Protein AF-A0A3R6RFE5-F1 (afdb_monomer)

Secondary structure (DSSP, 8-state):
-HHHHHHHT-SEEEEEE-TT-TTHHHHHHHHHHHHHHTTSSBTTGGGSS--BEEEEEE--S-GGGGSHHHHHHHHTTS--PPPPSSSPHHHH-GGGS------HHHHHHHHHHHHH-HHHHHTSEETTEESEEEEEEEESBSS-EEEEEETT-BHHHIIIIIS-SBGGGPPEEEEEESSTTS-EEEGGG-S-B-SHHHHHHTT----S-EEEEEETTS-HHHHHHHHHHHHHHT--S-SHHHHHHHHHHHHHHHHHHTT---HHHHHHHHHHHHHHHHH-SSHHHHHTHHHHHHHHHH-HHHHHHHHTT---HHHHHHHHHTTSEE-------SS-PPPPPPEESS-TT-----TTHHHHHHHTS----------------

Foldseek 3Di:
DVVVCVVLVNQEAEDEAEQVVPVCVVVVVVVLVVCVVVQCAAQCRVVVRGHHYYYYDYADDFPLCVFQQLVLCVVVVHHSDHDFDPVDLCQQHRVGHRDDDDDPVVVVVVVVCVVPHVVVQCVFADNQFGHKAWAFEDAFFQAGDTDIHTQFPQQVCCQCVVRVHGPPPFAWQWKAAQPLLWFTAGPVLRRFTRHQVGQVVVVTGNHNNYIHTYTPLDALLVSLLVSLVVLQVNDSCPDCLSNVLSVVLSVLSLCLLLLLHAPVSVVVLVVSLVCQLVDPRGPSSNSNSRHVVNCCVRPVVSSVCSNVQHQDPVSVVVNVVVQQWPQDPPDDPDPDDGRDGTDGRDPSPDDDDDPPPVVVVVVVPDDPPDDDPDDDDDDDD

Radius of gyration: 24.45 Å; Cα contacts (8 Å, |Δi|>4): 589; chains: 1; bounding box: 70×49×78 Å

Solvent-accessible surface area (backbone atoms only — not comparable to full-atom values): 21330 Å² total; per-residue (Å²): 94,67,68,61,23,63,76,71,72,41,50,66,47,75,49,79,40,60,44,85,50,60,82,49,48,62,60,54,49,55,52,52,54,52,33,37,76,71,32,74,32,33,75,43,26,75,76,66,79,42,51,35,42,79,43,83,42,72,54,85,74,56,68,42,36,72,40,77,50,3,30,35,27,38,75,72,72,45,71,41,47,68,62,73,77,80,65,51,37,70,65,43,29,54,97,64,33,61,38,86,86,78,57,69,70,64,50,58,50,49,59,62,31,70,74,63,32,65,66,54,39,49,70,30,40,35,95,91,29,54,23,68,43,59,33,36,40,41,66,45,38,62,47,66,48,78,44,82,42,48,25,39,48,44,48,42,48,47,43,42,72,69,17,61,24,52,34,96,81,49,52,72,45,25,38,29,34,21,36,81,50,16,24,32,42,37,52,90,62,36,87,36,43,54,26,56,65,58,28,41,74,73,74,31,46,73,52,76,35,26,34,38,37,39,34,64,87,62,49,71,61,54,53,44,34,50,44,32,52,49,50,51,72,40,49,75,59,81,43,63,43,32,45,51,43,34,48,51,50,32,50,53,43,46,29,29,51,60,38,70,34,52,76,70,54,55,54,51,47,54,55,49,32,50,49,15,48,74,64,26,83,47,71,66,32,31,27,65,27,37,28,52,55,31,34,48,70,62,41,42,67,60,57,48,38,24,39,75,48,49,83,45,84,66,43,46,57,56,31,40,76,70,55,49,28,47,84,65,85,68,86,62,96,66,97,74,70,77,72,57,82,68,51,68,60,57,70,101,80,78,89,75,87,72,80,63,67,65,57,55,61,57,63,74,60,80,74,76,96,66,85,87,82,85,83,87,78,91,82,88,132

Sequence (381 aa):
MAIAGKAVGAHTGYIYLRAEYTYLFPVLKDALEDAEKRGFLGKNMMESGFDFEIKFRSGAGAYVCGEETALFESIEGKRGEPRFRPPFPSIHGLFGKPTMLNNVETLANIAPILLNGAEWYRSIGTANSPGTKLFTVCGNVVRRGVFEFPMGVNLKDIIYEVCGGIADGKGLLGVQTGGTSGAIINADQIDMTLDIDTVSASGGRLGCGTILVIDDSNCIVDIVRNNLDFFRGESCGKCTPCREGGQQLYNLVTRISRGLATLPDLEKIDELTETMRLTALCGLGHSTAVPVQTSIQNFRKEYLAHIDRDYCPVCAQAAVAEGIYEAEEDYRNDGNSRMGRRRAAVGERDVMYDSYDAYARHRSRGTSYAGRFERRGGREA

pLDDT: mean 84.88, std 21.23, range [23.78, 98.19]

Nearest PDB structures (foldseek):
  8a5e-assembly1_B  TM=9.715E-01  e=9.014E-38  Acetobacterium woodii DSM 1030
  7p91-assembly1_b  TM=9.815E-01  e=7.639E-36  Thermotoga maritima MSB8
  7p5h-assembly1_b  TM=9.801E-01  e=7.194E-36  Thermotoga maritima MSB8
  7p64-assembly1_F  TM=9.522E-01  e=5.286E-33  Escherichia coli BL21(DE3)
  8oh5-assembly1_B  TM=8.676E-01  e=1.111E-33  Sporomusa ovata DSM 2662

Mean predicted aligned error: 9.36 Å

Structure (mmCIF, N/CA/C/O backbone):
data_AF-A0A3R6RFE5-F1
#
_entry.id   AF-A0A3R6RFE5-F1
#
loop_
_atom_site.group_PDB
_atom_site.id
_atom_site.type_symbol
_atom_site.label_atom_id
_atom_site.label_alt_id
_atom_site.label_comp_id
_atom_site.label_asym_id
_atom_site.label_entity_id
_atom_site.label_seq_id
_atom_site.pdbx_PDB_ins_code
_atom_site.Cartn_x
_atom_site.Cartn_y
_atom_site.Cartn_z
_atom_site.occupancy
_atom_site.B_iso_or_equiv
_atom_site.auth_seq_id
_atom_site.auth_comp_id
_atom_site.auth_asym_id
_atom_site.auth_atom_id
_atom_site.pdbx_PDB_model_num
ATOM 1 N N . MET A 1 1 ? -14.296 0.268 17.047 1.00 95.50 1 MET A N 1
ATOM 2 C CA . MET A 1 1 ? -13.340 0.966 17.945 1.00 95.50 1 MET A CA 1
ATOM 3 C C . MET A 1 1 ? -13.623 0.716 19.421 1.00 95.50 1 MET A C 1
ATOM 5 O O . MET A 1 1 ? -12.732 0.195 20.072 1.00 95.50 1 MET A O 1
ATOM 9 N N . ALA A 1 2 ? -14.820 1.015 19.944 1.00 95.44 2 ALA A N 1
ATOM 10 C CA . ALA A 1 2 ? -15.119 0.856 21.377 1.00 95.44 2 ALA A CA 1
ATOM 11 C C . ALA A 1 2 ? -14.845 -0.554 21.933 1.00 95.44 2 ALA A C 1
ATOM 13 O O . ALA A 1 2 ? -14.269 -0.688 23.006 1.00 95.44 2 ALA A O 1
ATOM 14 N N . ILE A 1 3 ? -15.164 -1.602 21.163 1.00 95.75 3 ILE A N 1
ATOM 15 C CA . ILE A 1 3 ? -14.853 -2.999 21.514 1.00 95.75 3 ILE A CA 1
ATOM 16 C C . ILE A 1 3 ? -13.345 -3.197 21.744 1.00 95.75 3 ILE A C 1
ATOM 18 O O . ILE A 1 3 ? -12.938 -3.717 22.779 1.00 95.75 3 ILE A O 1
ATOM 22 N N . ALA A 1 4 ? -12.513 -2.742 20.801 1.00 96.50 4 ALA A N 1
ATOM 23 C CA . ALA A 1 4 ? -11.059 -2.824 20.919 1.00 96.50 4 ALA A CA 1
ATOM 24 C C . ALA A 1 4 ? -10.540 -1.974 22.088 1.00 96.50 4 ALA A C 1
ATOM 26 O O . ALA A 1 4 ? -9.671 -2.426 22.823 1.00 96.50 4 ALA A O 1
ATOM 27 N N . GLY A 1 5 ? -11.109 -0.779 22.291 1.00 96.00 5 GLY A N 1
ATOM 28 C CA . GLY A 1 5 ? -10.786 0.088 23.424 1.00 96.00 5 GLY A CA 1
ATOM 29 C C . GLY A 1 5 ? -11.029 -0.602 24.764 1.00 96.00 5 GLY A C 1
ATOM 30 O O . GLY A 1 5 ? -10.119 -0.676 25.585 1.00 96.00 5 GLY A O 1
ATOM 31 N N . LYS A 1 6 ? -12.206 -1.213 24.942 1.00 95.56 6 LYS A N 1
ATOM 32 C CA . LYS A 1 6 ? -12.546 -1.996 26.137 1.00 95.56 6 LYS A CA 1
ATOM 33 C C . LYS A 1 6 ? -11.599 -3.176 26.355 1.00 95.56 6 LYS A C 1
ATOM 35 O O . LYS A 1 6 ? -11.171 -3.395 27.482 1.00 95.56 6 LYS A O 1
ATOM 40 N N . ALA A 1 7 ? -11.237 -3.897 25.293 1.00 95.88 7 ALA A N 1
ATOM 41 C CA . ALA A 1 7 ? -10.337 -5.048 25.381 1.00 95.88 7 ALA A CA 1
ATOM 42 C C . ALA A 1 7 ? -8.935 -4.689 25.908 1.00 95.88 7 ALA A C 1
ATOM 44 O O . ALA A 1 7 ? -8.305 -5.517 26.559 1.00 95.88 7 ALA A O 1
ATOM 45 N N . VAL A 1 8 ? -8.458 -3.464 25.658 1.00 95.19 8 VAL A N 1
ATOM 46 C CA . VAL A 1 8 ? -7.127 -3.005 26.102 1.00 95.19 8 VAL A CA 1
ATOM 47 C C . VAL A 1 8 ? -7.163 -1.941 27.199 1.00 95.19 8 VAL A C 1
ATOM 49 O O . VAL A 1 8 ? -6.127 -1.374 27.534 1.00 95.19 8 VAL A O 1
ATOM 52 N N . GLY A 1 9 ? -8.343 -1.639 27.748 1.00 95.31 9 GLY A N 1
ATOM 53 C CA . GLY A 1 9 ? -8.516 -0.609 28.776 1.00 95.31 9 GLY A CA 1
ATOM 54 C C . GLY A 1 9 ? -8.286 0.828 28.287 1.00 95.31 9 GLY A C 1
ATOM 55 O O . GLY A 1 9 ? -7.981 1.710 29.085 1.00 95.31 9 GLY A O 1
ATOM 56 N N . ALA A 1 10 ? -8.404 1.090 26.984 1.00 96.62 10 ALA A N 1
ATOM 57 C CA . ALA A 1 10 ? -8.282 2.437 26.436 1.00 96.62 10 ALA A CA 1
ATOM 58 C C . ALA A 1 10 ? -9.621 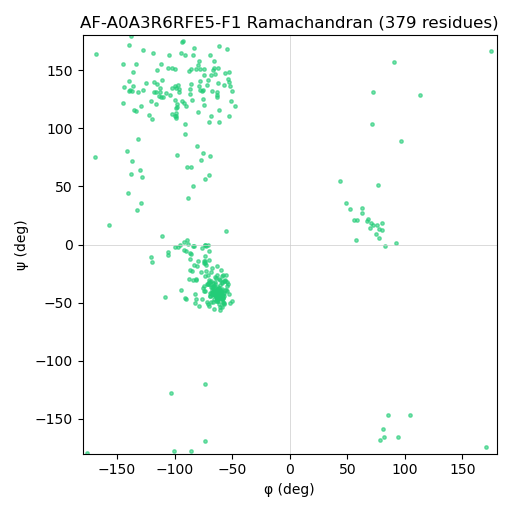3.177 26.519 1.00 96.62 10 ALA A C 1
ATOM 60 O O . ALA A 1 10 ? -10.603 2.728 25.939 1.00 96.62 10 ALA A O 1
ATOM 61 N N . HIS A 1 11 ? -9.629 4.347 27.162 1.00 96.69 11 HIS A N 1
ATOM 62 C CA . HIS A 1 11 ? -10.806 5.222 27.297 1.00 96.69 11 HIS A CA 1
ATOM 63 C C . HIS A 1 11 ? -10.933 6.280 26.189 1.00 96.69 11 HIS A C 1
ATOM 65 O O . HIS A 1 11 ? -11.896 7.045 26.141 1.00 96.69 11 HIS A O 1
ATOM 71 N N . THR A 1 12 ? -9.951 6.365 25.292 1.00 96.81 12 THR A N 1
ATOM 72 C CA . THR A 1 12 ? -9.951 7.328 24.187 1.00 96.81 12 THR A CA 1
ATOM 73 C C . THR A 1 12 ? -9.452 6.665 22.913 1.00 96.81 12 THR A C 1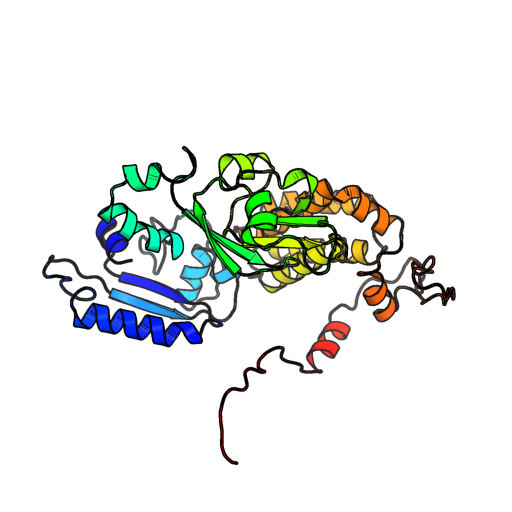
ATOM 75 O O . THR A 1 12 ? -8.421 5.994 22.917 1.00 96.81 12 THR A O 1
ATOM 78 N N . GLY A 1 13 ? -10.169 6.881 21.815 1.00 97.31 13 GLY A N 1
ATOM 79 C CA . GLY A 1 13 ? -9.759 6.525 20.464 1.00 97.31 13 GLY A CA 1
ATOM 80 C C . GLY A 1 13 ? -9.563 7.767 19.601 1.00 97.31 13 GLY A C 1
ATOM 81 O O . GLY A 1 13 ? -10.240 8.776 19.781 1.00 97.31 13 GLY A O 1
ATOM 82 N N . TYR A 1 14 ? -8.663 7.685 18.626 1.00 97.12 14 TYR A N 1
ATOM 83 C CA . TYR A 1 14 ? -8.487 8.724 17.615 1.00 97.12 14 TYR A CA 1
ATOM 84 C C . TYR A 1 14 ? -8.793 8.149 16.235 1.00 97.12 14 TYR A C 1
ATOM 86 O O . TYR A 1 14 ? -8.271 7.095 15.877 1.00 97.12 14 TYR A O 1
ATOM 94 N N . ILE A 1 15 ? -9.622 8.848 15.459 1.00 96.44 15 ILE A N 1
ATOM 95 C CA . ILE A 1 15 ? -9.770 8.604 14.022 1.00 96.44 15 ILE A CA 1
ATOM 96 C C . ILE A 1 15 ? -8.915 9.641 13.304 1.00 96.44 15 ILE A C 1
ATOM 98 O O . ILE A 1 15 ? -9.232 10.832 13.320 1.00 96.44 15 ILE A O 1
ATOM 102 N N . TYR A 1 16 ? -7.830 9.175 12.687 1.00 95.75 16 TYR A N 1
ATOM 103 C CA . TYR A 1 16 ? -6.995 9.988 11.814 1.00 95.75 16 TYR A CA 1
ATOM 104 C C . TYR A 1 16 ? -7.502 9.869 10.377 1.00 95.75 16 TYR A C 1
ATOM 106 O O . TYR A 1 16 ? -7.303 8.851 9.714 1.00 95.75 16 TYR A O 1
ATOM 114 N N . LEU A 1 17 ? -8.200 10.900 9.913 1.00 93.56 17 LEU A N 1
ATOM 115 C CA . LEU A 1 17 ? -8.737 10.972 8.564 1.00 93.56 17 LEU A CA 1
ATOM 116 C C . LEU A 1 17 ? -7.766 11.748 7.677 1.00 93.56 17 LEU A C 1
ATOM 118 O O . LEU A 1 17 ? -7.284 12.819 8.041 1.00 93.56 17 LEU A O 1
ATOM 122 N N . ARG A 1 18 ? -7.482 11.230 6.487 1.00 91.81 18 ARG A N 1
ATOM 123 C CA . ARG A 1 18 ? -6.706 11.982 5.499 1.00 91.81 18 ARG A CA 1
ATOM 124 C C . ARG A 1 18 ? -7.459 13.230 5.035 1.00 91.81 18 ARG A C 1
ATOM 126 O O . ARG A 1 18 ? -8.683 13.205 4.909 1.00 91.81 18 ARG A O 1
ATOM 133 N N . ALA A 1 19 ? -6.713 14.292 4.738 1.00 90.19 19 ALA A N 1
ATOM 134 C CA . ALA A 1 19 ? -7.269 15.602 4.399 1.00 90.19 19 ALA A CA 1
ATOM 135 C C . ALA A 1 19 ? -8.197 15.562 3.178 1.00 90.19 19 ALA A C 1
ATOM 137 O O . ALA A 1 19 ? -9.179 16.292 3.123 1.00 90.19 19 ALA A O 1
ATOM 138 N N . GLU A 1 20 ? -7.908 14.691 2.209 1.00 91.94 20 GLU A N 1
ATOM 139 C CA . GLU A 1 20 ? -8.664 14.614 0.955 1.00 91.94 20 GLU A CA 1
ATOM 140 C C . GLU A 1 20 ? -10.046 13.969 1.131 1.00 91.94 20 GLU A C 1
ATOM 142 O O . GLU A 1 20 ? -10.904 14.101 0.261 1.00 91.94 20 GLU A O 1
ATOM 147 N N . TYR A 1 21 ? -10.300 13.278 2.246 1.00 91.25 21 TYR A N 1
ATOM 148 C CA . TYR A 1 21 ? -11.575 12.601 2.513 1.00 91.25 21 TYR A CA 1
ATOM 149 C C . TYR A 1 21 ? -12.583 13.523 3.209 1.00 91.25 21 TYR A C 1
ATOM 151 O O . TYR A 1 21 ? -13.336 13.103 4.088 1.00 91.25 21 TYR A O 1
ATOM 159 N N . THR A 1 22 ? -12.639 14.788 2.786 1.00 88.38 22 THR A N 1
ATOM 160 C CA . THR A 1 22 ? -13.570 15.792 3.330 1.00 88.38 22 THR A CA 1
ATOM 161 C C . THR A 1 22 ? -15.030 15.351 3.230 1.00 88.38 22 THR A C 1
ATOM 163 O O . THR A 1 22 ? -15.825 15.658 4.114 1.00 88.38 22 THR A O 1
ATOM 166 N N . TYR A 1 23 ? -15.376 14.566 2.207 1.00 92.38 23 TYR A N 1
ATOM 167 C CA . TYR A 1 23 ? -16.720 14.025 2.003 1.00 92.38 23 TYR A CA 1
ATOM 168 C C . TYR A 1 23 ? -17.140 12.975 3.048 1.00 92.38 23 TYR A C 1
ATOM 170 O O . TYR A 1 23 ? -18.335 12.787 3.263 1.00 92.38 23 TYR A O 1
ATOM 178 N N . LEU A 1 24 ? -16.191 12.302 3.715 1.00 93.50 24 LEU A N 1
ATOM 179 C CA . LEU A 1 24 ? -16.491 11.318 4.766 1.00 93.50 24 LEU A CA 1
ATOM 180 C C . LEU A 1 24 ? -16.689 11.963 6.136 1.00 93.50 24 LEU A C 1
ATOM 182 O O . LEU A 1 24 ? -17.331 11.367 6.998 1.00 93.50 24 LEU A O 1
ATOM 186 N N . PHE A 1 25 ? -16.148 13.162 6.353 1.00 91.31 25 PHE A N 1
ATOM 187 C CA . PHE A 1 25 ? -16.186 13.803 7.663 1.00 91.31 25 PHE A CA 1
ATOM 188 C C . PHE A 1 25 ? -17.616 14.028 8.190 1.00 91.31 25 PHE A C 1
ATOM 190 O O . PHE A 1 25 ? -17.858 13.641 9.333 1.00 91.31 25 PHE A O 1
ATOM 197 N N . PRO A 1 26 ? -18.583 14.556 7.405 1.00 94.06 26 PRO A N 1
ATOM 198 C CA . PRO A 1 26 ? -19.962 14.703 7.873 1.00 94.06 26 PRO A CA 1
ATOM 199 C C . PRO A 1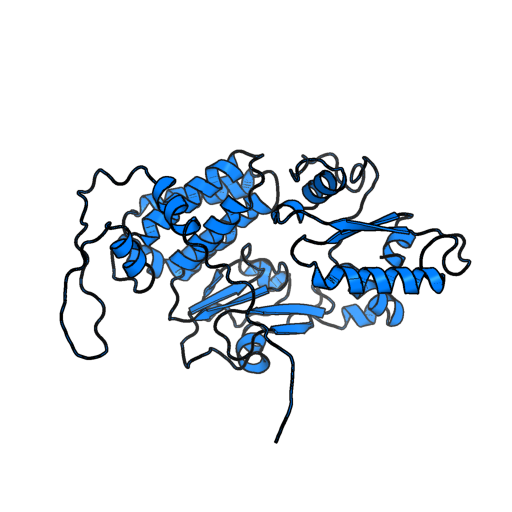 26 ? -20.595 13.362 8.258 1.00 94.06 26 PRO A C 1
ATOM 201 O O . PRO A 1 26 ? -21.167 13.245 9.331 1.00 94.06 26 PRO A O 1
ATOM 204 N N . VAL A 1 27 ? -20.401 12.327 7.433 1.00 95.75 27 VAL A N 1
ATOM 205 C CA . VAL A 1 27 ? -20.965 10.987 7.670 1.00 95.75 27 VAL A CA 1
ATOM 206 C C . VAL A 1 27 ? -20.420 10.377 8.961 1.00 95.75 27 VAL A C 1
ATOM 208 O O . VAL A 1 27 ? -21.171 9.840 9.771 1.00 95.75 27 VAL A O 1
ATOM 211 N N . LEU A 1 28 ? -19.105 10.471 9.170 1.00 94.75 28 LEU A N 1
ATOM 212 C CA . LEU A 1 28 ? -18.457 9.960 10.374 1.00 94.75 28 LEU A CA 1
ATOM 213 C C . LEU A 1 28 ? -18.873 10.750 11.617 1.00 94.75 28 LEU A C 1
ATOM 215 O O . LEU A 1 28 ? -19.097 10.154 12.668 1.00 94.75 28 LEU A O 1
ATOM 219 N N . LYS A 1 29 ? -18.994 12.075 11.502 1.00 94.75 29 LYS A N 1
ATOM 220 C CA . LYS A 1 29 ? -19.462 12.939 12.586 1.00 94.75 29 LYS A CA 1
ATOM 221 C C . LYS A 1 29 ? -20.890 12.579 13.000 1.00 94.75 29 LYS A C 1
ATOM 223 O O . LYS A 1 29 ? -21.113 12.325 14.180 1.00 94.75 29 LYS A O 1
ATOM 228 N N . ASP A 1 30 ? -21.811 12.486 12.044 1.00 96.25 30 ASP A N 1
ATOM 229 C CA . ASP A 1 30 ? -23.211 12.140 12.305 1.00 96.25 30 ASP A CA 1
ATOM 230 C C . ASP A 1 30 ? -23.329 10.758 12.971 1.00 96.25 30 ASP A C 1
ATOM 232 O O . ASP A 1 30 ? -24.093 10.585 13.920 1.00 96.25 30 ASP A O 1
ATOM 236 N N . ALA A 1 31 ? -22.522 9.784 12.531 1.00 96.12 31 ALA A N 1
ATOM 237 C CA . ALA A 1 31 ? -22.487 8.448 13.121 1.00 96.12 31 ALA A CA 1
ATOM 238 C C . ALA A 1 31 ? -21.972 8.439 14.572 1.00 96.12 31 ALA A C 1
ATOM 240 O O . ALA A 1 31 ? -22.513 7.709 15.404 1.00 96.12 31 ALA A O 1
ATOM 241 N N . LEU A 1 32 ? -20.945 9.238 14.896 1.00 95.25 32 LEU A N 1
ATOM 242 C CA . LEU A 1 32 ? -20.478 9.365 16.281 1.00 95.25 32 LEU A CA 1
ATOM 243 C C . LEU A 1 32 ? -21.523 10.057 17.161 1.00 95.25 32 LEU A C 1
ATOM 245 O O . LEU A 1 32 ? -21.794 9.575 18.256 1.00 95.25 32 LEU A O 1
ATOM 249 N N . GLU A 1 33 ? -22.150 11.130 16.674 1.00 96.06 33 GLU A N 1
ATOM 250 C CA . GLU A 1 33 ? -23.195 11.834 17.423 1.00 96.06 33 GLU A CA 1
ATOM 251 C C . GLU A 1 33 ? -24.423 10.946 17.683 1.00 96.06 33 GLU A C 1
ATOM 253 O O . GLU A 1 33 ? -24.998 10.998 18.770 1.00 96.06 33 GLU A O 1
ATOM 258 N N . ASP A 1 34 ? -24.846 10.127 16.713 1.00 97.00 34 ASP A N 1
ATOM 259 C CA . ASP A 1 34 ? -25.937 9.159 16.909 1.00 97.00 34 ASP A CA 1
ATOM 260 C C . ASP A 1 34 ? -25.548 8.075 17.927 1.00 97.00 34 ASP A C 1
ATOM 262 O O . ASP A 1 34 ? -26.337 7.753 18.818 1.00 97.00 34 ASP A O 1
ATOM 266 N N . ALA A 1 35 ? -24.314 7.561 17.863 1.00 96.12 35 ALA A N 1
ATOM 267 C CA . ALA A 1 35 ? -23.812 6.590 18.833 1.00 96.12 35 ALA A CA 1
ATOM 268 C C . ALA A 1 35 ? -23.763 7.164 20.261 1.00 96.12 35 ALA A C 1
ATOM 270 O O . ALA A 1 35 ? -24.153 6.478 21.206 1.00 96.12 35 ALA A O 1
ATOM 271 N N . GLU A 1 36 ? -23.341 8.421 20.426 1.00 95.50 36 GLU A N 1
ATOM 272 C CA . GLU A 1 36 ? -23.347 9.120 21.717 1.00 95.50 36 GLU A CA 1
ATOM 273 C C . GLU A 1 36 ? -24.771 9.344 22.238 1.00 95.50 36 GLU A C 1
ATOM 275 O O . GLU A 1 36 ? -25.066 9.007 23.385 1.00 95.50 36 GLU A O 1
ATOM 280 N N . LYS A 1 37 ? -25.693 9.832 21.393 1.00 96.44 37 LYS A N 1
ATOM 281 C CA . LYS A 1 37 ? -27.106 10.058 21.766 1.00 96.44 37 LYS A CA 1
ATOM 282 C C . LYS A 1 37 ? -27.803 8.781 22.234 1.00 96.44 37 LYS A C 1
ATOM 284 O O . LYS A 1 37 ? -28.686 8.845 23.084 1.00 96.44 37 LYS A O 1
ATOM 289 N N . ARG A 1 38 ? -27.412 7.628 21.688 1.00 96.31 38 ARG A N 1
ATOM 290 C CA . ARG A 1 38 ? -27.944 6.308 22.061 1.00 96.31 38 ARG A CA 1
ATOM 291 C C . ARG A 1 38 ? -27.197 5.646 23.222 1.00 96.31 38 ARG A C 1
ATOM 293 O O . ARG A 1 38 ? -27.547 4.530 23.595 1.00 96.31 38 ARG A O 1
ATOM 300 N N . GLY A 1 39 ? -26.170 6.289 23.779 1.00 95.19 39 GLY A N 1
ATOM 301 C CA . GLY A 1 39 ? -25.368 5.736 24.874 1.00 95.19 39 GLY A CA 1
ATOM 302 C C . GLY A 1 39 ? -24.435 4.588 24.463 1.00 95.19 39 GLY A C 1
ATOM 303 O O . GLY A 1 39 ? -23.946 3.859 25.327 1.00 95.19 39 GLY A O 1
ATOM 304 N N . PHE A 1 40 ? -24.172 4.413 23.163 1.00 94.94 40 PHE A N 1
ATOM 305 C CA . PHE A 1 40 ? -23.197 3.451 22.627 1.00 94.94 40 PHE A CA 1
ATOM 306 C C . PHE A 1 40 ? -21.769 4.003 22.581 1.00 94.94 40 PHE A C 1
ATOM 308 O O . PHE A 1 40 ? -20.838 3.265 22.266 1.00 94.94 40 PHE A O 1
ATOM 315 N N . LEU A 1 41 ? -21.593 5.292 22.856 1.00 96.19 41 LEU A N 1
ATOM 316 C CA . LEU A 1 41 ? -20.308 5.970 22.964 1.00 96.19 41 LEU A CA 1
ATOM 317 C C . LEU A 1 41 ? -20.402 7.045 24.056 1.00 96.19 41 LEU A C 1
ATOM 319 O O . LEU A 1 41 ? -21.494 7.525 24.353 1.00 96.19 41 LEU A O 1
ATOM 323 N N . GLY A 1 42 ? -19.277 7.421 24.658 1.00 94.94 42 GLY A N 1
ATOM 324 C CA . GLY A 1 42 ? -19.207 8.458 25.685 1.00 94.94 42 GLY A CA 1
ATOM 325 C C . GLY A 1 42 ? -19.033 7.894 27.094 1.00 94.94 42 GLY A C 1
ATOM 326 O O . GLY A 1 42 ? -18.345 6.891 27.296 1.00 94.94 42 GLY A O 1
ATOM 327 N N . LYS A 1 43 ? -19.611 8.579 28.088 1.00 95.69 43 LYS A N 1
ATOM 328 C CA . LYS A 1 43 ? -19.520 8.186 29.502 1.00 95.69 43 LYS A CA 1
ATOM 329 C C . LYS A 1 43 ? -20.472 7.042 29.823 1.00 95.69 43 LYS A C 1
ATOM 331 O O . LYS A 1 43 ? -21.615 7.061 29.378 1.00 95.69 43 LYS A O 1
ATOM 336 N N . ASN A 1 44 ? -20.012 6.113 30.654 1.00 94.44 44 ASN A N 1
ATOM 337 C CA . ASN A 1 44 ? -20.742 4.952 31.141 1.00 94.44 44 ASN A CA 1
ATOM 338 C C . ASN A 1 44 ? -21.529 4.253 30.019 1.00 94.44 44 ASN A C 1
ATOM 340 O O . ASN A 1 44 ? -22.746 4.086 30.106 1.00 94.44 44 ASN A O 1
ATOM 344 N N . MET A 1 45 ? -20.824 3.895 28.940 1.00 94.50 45 MET A N 1
ATOM 345 C CA . MET A 1 45 ? -21.411 3.302 27.739 1.00 94.50 45 MET A CA 1
ATOM 346 C C . MET A 1 45 ? -22.301 2.118 28.098 1.00 94.50 45 MET A C 1
ATOM 348 O O . MET A 1 45 ? -21.826 1.156 28.708 1.00 94.50 45 MET A O 1
ATOM 352 N N . MET A 1 46 ? -23.567 2.172 27.681 1.00 93.62 46 MET A N 1
ATOM 353 C CA . MET A 1 46 ? -24.576 1.141 27.948 1.00 93.62 46 MET A CA 1
ATOM 354 C C . MET A 1 46 ? -24.647 0.723 29.429 1.00 93.62 46 MET A C 1
ATOM 356 O O . MET A 1 46 ? -24.805 -0.458 29.725 1.00 93.62 46 MET A O 1
ATOM 360 N N . GLU A 1 47 ? -24.441 1.668 30.354 1.00 94.75 47 GLU A N 1
ATOM 361 C CA . GLU A 1 47 ? -24.419 1.433 31.808 1.00 94.75 47 GLU A CA 1
ATOM 362 C C . GLU A 1 47 ? -23.365 0.407 32.270 1.00 94.75 47 GLU A C 1
ATOM 364 O O . GLU A 1 47 ? -23.455 -0.170 33.352 1.00 94.75 47 GLU A O 1
ATOM 369 N N . SER A 1 48 ? -22.331 0.172 31.457 1.00 94.56 48 SER A N 1
ATOM 370 C CA . SER A 1 48 ? -21.343 -0.888 31.695 1.00 94.56 48 SER A CA 1
ATOM 371 C C . SER A 1 48 ? -20.214 -0.523 32.666 1.00 94.56 48 SER A C 1
ATOM 373 O O . SER A 1 48 ? -19.331 -1.347 32.906 1.00 94.56 48 SER A O 1
ATOM 375 N N . GLY A 1 49 ? -20.194 0.705 33.189 1.00 94.88 49 GLY A N 1
ATOM 376 C CA . GLY A 1 49 ? -19.108 1.256 34.005 1.00 94.88 49 GLY A CA 1
ATOM 377 C C . GLY A 1 49 ? -17.855 1.640 33.208 1.00 94.88 49 GLY A C 1
ATOM 378 O O . GLY A 1 49 ? -16.822 1.931 33.806 1.00 94.88 49 GLY A O 1
ATOM 379 N N . PHE A 1 50 ? -17.919 1.619 31.872 1.00 96.94 50 PHE A N 1
ATOM 380 C CA . PHE A 1 50 ? -16.792 1.907 30.987 1.00 96.94 50 PHE A CA 1
ATOM 381 C C . PHE A 1 50 ? -17.039 3.159 30.143 1.00 96.94 50 PHE A C 1
ATOM 383 O O . PHE A 1 50 ? -18.075 3.283 29.489 1.00 96.94 50 PHE A O 1
ATOM 390 N N . ASP A 1 51 ? -16.054 4.053 30.118 1.00 97.50 51 ASP A N 1
ATOM 391 C CA . ASP A 1 51 ? -16.070 5.270 29.305 1.00 97.50 51 ASP A CA 1
ATOM 392 C C . ASP A 1 51 ? -15.253 5.066 28.026 1.00 97.50 51 ASP A C 1
ATOM 394 O O . ASP A 1 51 ? -14.130 4.558 28.090 1.00 97.50 51 ASP A O 1
ATOM 398 N N . PHE A 1 52 ? -15.762 5.518 26.880 1.00 97.75 52 PHE A N 1
ATOM 399 C CA . PHE A 1 52 ? -14.979 5.576 25.647 1.00 97.75 52 PHE A CA 1
ATOM 400 C C . PHE A 1 52 ? -15.358 6.787 24.800 1.00 97.75 52 PHE A C 1
ATOM 402 O O . PHE A 1 52 ? -16.499 6.923 24.367 1.00 97.75 52 PHE A O 1
ATOM 409 N N . GLU A 1 53 ? -14.383 7.643 24.518 1.00 96.31 53 GLU A N 1
ATOM 410 C CA . GLU A 1 53 ? -14.539 8.816 23.655 1.00 96.31 53 GLU A CA 1
ATOM 411 C C . GLU A 1 53 ? -13.755 8.617 22.351 1.00 96.31 53 GLU A C 1
ATOM 413 O O . GLU A 1 53 ? -12.640 8.090 22.368 1.00 96.31 53 GLU A O 1
ATOM 418 N N . ILE A 1 54 ? -14.297 9.068 21.217 1.00 96.88 54 ILE A N 1
ATOM 419 C CA . ILE A 1 54 ? -13.574 9.088 19.940 1.00 96.88 54 ILE A CA 1
ATOM 420 C C . ILE A 1 54 ? -13.326 10.532 19.512 1.00 96.88 54 ILE A C 1
ATOM 422 O O . ILE A 1 54 ? -14.241 11.345 19.462 1.00 96.88 54 ILE A O 1
ATOM 426 N N . LYS A 1 55 ? -12.080 10.840 19.145 1.00 95.00 55 LYS A N 1
ATOM 427 C CA . LYS A 1 55 ? -11.659 12.163 18.672 1.00 95.00 55 LYS A CA 1
ATOM 428 C C . LYS A 1 55 ? -11.257 12.112 17.208 1.00 95.00 55 LYS A C 1
ATOM 430 O O . LYS A 1 55 ? -10.482 11.248 16.798 1.00 95.00 55 LYS A O 1
ATOM 435 N N . PHE A 1 56 ? -11.718 13.087 16.430 1.00 91.94 56 PHE A N 1
ATOM 436 C CA . PHE A 1 56 ? -11.272 13.258 15.051 1.00 91.94 56 PHE A CA 1
ATOM 437 C C . PHE A 1 56 ? -9.992 14.080 14.962 1.00 91.94 56 PHE A C 1
ATOM 439 O O . PHE A 1 56 ? -9.825 15.120 15.610 1.00 91.94 56 PHE A O 1
ATOM 446 N N . ARG A 1 57 ? -9.100 13.626 14.087 1.00 92.38 57 ARG A N 1
ATOM 447 C CA . ARG A 1 57 ? -7.943 14.375 13.613 1.00 92.38 57 ARG A CA 1
ATOM 448 C C . ARG A 1 57 ? -7.897 14.278 12.100 1.00 92.38 57 ARG A C 1
ATOM 450 O O . ARG A 1 57 ? -8.031 13.191 11.552 1.00 92.38 57 ARG A O 1
ATOM 457 N N . SER A 1 58 ? -7.726 15.418 11.445 1.00 88.19 58 SER A N 1
ATOM 458 C CA . SER A 1 58 ? -7.470 15.460 10.010 1.00 88.19 58 SER A CA 1
ATOM 459 C C . SER A 1 58 ? -5.973 15.594 9.777 1.00 88.19 58 SER A C 1
ATOM 461 O O . SER A 1 58 ? -5.321 16.397 10.445 1.00 88.19 58 SER A O 1
ATOM 463 N N . GLY A 1 59 ? -5.447 14.841 8.817 1.00 86.94 59 GLY A N 1
ATOM 464 C CA . GLY A 1 59 ? -4.122 15.087 8.261 1.00 86.94 59 GLY A CA 1
ATOM 465 C C . GLY A 1 59 ? -4.095 16.310 7.343 1.00 86.94 59 GLY A C 1
ATOM 466 O O . GLY A 1 59 ? -5.067 17.064 7.262 1.00 86.94 59 GLY A O 1
ATOM 467 N N . ALA A 1 60 ? -2.982 16.467 6.621 1.00 87.31 60 ALA A N 1
ATOM 468 C CA . ALA A 1 60 ? -2.729 17.569 5.684 1.00 87.31 60 ALA A CA 1
ATOM 469 C C . ALA A 1 60 ? -2.176 17.088 4.323 1.00 87.31 60 ALA A C 1
ATOM 471 O O . ALA A 1 60 ? -1.406 17.797 3.685 1.00 87.31 60 ALA A O 1
ATOM 472 N N . GLY A 1 61 ? -2.546 15.871 3.907 1.00 86.62 61 GLY A N 1
ATOM 473 C CA . GLY A 1 61 ? -2.160 15.306 2.608 1.00 86.62 61 GLY A CA 1
ATOM 474 C C . GLY A 1 61 ? -0.721 14.803 2.541 1.00 86.62 61 GLY A C 1
ATOM 475 O O . GLY A 1 61 ? 0.017 15.172 1.638 1.00 86.62 61 GLY A O 1
ATOM 476 N N . ALA A 1 62 ? -0.322 13.974 3.509 1.00 91.19 62 ALA A N 1
ATOM 477 C CA . ALA A 1 62 ? 0.984 13.320 3.528 1.00 91.19 62 ALA A CA 1
ATOM 478 C C . ALA A 1 62 ? 0.812 11.812 3.754 1.00 91.19 62 ALA A C 1
ATOM 480 O O . ALA A 1 62 ? 0.292 11.386 4.789 1.00 91.19 62 ALA A O 1
ATOM 481 N N . TYR A 1 63 ? 1.263 10.999 2.803 1.00 92.38 63 TYR A N 1
ATOM 482 C CA . TYR A 1 63 ? 1.175 9.539 2.841 1.00 92.38 63 TYR A CA 1
ATOM 483 C C . TYR A 1 63 ? 1.984 8.945 3.999 1.00 92.38 63 TYR A C 1
ATOM 485 O O . TYR A 1 63 ? 1.513 8.031 4.675 1.00 92.38 63 TYR A O 1
ATOM 493 N N . VAL A 1 64 ? 3.158 9.511 4.304 1.00 93.06 64 VAL A N 1
ATOM 494 C CA . VAL A 1 64 ? 3.989 9.081 5.443 1.00 93.06 64 VAL A CA 1
ATOM 495 C C . VAL A 1 64 ? 3.262 9.185 6.787 1.00 93.06 64 VAL A C 1
ATOM 497 O O . VAL A 1 64 ? 3.539 8.392 7.681 1.00 93.06 64 VAL A O 1
ATOM 500 N N . CYS A 1 65 ? 2.278 10.082 6.931 1.00 93.94 65 CYS A N 1
ATOM 501 C CA . CYS A 1 65 ? 1.455 10.181 8.140 1.00 93.94 65 CYS A CA 1
ATOM 502 C C . CYS A 1 65 ? 0.490 9.001 8.332 1.00 93.94 65 CYS A C 1
ATOM 504 O O . CYS A 1 65 ? -0.169 8.935 9.364 1.00 93.94 65 CYS A O 1
ATOM 506 N N . GLY A 1 66 ? 0.392 8.078 7.371 1.00 91.62 66 GLY A N 1
ATOM 507 C CA . GLY A 1 66 ? -0.253 6.780 7.564 1.00 91.62 66 GLY A CA 1
ATOM 508 C C . GLY A 1 66 ? 0.634 5.754 8.283 1.00 91.62 66 GLY A C 1
ATOM 509 O O . GLY A 1 66 ? 0.125 4.733 8.740 1.00 91.62 66 GLY A O 1
ATOM 510 N N . GLU A 1 67 ? 1.945 6.001 8.397 1.00 92.56 67 GLU A N 1
ATOM 511 C CA . GLU A 1 67 ? 2.855 5.161 9.183 1.00 92.56 67 GLU A CA 1
ATOM 512 C C . GLU A 1 67 ? 2.591 5.340 10.678 1.00 92.56 67 GLU A C 1
ATOM 514 O O . GLU A 1 67 ? 2.340 6.448 11.144 1.00 92.56 67 GLU A O 1
ATOM 519 N N . GLU A 1 68 ? 2.673 4.250 11.440 1.00 92.25 68 GLU A N 1
ATOM 520 C CA . GLU A 1 68 ? 2.206 4.195 12.825 1.00 92.25 68 GLU A CA 1
ATOM 521 C C . GLU A 1 68 ? 2.741 5.305 13.732 1.00 92.25 68 GLU A C 1
ATOM 523 O O . GLU A 1 68 ? 1.983 5.987 14.419 1.00 92.25 68 GLU A O 1
ATOM 528 N N . THR A 1 69 ? 4.051 5.513 13.727 1.00 93.56 69 THR A N 1
ATOM 529 C CA . THR A 1 69 ? 4.689 6.478 14.619 1.00 93.56 69 THR A CA 1
ATOM 530 C C . THR A 1 69 ? 4.655 7.901 14.070 1.00 93.56 69 THR A C 1
ATOM 532 O O . THR A 1 69 ? 4.556 8.849 14.850 1.00 93.56 69 THR A O 1
ATOM 535 N N . ALA A 1 70 ? 4.679 8.062 12.744 1.00 95.31 70 ALA A N 1
ATOM 536 C CA . ALA A 1 70 ? 4.478 9.354 12.090 1.00 95.31 70 ALA A CA 1
ATOM 537 C C . ALA A 1 70 ? 3.051 9.889 12.297 1.00 95.31 70 ALA A C 1
ATOM 539 O O . ALA A 1 70 ? 2.857 11.096 12.463 1.00 95.31 70 ALA A O 1
ATOM 540 N N . LEU A 1 71 ? 2.061 8.993 12.329 1.00 95.94 71 LEU A N 1
ATOM 541 C CA . LEU A 1 71 ? 0.669 9.305 12.635 1.00 95.94 71 LEU A CA 1
ATOM 542 C C . LEU A 1 71 ? 0.545 9.904 14.039 1.00 95.94 71 LEU A C 1
ATOM 544 O O . LEU A 1 71 ? -0.137 10.914 14.213 1.00 95.94 71 LEU A O 1
ATOM 548 N N . PHE A 1 72 ? 1.246 9.347 15.034 1.00 95.56 72 PHE A N 1
ATOM 549 C CA . PHE A 1 72 ? 1.247 9.909 16.389 1.00 95.56 72 PHE A CA 1
ATOM 550 C C . PHE A 1 72 ? 1.846 11.310 16.431 1.00 95.56 72 PHE A C 1
ATOM 552 O O . PHE A 1 72 ? 1.230 12.208 16.997 1.00 95.56 72 PHE A O 1
ATOM 559 N N . GLU A 1 73 ? 3.002 11.522 15.796 1.00 95.56 73 GLU A N 1
ATOM 560 C CA . GLU A 1 73 ? 3.615 12.852 15.717 1.00 95.56 73 GLU A CA 1
ATOM 561 C C . GLU A 1 73 ? 2.680 13.872 15.058 1.00 95.56 73 GLU A C 1
ATOM 563 O O . GLU A 1 73 ? 2.521 14.984 15.562 1.00 95.56 73 GLU A O 1
ATOM 568 N N . SER A 1 74 ? 1.988 13.474 13.987 1.00 95.75 74 SER A N 1
ATOM 569 C CA . SER A 1 74 ? 1.012 14.337 13.326 1.00 95.75 74 SER A CA 1
ATOM 570 C C . SER A 1 74 ? -0.185 14.670 14.227 1.00 95.75 74 SER A C 1
ATOM 572 O O . SER A 1 74 ? -0.585 15.832 14.292 1.00 95.75 74 SER A O 1
ATOM 574 N N . ILE A 1 75 ? -0.737 13.697 14.964 1.00 95.81 75 ILE A N 1
ATOM 575 C CA . ILE A 1 75 ? -1.823 13.943 15.934 1.00 95.81 75 ILE A CA 1
ATOM 576 C C . ILE A 1 75 ? -1.371 14.876 17.063 1.00 95.81 75 ILE A C 1
ATOM 578 O O . ILE A 1 75 ? -2.161 15.696 17.538 1.00 95.81 75 ILE A O 1
ATOM 582 N N . GLU A 1 76 ? -0.117 14.750 17.488 1.00 96.06 76 GLU A N 1
ATOM 583 C CA . GLU A 1 76 ? 0.508 15.584 18.515 1.00 96.06 76 GLU A CA 1
ATOM 584 C C . GLU A 1 76 ? 0.824 17.010 18.032 1.00 96.06 76 GLU A C 1
ATOM 586 O O . GLU A 1 76 ? 1.306 17.826 18.816 1.00 96.06 76 GLU A O 1
ATOM 591 N N . GLY A 1 77 ? 0.538 17.331 16.765 1.00 94.25 77 GLY A N 1
ATOM 592 C CA . GLY A 1 77 ? 0.787 18.645 16.173 1.00 94.25 77 GLY A CA 1
ATOM 593 C C . GLY A 1 77 ? 2.239 18.866 15.746 1.00 94.25 77 GLY A C 1
ATOM 594 O O . GLY A 1 77 ? 2.622 19.999 15.455 1.00 94.25 77 GLY A O 1
ATOM 595 N N . LYS A 1 78 ? 3.054 17.808 15.704 1.00 94.62 78 LYS A N 1
ATOM 596 C CA . LYS A 1 78 ? 4.428 17.855 15.196 1.00 94.62 78 LYS A CA 1
ATOM 597 C C . LYS A 1 78 ? 4.456 17.489 13.709 1.00 94.62 78 LYS A C 1
ATOM 599 O O . LYS A 1 78 ? 3.450 17.112 13.106 1.00 94.62 78 LYS A O 1
ATOM 604 N N . ARG A 1 79 ? 5.637 17.598 13.094 1.00 93.62 79 ARG A N 1
ATOM 605 C CA . ARG A 1 79 ? 5.855 17.085 11.733 1.00 93.62 79 ARG A CA 1
ATOM 606 C C . ARG A 1 79 ? 5.643 15.571 11.732 1.00 93.62 79 ARG A C 1
ATOM 608 O O . ARG A 1 79 ? 6.107 14.901 12.647 1.00 93.62 79 ARG A O 1
ATOM 615 N N . GLY A 1 80 ? 4.983 15.046 10.698 1.00 93.94 80 GLY A N 1
ATOM 616 C CA . GLY A 1 80 ? 4.701 13.617 10.514 1.00 93.94 80 GLY A CA 1
ATOM 617 C C . GLY A 1 80 ? 5.943 12.786 10.192 1.00 93.94 80 GLY A C 1
ATOM 618 O O . GLY A 1 80 ? 6.047 12.179 9.131 1.00 93.94 80 GLY A O 1
ATOM 619 N N . GLU A 1 81 ? 6.916 12.799 11.090 1.00 95.12 81 GLU A N 1
ATOM 620 C CA . GLU A 1 81 ? 8.169 12.078 10.970 1.00 95.12 81 GLU A CA 1
ATOM 621 C C . GLU A 1 81 ? 8.140 10.838 11.876 1.00 95.12 81 GLU A C 1
ATOM 623 O O . GLU A 1 81 ? 7.887 10.976 13.072 1.00 95.12 81 GLU A O 1
ATOM 628 N N . PRO A 1 82 ? 8.446 9.632 11.366 1.00 94.50 82 PRO A N 1
ATOM 629 C CA . PRO A 1 82 ? 8.461 8.422 12.183 1.00 94.50 82 PRO A CA 1
ATOM 630 C C . PRO A 1 82 ? 9.399 8.523 13.394 1.00 94.50 82 PRO A C 1
ATOM 632 O O . PRO A 1 82 ? 10.462 9.160 13.338 1.00 94.50 82 PRO A O 1
ATOM 635 N N . ARG A 1 83 ? 9.036 7.852 14.488 1.00 93.75 83 ARG A N 1
ATOM 636 C CA . ARG A 1 83 ? 9.869 7.715 15.692 1.00 93.75 83 ARG A CA 1
ATOM 637 C C . ARG A 1 83 ? 10.831 6.541 15.546 1.00 93.75 83 ARG A C 1
ATOM 639 O O . ARG A 1 83 ? 10.529 5.552 14.883 1.00 93.75 83 ARG A O 1
ATOM 646 N N . PHE A 1 84 ? 11.982 6.637 16.207 1.00 91.25 84 PHE A N 1
ATOM 647 C CA . PHE A 1 84 ? 12.870 5.487 16.364 1.00 91.25 84 PHE A CA 1
ATOM 648 C C . PHE A 1 84 ? 12.229 4.450 17.288 1.00 91.25 84 PHE A C 1
ATOM 650 O O . PHE A 1 84 ? 11.526 4.802 18.235 1.00 91.25 84 PHE A O 1
ATOM 657 N N . ARG A 1 85 ? 12.493 3.174 17.005 1.00 87.62 85 ARG A N 1
ATOM 658 C CA . ARG A 1 85 ? 12.144 2.046 17.871 1.00 87.62 85 ARG A CA 1
ATOM 659 C C . ARG A 1 85 ? 13.450 1.403 18.349 1.00 87.62 85 ARG A C 1
ATOM 661 O O . ARG A 1 85 ? 14.330 1.217 17.505 1.00 87.62 85 ARG A O 1
ATOM 668 N N . PRO A 1 86 ? 13.578 1.011 19.630 1.00 86.44 86 PRO A N 1
ATOM 669 C CA . PRO A 1 86 ? 12.664 1.251 20.763 1.00 86.44 86 PRO A CA 1
ATOM 670 C C . PRO A 1 86 ? 12.601 2.730 21.235 1.00 86.44 86 PRO A C 1
ATOM 672 O O . PRO A 1 86 ? 13.521 3.487 20.923 1.00 86.44 86 PRO A O 1
ATOM 675 N N . PRO A 1 87 ? 11.569 3.140 22.017 1.00 89.75 87 PRO A N 1
ATOM 676 C CA . PRO A 1 87 ? 10.472 2.322 22.556 1.00 89.75 87 PRO A CA 1
ATOM 677 C C . PRO A 1 87 ? 9.359 2.034 21.533 1.00 89.75 87 PRO A C 1
ATOM 679 O O . PRO A 1 87 ? 9.149 2.787 20.587 1.00 89.75 87 PRO A O 1
ATOM 682 N N . PHE A 1 88 ? 8.634 0.928 21.730 1.00 92.62 88 PHE A N 1
ATOM 683 C CA . PHE A 1 88 ? 7.489 0.565 20.889 1.00 92.62 88 PHE A CA 1
ATOM 684 C C . PHE A 1 88 ? 6.208 1.319 21.299 1.00 92.62 88 PHE A C 1
ATOM 686 O O . PHE A 1 88 ? 6.030 1.609 22.487 1.00 92.62 88 PHE A O 1
ATOM 693 N N . PRO A 1 89 ? 5.275 1.571 20.358 1.00 92.31 89 PRO A N 1
ATOM 694 C CA . PRO A 1 89 ? 4.001 2.254 20.619 1.00 92.31 89 PRO A CA 1
ATOM 695 C C . PRO A 1 89 ? 3.140 1.663 21.736 1.00 92.31 89 PRO A C 1
ATOM 697 O O . PRO A 1 89 ? 2.495 2.402 22.480 1.00 92.31 89 PRO A O 1
ATOM 700 N N . SER A 1 90 ? 3.173 0.339 21.893 1.00 92.81 90 SER A N 1
ATOM 701 C CA . SER A 1 90 ? 2.448 -0.377 22.946 1.00 92.81 90 SER A CA 1
ATOM 702 C C . SER A 1 90 ? 2.908 -0.006 24.358 1.00 92.81 90 SER A C 1
ATOM 704 O O . SER A 1 90 ? 2.176 -0.235 25.311 1.00 92.81 90 SER A O 1
ATOM 706 N N . ILE A 1 91 ? 4.093 0.591 24.499 1.00 92.88 91 ILE A N 1
ATOM 707 C CA . ILE A 1 91 ? 4.634 1.085 25.769 1.00 92.88 91 ILE A CA 1
ATOM 708 C C . ILE A 1 91 ? 4.621 2.618 25.780 1.00 92.88 91 ILE A C 1
ATOM 710 O O . ILE A 1 91 ? 4.200 3.230 26.758 1.00 92.88 91 ILE A O 1
ATOM 714 N N . HIS A 1 92 ? 5.062 3.241 24.683 1.00 93.88 92 HIS A N 1
ATOM 715 C CA . HIS A 1 92 ? 5.206 4.689 24.557 1.00 93.88 92 HIS A CA 1
ATOM 716 C C . HIS A 1 92 ? 4.797 5.165 23.152 1.00 93.88 92 HIS A C 1
ATOM 718 O O . HIS A 1 92 ? 5.626 5.401 22.266 1.00 93.88 92 HIS A O 1
ATOM 724 N N . GLY A 1 93 ? 3.488 5.294 22.950 1.00 95.38 93 GLY A N 1
ATOM 725 C CA . GLY A 1 93 ? 2.862 5.757 21.718 1.00 95.38 93 GLY A CA 1
ATOM 726 C C . GLY A 1 93 ? 2.387 7.205 21.816 1.00 95.38 93 GLY A C 1
ATOM 727 O O . GLY A 1 93 ? 3.151 8.113 22.154 1.00 95.38 93 GLY A O 1
ATOM 728 N N . LEU A 1 94 ? 1.120 7.426 21.483 1.00 96.25 94 LEU A N 1
ATOM 729 C CA . LEU A 1 94 ? 0.506 8.743 21.396 1.00 96.25 94 LEU A CA 1
ATOM 730 C C . LEU A 1 94 ? 0.483 9.448 22.764 1.00 96.25 94 LEU A C 1
ATOM 732 O O . LEU A 1 94 ? 0.051 8.876 23.764 1.00 96.25 94 LEU A O 1
ATOM 736 N N . PHE A 1 95 ? 0.973 10.689 22.816 1.00 96.25 95 PHE A N 1
ATOM 737 C CA . PHE A 1 95 ? 1.156 11.482 24.042 1.00 96.25 95 PHE A CA 1
ATOM 738 C C . PHE A 1 95 ? 1.947 10.743 25.141 1.00 96.25 95 PHE A C 1
ATOM 740 O O . PHE A 1 95 ? 1.706 10.928 26.336 1.00 96.25 95 PHE A O 1
ATOM 747 N N . GLY A 1 96 ? 2.869 9.864 24.733 1.00 94.88 96 GLY A N 1
ATOM 748 C CA . GLY A 1 96 ? 3.677 9.041 25.633 1.00 94.88 96 GLY A CA 1
ATOM 749 C C . GLY A 1 96 ? 2.900 7.941 26.362 1.00 94.88 96 GLY A C 1
ATOM 750 O O . GLY A 1 96 ? 3.403 7.385 27.337 1.00 94.88 96 GLY A O 1
ATOM 751 N N . LYS A 1 97 ? 1.675 7.621 25.925 1.00 96.25 97 LYS A N 1
ATOM 752 C CA . LYS A 1 97 ? 0.844 6.555 26.501 1.00 96.25 97 LYS A CA 1
ATOM 753 C C . LYS A 1 97 ? 0.910 5.273 25.662 1.00 96.25 97 LYS A C 1
ATOM 755 O O . LYS A 1 97 ? 1.060 5.365 24.439 1.00 96.25 97 LYS A O 1
ATOM 760 N N . PRO A 1 98 ? 0.743 4.086 26.274 1.00 96.31 98 PRO A N 1
ATOM 761 C CA . PRO A 1 98 ? 0.484 2.840 25.555 1.00 96.31 98 PRO A CA 1
ATOM 762 C C . PRO A 1 98 ? -0.617 3.031 24.513 1.00 96.31 98 PRO A C 1
ATOM 764 O O . PRO A 1 98 ? -1.730 3.431 24.848 1.00 96.31 98 PRO A O 1
ATOM 767 N N . THR A 1 99 ? -0.296 2.803 23.243 1.00 96.50 99 THR A N 1
ATOM 768 C CA . THR A 1 99 ? -1.220 3.049 22.133 1.00 96.50 99 THR A CA 1
ATOM 769 C C . THR A 1 99 ? -1.170 1.890 21.155 1.00 96.50 99 THR A C 1
ATOM 771 O O . THR A 1 99 ? -0.093 1.426 20.790 1.00 96.50 99 THR A O 1
ATOM 774 N N . MET A 1 100 ? -2.343 1.456 20.697 1.00 95.06 100 MET A N 1
ATOM 775 C CA . MET A 1 100 ? -2.469 0.533 19.574 1.00 95.06 100 MET A CA 1
ATOM 776 C C . MET A 1 100 ? -3.006 1.272 18.357 1.00 95.06 100 MET A C 1
ATOM 778 O O . MET A 1 100 ? -4.048 1.925 18.443 1.00 95.06 100 MET A O 1
ATOM 782 N N . LEU A 1 101 ? -2.345 1.106 17.215 1.00 95.25 101 LEU A N 1
ATOM 783 C CA . LEU A 1 101 ? -2.871 1.524 15.925 1.00 95.25 101 LEU A CA 1
ATOM 784 C C . LEU A 1 101 ? -3.408 0.310 15.169 1.00 95.25 101 LEU A C 1
ATOM 786 O O . LEU A 1 101 ? -2.755 -0.724 15.095 1.00 95.25 101 LEU A O 1
ATOM 790 N N . ASN A 1 102 ? -4.597 0.442 14.589 1.00 96.56 102 ASN A N 1
ATOM 791 C CA . ASN A 1 102 ? -5.178 -0.576 13.723 1.00 96.56 102 ASN A CA 1
ATOM 792 C C . ASN A 1 102 ? -5.795 0.082 12.492 1.00 96.56 102 ASN A C 1
ATOM 794 O O . ASN A 1 102 ? -6.312 1.199 12.570 1.00 96.56 102 ASN A O 1
ATOM 798 N N . ASN A 1 103 ? -5.771 -0.633 11.367 1.00 95.62 103 ASN A N 1
ATOM 799 C CA . ASN A 1 103 ? -6.493 -0.219 10.173 1.00 95.62 103 ASN A CA 1
ATOM 800 C C . ASN A 1 103 ? -8.014 -0.262 10.425 1.00 95.62 103 ASN A C 1
ATOM 802 O O . ASN A 1 103 ? -8.509 -1.056 11.230 1.00 95.62 103 ASN A O 1
ATOM 806 N N . VAL A 1 104 ? -8.761 0.586 9.717 1.00 96.25 104 VAL A N 1
ATOM 807 C CA . VAL A 1 104 ? -10.227 0.638 9.786 1.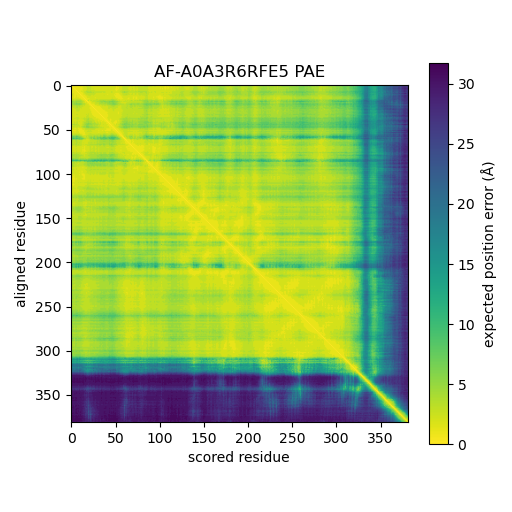00 96.25 104 VAL A CA 1
ATOM 808 C C . VAL A 1 104 ? -10.855 -0.713 9.428 1.00 96.25 104 VAL A C 1
ATOM 810 O O . VAL A 1 104 ? -11.744 -1.162 10.144 1.00 96.25 104 VAL A O 1
ATOM 813 N N . GLU A 1 105 ? -10.365 -1.391 8.388 1.00 97.00 105 GLU A N 1
ATOM 814 C CA . GLU A 1 105 ? -10.841 -2.714 7.956 1.00 97.00 105 GLU A CA 1
ATOM 815 C C . GLU A 1 105 ? -10.652 -3.770 9.053 1.00 97.00 105 GLU A C 1
ATOM 817 O O . GLU A 1 105 ? -11.562 -4.543 9.349 1.00 97.00 105 GLU A O 1
ATOM 822 N N . THR A 1 106 ? -9.503 -3.758 9.735 1.00 96.31 106 THR A N 1
ATOM 823 C CA . THR A 1 106 ? -9.241 -4.647 10.876 1.00 96.31 106 THR A CA 1
ATOM 824 C C . THR A 1 106 ? -10.261 -4.425 11.990 1.00 96.31 106 THR A C 1
ATOM 826 O O . THR A 1 106 ? -10.829 -5.377 12.516 1.00 96.31 106 THR A O 1
ATOM 829 N N . LEU A 1 107 ? -10.535 -3.165 12.339 1.00 97.44 107 LEU A N 1
ATOM 830 C CA . LEU A 1 107 ? -11.497 -2.832 13.391 1.00 97.44 107 LEU A CA 1
ATOM 831 C C . LEU A 1 107 ? -12.949 -3.117 12.988 1.00 97.44 107 LEU A C 1
ATOM 833 O O . LEU A 1 107 ? -13.759 -3.421 13.866 1.00 97.44 107 LEU A O 1
ATOM 837 N N . ALA A 1 108 ? -13.280 -3.009 11.700 1.00 96.94 108 ALA A N 1
ATOM 838 C CA . ALA A 1 108 ? -14.603 -3.317 11.164 1.00 96.94 108 ALA A CA 1
ATOM 839 C C . ALA A 1 108 ? -14.924 -4.816 11.273 1.00 96.94 108 ALA A C 1
ATOM 841 O O . ALA A 1 108 ? -16.048 -5.171 11.621 1.00 96.94 108 ALA A O 1
ATOM 842 N N . ASN A 1 109 ? -13.923 -5.682 11.090 1.00 97.06 109 ASN A N 1
ATOM 843 C CA . ASN A 1 109 ? -14.074 -7.134 11.208 1.00 97.06 109 ASN A CA 1
ATOM 844 C C . ASN A 1 109 ? -14.358 -7.624 12.641 1.00 97.06 109 ASN A C 1
ATOM 846 O O . ASN A 1 109 ? -14.918 -8.703 12.823 1.00 97.06 109 ASN A O 1
ATOM 850 N N . ILE A 1 110 ? -14.046 -6.835 13.676 1.00 97.31 110 ILE A N 1
ATOM 851 C CA . ILE A 1 110 ? -14.227 -7.257 15.077 1.00 97.31 110 ILE A CA 1
ATOM 852 C C . ILE A 1 110 ? -15.700 -7.537 15.412 1.00 97.31 110 ILE A C 1
ATOM 854 O O . ILE A 1 110 ? -15.996 -8.511 16.103 1.00 97.31 110 ILE A O 1
ATOM 858 N N . ALA A 1 111 ? -16.630 -6.691 14.958 1.00 95.62 111 ALA A N 1
ATOM 859 C CA . ALA A 1 111 ? -18.042 -6.847 15.314 1.00 95.62 111 ALA A CA 1
ATOM 860 C C . ALA A 1 111 ? -18.661 -8.130 14.715 1.00 95.62 111 ALA A C 1
ATOM 862 O O . ALA A 1 111 ? -19.224 -8.908 15.486 1.00 95.62 111 ALA A O 1
ATOM 863 N N . PRO A 1 112 ? -18.502 -8.430 13.409 1.00 96.69 112 PRO A N 1
ATOM 864 C CA . PRO A 1 112 ? -18.918 -9.714 12.845 1.00 96.69 112 PRO A CA 1
ATOM 865 C C . PRO A 1 112 ? -18.288 -10.931 13.534 1.00 96.69 112 PRO A C 1
ATOM 867 O O . PRO A 1 112 ? -18.984 -11.921 13.755 1.00 96.69 112 PRO A O 1
ATOM 870 N N . ILE A 1 113 ? -17.005 -10.858 13.920 1.00 98.00 113 ILE A N 1
ATOM 871 C CA . ILE A 1 113 ? -16.322 -11.948 14.641 1.00 98.00 113 ILE A CA 1
ATOM 872 C C . ILE A 1 113 ? -16.991 -12.223 15.991 1.00 98.00 113 ILE A C 1
ATOM 874 O O . ILE A 1 113 ? -17.212 -13.379 16.340 1.00 98.00 113 ILE A O 1
ATOM 878 N N . LEU A 1 114 ? -17.331 -11.184 16.756 1.00 97.38 114 LEU A N 1
ATOM 879 C CA . LEU A 1 114 ? -17.981 -11.367 18.057 1.00 97.38 114 LEU A CA 1
ATOM 880 C C . LEU A 1 114 ? -19.418 -11.880 17.943 1.00 97.38 114 LEU A C 1
ATOM 882 O O . LEU A 1 114 ? -19.862 -12.610 18.822 1.00 97.38 114 LEU A O 1
ATOM 886 N N . LEU A 1 115 ? -20.132 -11.510 16.878 1.00 97.88 115 LEU A N 1
ATOM 887 C CA . LEU A 1 115 ? -21.512 -11.945 16.659 1.00 97.88 115 LEU A CA 1
ATOM 888 C C . LEU A 1 115 ? -21.606 -13.413 16.225 1.00 97.88 115 LEU A C 1
ATOM 890 O O . LEU A 1 115 ? -22.503 -14.117 16.676 1.00 97.88 115 LEU A O 1
ATOM 894 N N . ASN A 1 116 ? -20.692 -13.870 15.366 1.00 98.00 116 ASN A N 1
ATOM 895 C CA . ASN A 1 116 ? -20.764 -15.203 14.756 1.00 98.00 116 ASN A CA 1
ATOM 896 C C . ASN A 1 116 ? -19.750 -16.207 15.336 1.00 98.00 116 ASN A C 1
ATOM 898 O O . ASN A 1 116 ? -19.816 -17.397 15.039 1.00 98.00 116 ASN A O 1
ATOM 902 N N . GLY A 1 117 ? -18.809 -15.742 16.160 1.00 97.94 117 GLY A N 1
ATOM 903 C CA . GLY A 1 117 ? -17.746 -16.552 16.745 1.00 97.94 117 GLY A CA 1
ATOM 904 C C . GLY A 1 117 ? -16.470 -16.608 15.897 1.00 97.94 117 GLY A C 1
ATOM 905 O O . GLY A 1 117 ? -16.465 -16.419 14.680 1.00 97.94 117 GLY A O 1
ATOM 906 N N . ALA A 1 118 ? -15.348 -16.901 16.561 1.00 97.06 118 ALA A N 1
ATOM 907 C CA . ALA A 1 118 ? -14.039 -16.982 15.910 1.00 97.06 118 ALA A CA 1
ATOM 908 C C . ALA A 1 118 ? -13.937 -18.152 14.915 1.00 97.06 118 ALA A C 1
ATOM 910 O O . ALA A 1 118 ? -13.260 -18.030 13.896 1.00 97.06 118 ALA A O 1
ATOM 911 N N . GLU A 1 119 ? -14.619 -19.270 15.184 1.00 97.88 119 GLU A N 1
ATOM 912 C CA . GLU A 1 119 ? -14.663 -20.429 14.282 1.00 97.88 119 GLU A CA 1
ATOM 913 C C . GLU A 1 119 ? -15.327 -20.084 12.948 1.00 97.88 119 GLU A C 1
ATOM 915 O O . GLU A 1 119 ? -14.801 -20.457 11.903 1.00 97.88 119 GLU A O 1
ATOM 920 N N . TRP A 1 120 ? -16.410 -19.298 12.971 1.00 98.06 120 TRP A N 1
ATOM 921 C CA . TRP A 1 120 ? -17.045 -18.786 11.757 1.00 98.06 120 TRP A CA 1
ATOM 922 C C . TRP A 1 120 ? -16.060 -17.965 10.925 1.00 98.06 120 TRP A C 1
ATOM 924 O O . TRP A 1 120 ? -15.867 -18.251 9.747 1.00 98.06 120 TRP A O 1
ATOM 934 N N . TYR A 1 121 ? -15.369 -17.000 11.535 1.00 97.69 121 TYR A N 1
ATOM 935 C CA . TYR A 1 121 ? -14.416 -16.164 10.801 1.00 97.69 121 TYR A CA 1
ATOM 936 C C . TYR A 1 121 ? -13.256 -16.987 10.227 1.00 97.69 121 TYR A C 1
ATOM 938 O O . TYR A 1 121 ? -12.841 -16.774 9.092 1.00 97.69 121 TYR A O 1
ATOM 946 N N . ARG A 1 122 ? -12.766 -17.979 10.985 1.00 97.25 122 ARG A N 1
ATOM 947 C CA . ARG A 1 122 ? -11.716 -18.905 10.534 1.00 97.25 122 ARG A CA 1
ATOM 948 C C . ARG A 1 122 ? -12.175 -19.932 9.502 1.00 97.25 122 ARG A C 1
ATOM 950 O O . ARG A 1 122 ? -11.321 -20.520 8.849 1.00 97.25 122 ARG A O 1
ATOM 957 N N . SER A 1 123 ? -13.480 -20.156 9.358 1.00 97.56 123 SER A N 1
ATOM 958 C CA . SER A 1 123 ? -14.034 -21.008 8.297 1.00 97.56 123 SER A CA 1
ATOM 959 C C . SER A 1 123 ? -14.006 -20.336 6.920 1.00 97.56 123 SER A C 1
ATOM 961 O O . SER A 1 123 ? -14.185 -21.005 5.906 1.00 97.56 123 SER A O 1
ATOM 963 N N . ILE A 1 124 ? -13.771 -19.022 6.884 1.00 97.62 124 ILE A N 1
ATOM 964 C CA . ILE A 1 124 ? -13.662 -18.226 5.666 1.00 97.62 124 ILE A CA 1
ATOM 965 C C . ILE A 1 124 ? -12.178 -18.038 5.347 1.00 97.62 124 ILE A C 1
ATOM 967 O O . ILE A 1 124 ? -11.389 -17.696 6.224 1.00 97.62 124 ILE A O 1
ATOM 971 N N . GLY A 1 125 ? -11.812 -18.217 4.082 1.00 96.44 125 GLY A N 1
ATOM 972 C CA . GLY A 1 125 ? -10.448 -18.041 3.595 1.00 96.44 125 GLY A CA 1
ATOM 973 C C . GLY A 1 125 ? -9.532 -19.238 3.856 1.00 96.44 125 GLY A C 1
ATOM 974 O O . GLY A 1 125 ? -10.002 -20.365 4.017 1.00 96.44 125 GLY A O 1
ATOM 975 N N . THR A 1 126 ? -8.215 -19.022 3.850 1.00 95.50 126 THR A N 1
ATOM 976 C CA . THR A 1 126 ? -7.237 -20.109 4.038 1.00 95.50 126 THR A CA 1
ATOM 977 C C . THR A 1 126 ? -6.872 -20.296 5.511 1.00 95.50 126 THR A C 1
ATOM 979 O O . THR A 1 126 ? -7.081 -19.416 6.347 1.00 95.50 126 THR A O 1
ATOM 982 N N . ALA A 1 127 ? -6.273 -21.443 5.850 1.00 93.31 127 ALA A N 1
ATOM 983 C CA . ALA A 1 127 ? -5.953 -21.802 7.236 1.00 93.31 127 ALA A CA 1
ATOM 984 C C . ALA A 1 127 ? -5.099 -20.751 7.976 1.00 93.31 127 ALA A C 1
ATOM 986 O O . ALA A 1 127 ? -5.344 -20.485 9.158 1.00 93.31 127 ALA A O 1
ATOM 987 N N . ASN A 1 128 ? -4.135 -20.150 7.270 1.00 93.50 128 ASN A N 1
ATOM 988 C CA . ASN A 1 128 ? -3.213 -19.135 7.790 1.00 93.50 128 ASN A CA 1
ATOM 989 C C . ASN A 1 128 ? -3.621 -17.701 7.414 1.00 93.50 128 ASN A C 1
ATOM 991 O O . ASN A 1 128 ? -2.966 -16.742 7.812 1.00 93.50 128 ASN A O 1
ATOM 995 N N . SER A 1 129 ? -4.700 -17.529 6.650 1.00 95.38 129 SER A N 1
ATOM 996 C CA . SER A 1 129 ? -5.264 -16.226 6.290 1.00 95.38 129 SER A CA 1
ATOM 997 C C . SER A 1 129 ? -6.788 -16.268 6.416 1.00 95.38 129 SER A C 1
ATOM 999 O O . SER A 1 129 ? -7.481 -16.297 5.402 1.00 95.38 129 SER A O 1
ATOM 1001 N N . PRO A 1 130 ? -7.322 -16.314 7.649 1.00 96.44 130 PRO A N 1
ATOM 1002 C CA . PRO A 1 130 ? -8.757 -16.402 7.866 1.00 96.44 130 PRO A CA 1
ATOM 1003 C C . PRO A 1 130 ? -9.471 -15.074 7.596 1.00 96.44 130 PRO A C 1
ATOM 1005 O O . PRO A 1 130 ? -8.930 -13.991 7.841 1.00 96.44 130 PRO A O 1
ATOM 1008 N N . GLY A 1 131 ? -10.733 -15.178 7.193 1.00 96.62 131 GLY A N 1
ATOM 1009 C CA . GLY A 1 131 ? -11.644 -14.064 6.981 1.00 96.62 131 GLY A CA 1
ATOM 1010 C C . GLY A 1 131 ? -11.702 -13.546 5.551 1.00 96.62 131 GLY A C 1
ATOM 1011 O O . GLY A 1 131 ? -11.268 -14.188 4.591 1.00 96.62 131 GLY A O 1
ATOM 1012 N N . THR A 1 132 ? -12.282 -12.357 5.421 1.00 96.44 132 THR A N 1
ATOM 1013 C CA . THR A 1 132 ? -12.429 -11.639 4.155 1.00 96.44 132 THR A CA 1
ATOM 1014 C C . THR A 1 132 ? -11.445 -10.480 4.057 1.00 96.44 132 THR A C 1
ATOM 1016 O O . THR A 1 132 ? -10.849 -10.037 5.042 1.00 96.44 132 THR A O 1
ATOM 1019 N N . LYS A 1 133 ? -11.263 -9.992 2.832 1.00 96.06 133 LYS A N 1
ATOM 1020 C CA . LYS A 1 133 ? -10.453 -8.823 2.517 1.00 96.06 133 LYS A CA 1
ATOM 1021 C C . LYS A 1 133 ? -11.154 -7.992 1.454 1.00 96.06 133 LYS A C 1
ATOM 1023 O O . LYS A 1 133 ? -11.713 -8.520 0.492 1.00 96.06 133 LYS A O 1
ATOM 1028 N N . LEU A 1 134 ? -11.078 -6.676 1.612 1.00 97.00 134 LEU A N 1
ATOM 1029 C CA . LEU A 1 134 ? -11.456 -5.726 0.577 1.00 97.00 134 LEU A CA 1
ATOM 1030 C C . LEU A 1 134 ? -10.319 -5.613 -0.442 1.00 97.00 134 LEU A C 1
ATOM 1032 O O . LEU A 1 134 ? -9.225 -5.132 -0.120 1.00 97.00 134 LEU A O 1
ATOM 1036 N N . PHE A 1 135 ? -10.593 -6.051 -1.668 1.00 97.00 135 PHE A N 1
ATOM 1037 C CA . PHE A 1 135 ? -9.716 -5.924 -2.823 1.00 97.00 135 PHE A CA 1
ATOM 1038 C C . PHE A 1 135 ? -10.136 -4.728 -3.669 1.00 97.00 135 PHE A C 1
ATOM 1040 O O . PHE A 1 135 ? -11.265 -4.657 -4.149 1.00 97.00 135 PHE A O 1
ATOM 1047 N N . THR A 1 136 ? -9.226 -3.776 -3.857 1.00 97.44 136 THR A N 1
ATOM 1048 C CA . THR A 1 136 ? -9.460 -2.615 -4.727 1.00 97.44 136 THR A CA 1
ATOM 1049 C C . THR A 1 136 ? -8.802 -2.871 -6.071 1.00 97.44 136 THR A C 1
ATOM 1051 O O . THR A 1 136 ? -7.577 -2.850 -6.156 1.00 97.44 136 THR A O 1
ATOM 1054 N N . VAL A 1 137 ? -9.596 -3.103 -7.115 1.00 97.81 137 VAL A N 1
ATOM 1055 C CA . VAL A 1 137 ? -9.088 -3.356 -8.467 1.00 97.81 137 VAL A CA 1
ATOM 1056 C C . VAL A 1 137 ? -9.177 -2.087 -9.306 1.00 97.81 137 VAL A C 1
ATOM 1058 O O . VAL A 1 137 ? -10.243 -1.481 -9.455 1.00 97.81 137 VAL A O 1
ATOM 1061 N N . CYS A 1 138 ? -8.040 -1.686 -9.861 1.00 96.81 138 CYS A N 1
ATOM 1062 C CA . CYS A 1 138 ? -7.875 -0.505 -10.699 1.00 96.81 138 CYS A CA 1
ATOM 1063 C C . CYS A 1 138 ? -6.977 -0.811 -11.912 1.00 96.81 138 CYS A C 1
ATOM 1065 O O . CYS A 1 138 ? -6.514 -1.938 -12.082 1.00 96.81 138 CYS A O 1
ATOM 1067 N N . GLY A 1 139 ? -6.749 0.185 -12.772 1.00 96.19 139 GLY A N 1
ATOM 1068 C CA . GLY A 1 139 ? -5.967 0.013 -14.001 1.00 96.19 139 GLY A CA 1
ATOM 1069 C C . GLY A 1 139 ? -6.793 -0.505 -15.179 1.00 96.19 139 GLY A C 1
ATOM 1070 O O . GLY A 1 139 ? -7.968 -0.157 -15.328 1.00 96.19 139 GLY A O 1
ATOM 1071 N N . ASN A 1 140 ? -6.184 -1.297 -16.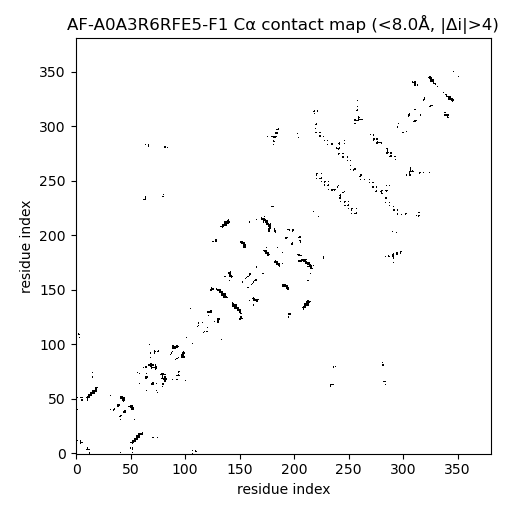048 1.00 97.50 140 ASN A N 1
ATOM 1072 C CA . ASN A 1 140 ? -6.685 -1.632 -17.383 1.00 97.50 140 ASN A CA 1
ATOM 1073 C C . ASN A 1 140 ? -7.693 -2.801 -17.385 1.00 97.50 140 ASN A C 1
ATOM 1075 O O . ASN A 1 140 ? -7.564 -3.740 -18.159 1.00 97.50 140 ASN A O 1
ATOM 1079 N N . VAL A 1 141 ? -8.715 -2.749 -16.523 1.00 98.00 141 VAL A N 1
ATOM 1080 C CA . VAL A 1 141 ? -9.833 -3.717 -16.492 1.00 98.00 141 VAL A CA 1
ATOM 1081 C C . VAL A 1 141 ? -11.156 -3.091 -16.911 1.00 98.00 141 VAL A C 1
ATOM 1083 O O . VAL A 1 141 ? -11.361 -1.889 -16.724 1.00 98.00 141 VAL A O 1
ATOM 1086 N N . VAL A 1 142 ? -12.082 -3.920 -17.405 1.00 98.06 142 VAL A N 1
ATOM 1087 C CA . VAL A 1 142 ? -13.430 -3.487 -17.815 1.00 98.06 142 VAL A CA 1
ATOM 1088 C C . VAL A 1 142 ? -14.220 -2.908 -16.635 1.00 98.06 142 VAL A C 1
ATOM 1090 O O . VAL A 1 142 ? -14.838 -1.849 -16.756 1.00 98.06 142 VAL A O 1
ATOM 1093 N N . ARG A 1 143 ? -14.192 -3.571 -15.472 1.00 97.69 143 ARG A N 1
ATOM 1094 C CA . ARG A 1 143 ? -14.891 -3.133 -14.253 1.00 97.69 143 ARG A CA 1
ATOM 1095 C C . ARG A 1 143 ? -13.906 -2.901 -13.113 1.00 97.69 143 ARG A C 1
ATOM 1097 O O . ARG A 1 143 ? -13.386 -3.841 -12.527 1.00 97.69 143 ARG A O 1
ATOM 1104 N N . ARG A 1 144 ? -13.685 -1.631 -12.774 1.00 98.00 144 ARG A N 1
ATOM 1105 C CA . ARG A 1 144 ? -12.910 -1.204 -11.595 1.00 98.00 144 ARG A CA 1
ATOM 1106 C C . ARG A 1 144 ? -13.821 -1.111 -10.375 1.00 98.00 144 ARG A C 1
ATOM 1108 O O . ARG A 1 144 ? -14.991 -0.755 -10.514 1.00 98.00 144 ARG A O 1
ATOM 1115 N N . GLY A 1 145 ? -13.290 -1.354 -9.182 1.00 97.38 145 GLY A N 1
ATOM 1116 C CA . GLY A 1 145 ? -14.093 -1.261 -7.966 1.00 97.38 145 GLY A CA 1
ATOM 1117 C C . GLY A 1 145 ? -13.411 -1.792 -6.716 1.00 97.38 145 GLY A C 1
ATOM 1118 O O . GLY A 1 145 ? -12.235 -2.150 -6.728 1.00 97.38 145 GLY A O 1
ATOM 1119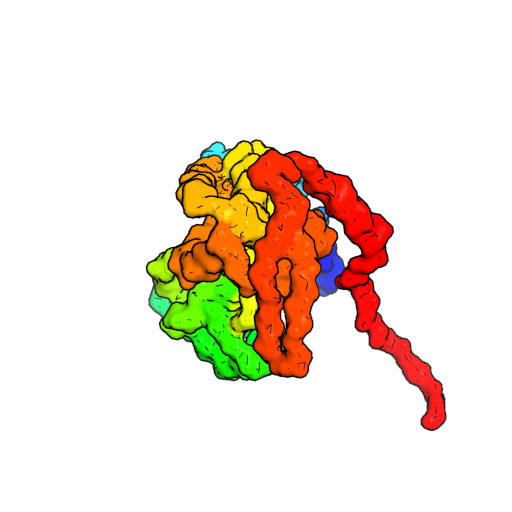 N N . VAL A 1 146 ? -14.184 -1.825 -5.633 1.00 97.75 146 VAL A N 1
ATOM 1120 C CA . VAL A 1 146 ? -13.820 -2.489 -4.381 1.00 97.75 146 VAL A CA 1
ATOM 1121 C C . VAL A 1 146 ? -14.713 -3.710 -4.237 1.00 97.75 146 VAL A C 1
ATOM 1123 O O . VAL A 1 146 ? -15.935 -3.587 -4.313 1.00 97.75 146 VAL A O 1
ATOM 1126 N N . PHE A 1 147 ? -14.103 -4.869 -4.031 1.00 97.50 147 PHE A N 1
ATOM 1127 C CA . PHE A 1 147 ? -14.790 -6.147 -3.918 1.00 97.50 147 PHE A CA 1
ATOM 1128 C C . PHE A 1 147 ? -14.357 -6.847 -2.636 1.00 97.50 147 PHE A C 1
ATOM 1130 O O . PHE A 1 147 ? -13.166 -6.917 -2.336 1.00 97.50 147 PHE A O 1
ATOM 1137 N N . GLU A 1 148 ? -15.318 -7.355 -1.875 1.00 97.56 148 GLU A N 1
ATOM 1138 C CA . GLU A 1 148 ? -15.036 -8.162 -0.693 1.00 97.56 148 GLU A CA 1
ATOM 1139 C C . GLU A 1 148 ? -15.006 -9.638 -1.081 1.00 97.56 148 GLU A C 1
ATOM 1141 O O . GLU A 1 148 ? -15.995 -10.166 -1.589 1.00 97.56 148 GLU A O 1
ATOM 1146 N N . PHE A 1 149 ? -13.880 -10.301 -0.828 1.00 97.31 149 PHE A N 1
ATOM 1147 C CA . PHE A 1 149 ? -13.734 -11.736 -1.052 1.00 97.31 149 PHE A CA 1
ATOM 1148 C C . PHE A 1 149 ? -13.079 -12.419 0.147 1.00 97.31 149 PHE A C 1
ATOM 1150 O O . PHE A 1 149 ? -12.329 -11.776 0.888 1.00 97.31 149 PHE A O 1
ATOM 1157 N N . PRO A 1 150 ? -13.315 -13.728 0.337 1.00 97.06 150 PRO A N 1
ATOM 1158 C CA . PRO A 1 150 ? -12.492 -14.545 1.216 1.00 97.06 150 PRO A CA 1
ATOM 1159 C C . PRO A 1 150 ? -11.009 -14.422 0.853 1.00 97.06 150 PRO A C 1
ATOM 1161 O O . PRO A 1 150 ? -10.644 -14.412 -0.325 1.00 97.06 150 PRO A O 1
ATOM 1164 N N . MET A 1 151 ? -10.150 -14.360 1.864 1.00 96.50 151 MET A N 1
ATOM 1165 C CA . MET A 1 151 ? -8.704 -14.479 1.674 1.00 96.50 151 MET A CA 1
ATOM 1166 C C . MET A 1 151 ? -8.364 -15.808 0.981 1.00 96.50 151 MET A C 1
ATOM 1168 O O . MET A 1 151 ? -8.929 -16.844 1.313 1.00 96.50 151 MET A O 1
ATOM 1172 N N . GLY A 1 152 ? -7.449 -15.793 0.014 1.00 96.00 152 GLY A N 1
ATOM 1173 C CA . GLY A 1 152 ? -7.131 -16.963 -0.817 1.00 96.00 152 GLY A CA 1
ATOM 1174 C C . GLY A 1 152 ? -7.925 -17.079 -2.119 1.00 96.00 152 GLY A C 1
ATOM 1175 O O . GLY A 1 152 ? -7.701 -18.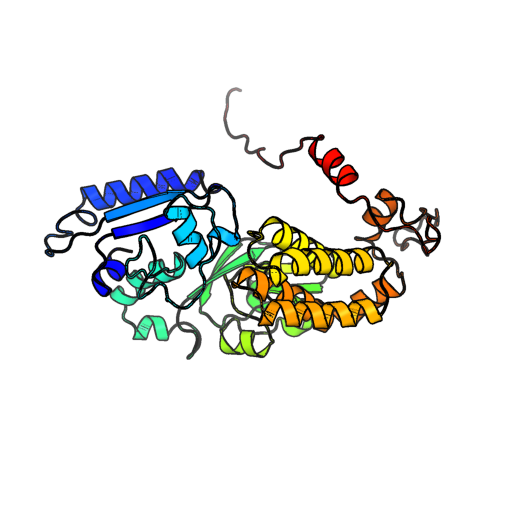023 -2.872 1.00 96.00 152 GLY A O 1
ATOM 1176 N N . VAL A 1 153 ? -8.808 -16.123 -2.430 1.00 97.19 153 VAL A N 1
ATOM 1177 C CA . VAL A 1 153 ? -9.374 -15.974 -3.783 1.00 97.19 153 VAL A CA 1
ATOM 1178 C C . VAL A 1 153 ? -8.255 -15.874 -4.833 1.00 97.19 153 VAL A C 1
ATOM 1180 O O . VAL A 1 153 ? -7.211 -15.271 -4.577 1.00 97.19 153 VAL A O 1
ATOM 1183 N N . ASN A 1 154 ? -8.446 -16.472 -6.010 1.00 97.50 154 ASN A N 1
ATOM 1184 C CA . ASN A 1 154 ? -7.444 -16.443 -7.073 1.00 97.50 154 ASN A CA 1
ATOM 1185 C C . ASN A 1 154 ? -7.413 -15.066 -7.767 1.00 97.50 154 ASN A C 1
ATOM 1187 O O . ASN A 1 154 ? -8.453 -14.510 -8.127 1.00 97.50 154 ASN A O 1
ATOM 1191 N N . LEU A 1 155 ? -6.216 -14.509 -7.963 1.00 96.81 155 LEU A N 1
ATOM 1192 C CA . LEU A 1 155 ? -6.017 -13.209 -8.607 1.00 96.81 155 LEU A CA 1
ATOM 1193 C C . LEU A 1 155 ? -6.533 -13.189 -10.055 1.00 96.81 155 LEU A C 1
ATOM 1195 O O . LEU A 1 155 ? -7.146 -12.204 -10.473 1.00 96.81 155 LEU A O 1
ATOM 1199 N N . LYS A 1 156 ? -6.332 -14.269 -10.812 1.00 97.56 156 LYS A N 1
ATOM 1200 C CA . LYS A 1 156 ? -6.844 -14.425 -12.178 1.00 97.56 156 LYS A CA 1
ATOM 1201 C C . LYS A 1 156 ? -8.367 -14.353 -12.214 1.00 97.56 156 LYS A C 1
ATOM 1203 O O . LYS A 1 156 ? -8.908 -13.637 -13.054 1.00 97.56 156 LYS A O 1
ATOM 1208 N N . ASP A 1 157 ? -9.043 -15.016 -11.279 1.00 98.19 157 ASP A N 1
ATOM 1209 C CA . ASP A 1 157 ? -10.509 -15.012 -11.200 1.00 98.19 157 ASP A CA 1
ATOM 1210 C C . ASP A 1 157 ? -11.038 -13.606 -10.897 1.00 98.19 157 ASP A C 1
ATOM 1212 O O . ASP A 1 157 ? -11.997 -13.148 -11.520 1.00 98.19 157 ASP A O 1
ATOM 1216 N N . ILE A 1 158 ? -10.373 -12.858 -10.009 1.00 97.88 158 ILE A N 1
ATOM 1217 C CA . ILE A 1 158 ? -10.720 -11.448 -9.780 1.00 97.88 158 ILE A CA 1
ATOM 1218 C C . ILE A 1 158 ? -10.606 -10.647 -11.085 1.00 97.88 158 ILE A C 1
ATOM 1220 O O . ILE A 1 158 ? -11.496 -9.866 -11.415 1.00 97.88 158 ILE A O 1
ATOM 1224 N N . ILE A 1 159 ? -9.526 -10.819 -11.845 1.00 98.06 159 ILE A N 1
ATOM 1225 C CA . ILE A 1 159 ? -9.291 -10.034 -13.063 1.00 98.06 159 ILE A CA 1
ATOM 1226 C C . ILE A 1 159 ? -10.297 -10.399 -14.164 1.00 98.06 159 ILE A C 1
ATOM 1228 O O . ILE A 1 159 ? -10.911 -9.507 -14.755 1.00 98.06 159 ILE A O 1
ATOM 1232 N N . TYR A 1 160 ? -10.485 -11.687 -14.444 1.00 98.19 160 TYR A N 1
ATOM 1233 C CA . TYR A 1 160 ? -11.262 -12.136 -15.599 1.00 98.19 160 TYR A CA 1
ATOM 1234 C C . TYR A 1 160 ? -12.747 -12.343 -15.287 1.00 98.19 160 TYR A C 1
ATOM 1236 O O . TYR A 1 160 ? -13.586 -11.813 -16.014 1.00 98.19 160 TYR A O 1
ATOM 1244 N N . GLU A 1 161 ? -13.089 -13.010 -14.184 1.00 97.94 161 GLU A N 1
ATOM 1245 C CA . GLU A 1 161 ? -14.485 -13.321 -13.842 1.00 97.94 161 GLU A CA 1
ATOM 1246 C C . GLU A 1 161 ? -15.186 -12.120 -13.189 1.00 97.94 161 GLU A C 1
ATOM 1248 O O . GLU A 1 161 ? -16.292 -11.721 -13.571 1.00 97.94 161 GLU A O 1
ATOM 1253 N N . VAL A 1 162 ? -14.527 -11.478 -12.219 1.00 97.50 162 VAL A N 1
ATOM 1254 C CA . VAL A 1 162 ? -15.132 -10.368 -11.462 1.00 97.50 162 VAL A CA 1
ATOM 1255 C C . VAL A 1 162 ? -15.019 -9.059 -12.234 1.00 97.50 162 VAL A C 1
ATOM 1257 O O . VAL A 1 162 ? -16.017 -8.364 -12.447 1.00 97.50 162 VAL A O 1
ATOM 1260 N N . CYS A 1 163 ? -13.828 -8.719 -12.717 1.00 98.06 163 CYS A N 1
ATOM 1261 C CA . CYS A 1 163 ? -13.593 -7.441 -13.383 1.00 98.06 163 CYS A CA 1
ATOM 1262 C C . CYS A 1 163 ? -13.899 -7.464 -14.889 1.00 98.06 163 CYS A C 1
ATOM 1264 O O . CYS A 1 163 ? -13.951 -6.397 -15.497 1.00 98.06 163 CYS A O 1
ATOM 1266 N N . GLY A 1 164 ? -14.190 -8.631 -15.475 1.00 97.62 164 GLY A N 1
ATOM 1267 C CA . GLY A 1 164 ? -14.559 -8.770 -16.888 1.00 97.62 164 GLY A CA 1
ATOM 1268 C C . GLY A 1 164 ? -13.371 -8.754 -17.855 1.00 97.62 164 GLY A C 1
ATOM 1269 O O . GLY A 1 164 ? -13.564 -8.496 -19.040 1.00 97.62 164 GLY A O 1
ATOM 1270 N N . GLY A 1 165 ? -12.157 -9.003 -17.358 1.00 97.44 165 GLY A N 1
ATOM 1271 C CA . GLY A 1 165 ? -10.935 -9.041 -18.154 1.00 97.44 165 GLY A CA 1
ATOM 1272 C C . GLY A 1 165 ? -10.334 -7.665 -18.443 1.00 97.44 165 GLY A C 1
ATOM 1273 O O . GLY A 1 165 ? -10.665 -6.657 -17.807 1.00 97.44 165 GLY A O 1
ATOM 1274 N N . ILE A 1 166 ? -9.404 -7.653 -19.398 1.00 98.19 166 ILE A N 1
ATOM 1275 C CA . ILE A 1 166 ? -8.633 -6.470 -19.791 1.00 98.19 166 ILE A CA 1
ATOM 1276 C C . ILE A 1 166 ? -9.479 -5.569 -20.694 1.00 98.19 166 ILE A C 1
ATOM 1278 O O . ILE A 1 166 ? -10.186 -6.044 -21.585 1.00 98.19 166 ILE A O 1
ATOM 1282 N N . ALA A 1 167 ? -9.427 -4.262 -20.441 1.00 95.44 167 ALA A N 1
ATOM 1283 C CA . ALA A 1 167 ? -10.155 -3.276 -21.233 1.00 95.44 167 ALA A CA 1
ATOM 1284 C C . ALA A 1 167 ? -9.632 -3.201 -22.683 1.00 95.44 167 ALA A C 1
ATOM 1286 O O . ALA A 1 167 ? -8.502 -3.583 -22.981 1.00 95.44 167 ALA A O 1
ATOM 1287 N N . ASP A 1 168 ? -10.474 -2.705 -23.595 1.00 94.81 168 ASP A N 1
ATOM 1288 C CA . ASP A 1 168 ? -10.110 -2.352 -24.978 1.00 94.81 168 ASP A CA 1
ATOM 1289 C C . ASP A 1 168 ? -9.475 -3.479 -25.823 1.00 94.81 168 ASP A C 1
ATOM 1291 O O . ASP A 1 168 ? -8.810 -3.220 -26.827 1.00 94.81 168 ASP A O 1
ATOM 1295 N N . GLY A 1 169 ? -9.689 -4.744 -25.437 1.00 91.69 169 GLY A N 1
ATOM 1296 C CA . GLY A 1 169 ? -9.155 -5.913 -26.143 1.00 91.69 169 GLY A CA 1
ATOM 1297 C C . GLY A 1 169 ? -7.629 -6.046 -26.072 1.00 91.69 169 GLY A C 1
ATOM 1298 O O . GLY A 1 169 ? -7.042 -6.712 -26.924 1.00 91.69 169 GLY A O 1
ATOM 1299 N N . LYS A 1 170 ? -6.987 -5.390 -25.098 1.00 95.94 170 LYS A N 1
ATOM 1300 C CA . LYS A 1 170 ? -5.535 -5.426 -24.885 1.00 95.94 170 LYS A CA 1
ATOM 1301 C C . LYS A 1 170 ? -5.082 -6.699 -24.173 1.00 95.94 170 LYS A C 1
ATOM 1303 O O . LYS A 1 170 ? -5.865 -7.361 -23.491 1.00 95.94 170 LYS A O 1
ATOM 1308 N N . GLY A 1 171 ? -3.806 -7.045 -24.334 1.00 96.56 171 GLY A N 1
ATOM 1309 C CA . GLY A 1 171 ? -3.171 -8.120 -23.580 1.00 96.56 171 GLY A CA 1
ATOM 1310 C C . GLY A 1 171 ? -2.815 -7.679 -22.162 1.00 96.56 171 GLY A C 1
ATOM 1311 O O . GLY A 1 171 ? -2.537 -6.508 -21.913 1.00 96.56 171 GLY A O 1
ATOM 1312 N N . LEU A 1 172 ? -2.795 -8.622 -21.221 1.00 97.81 172 LEU A N 1
ATOM 1313 C CA . LEU A 1 172 ? -2.266 -8.373 -19.884 1.00 97.81 172 LEU A CA 1
ATOM 1314 C C . LEU A 1 172 ? -0.733 -8.347 -19.936 1.00 97.81 172 LEU A C 1
ATOM 1316 O O . LEU A 1 172 ? -0.119 -9.325 -20.355 1.00 97.81 172 LEU A O 1
ATOM 1320 N N . LEU A 1 173 ? -0.125 -7.264 -19.452 1.00 96.88 173 LEU A N 1
ATOM 1321 C CA . LEU A 1 173 ? 1.325 -7.160 -19.282 1.00 96.88 173 LEU A CA 1
ATOM 1322 C C . LEU A 1 173 ? 1.749 -7.639 -17.891 1.00 96.88 173 LEU A C 1
ATOM 1324 O O . LEU A 1 173 ? 2.683 -8.426 -17.743 1.00 96.88 173 LEU A O 1
ATOM 1328 N N . GLY A 1 174 ? 1.047 -7.179 -16.857 1.00 95.94 174 GLY A N 1
ATOM 1329 C CA . GLY A 1 174 ? 1.376 -7.508 -15.479 1.00 95.94 174 GLY A CA 1
ATOM 1330 C C . GLY A 1 174 ? 0.383 -6.956 -14.472 1.00 95.94 174 GLY A C 1
ATOM 1331 O O . GLY A 1 174 ? -0.607 -6.309 -14.814 1.00 95.94 174 GLY A O 1
ATOM 1332 N N . VAL A 1 175 ? 0.656 -7.219 -13.201 1.00 95.75 175 VAL A N 1
ATOM 1333 C CA . VAL A 1 175 ? -0.183 -6.784 -12.087 1.00 95.75 175 VAL A CA 1
ATOM 1334 C C . VAL A 1 175 ? 0.702 -6.267 -10.968 1.00 95.75 175 VAL A C 1
ATOM 1336 O O . VAL A 1 175 ? 1.647 -6.936 -10.557 1.00 95.75 175 VAL A O 1
ATOM 1339 N N . GLN A 1 176 ? 0.377 -5.094 -10.432 1.00 94.50 176 GLN A N 1
ATOM 1340 C CA . GLN A 1 176 ? 0.960 -4.625 -9.183 1.00 94.50 176 GLN A CA 1
ATOM 1341 C C . GLN A 1 176 ? 0.010 -4.924 -8.021 1.00 94.50 176 GLN A C 1
ATOM 1343 O O . GLN A 1 176 ? -1.122 -4.439 -7.978 1.00 94.50 176 GLN A O 1
ATOM 1348 N N . THR A 1 177 ? 0.472 -5.738 -7.074 1.00 91.06 177 THR A N 1
ATOM 1349 C CA . THR A 1 177 ? -0.301 -6.151 -5.893 1.00 91.06 177 THR A CA 1
ATOM 1350 C C . THR A 1 177 ? 0.140 -5.366 -4.663 1.00 91.06 177 THR A C 1
ATOM 1352 O O . THR A 1 177 ? 1.280 -4.928 -4.585 1.00 91.06 177 THR A O 1
ATOM 1355 N N . GLY A 1 178 ? -0.748 -5.163 -3.685 1.00 84.81 178 GLY A N 1
ATOM 1356 C CA . GLY A 1 178 ? -0.403 -4.491 -2.423 1.00 84.81 178 GLY A CA 1
ATOM 1357 C C . GLY A 1 178 ? -0.254 -2.965 -2.522 1.00 84.81 178 GLY A C 1
ATOM 1358 O O . GLY A 1 178 ? 0.303 -2.353 -1.610 1.00 84.81 178 GLY A O 1
ATOM 1359 N N . GLY A 1 179 ? -0.776 -2.357 -3.593 1.00 88.56 179 GLY A N 1
ATOM 1360 C CA . GLY A 1 179 ? -0.666 -0.922 -3.883 1.00 88.56 179 GLY A CA 1
ATOM 1361 C C . GLY A 1 179 ? 0.697 -0.525 -4.457 1.00 88.56 179 GLY A C 1
ATOM 1362 O O . GLY A 1 179 ? 1.506 -1.377 -4.811 1.00 88.56 179 GLY A O 1
ATOM 1363 N N . THR A 1 180 ? 0.975 0.780 -4.517 1.00 90.88 180 THR A N 1
ATOM 1364 C CA . THR A 1 180 ? 2.214 1.355 -5.087 1.00 90.88 180 THR A CA 1
ATOM 1365 C C . THR A 1 180 ? 3.498 0.797 -4.456 1.00 90.88 180 THR A C 1
ATOM 1367 O O . THR A 1 180 ? 4.552 0.785 -5.084 1.00 90.88 180 THR A O 1
ATOM 1370 N N . SER A 1 181 ? 3.418 0.332 -3.208 1.00 90.25 181 SER A N 1
ATOM 1371 C CA . SER A 1 181 ? 4.529 -0.228 -2.429 1.00 90.25 181 SER A CA 1
ATOM 1372 C C . SER A 1 181 ? 4.717 -1.733 -2.570 1.00 90.25 181 SER A C 1
ATOM 1374 O O . SER A 1 181 ? 5.642 -2.276 -1.970 1.00 90.25 181 SER A O 1
ATOM 1376 N N . GLY A 1 182 ? 3.821 -2.425 -3.270 1.00 90.00 182 GLY A N 1
ATOM 1377 C CA . GLY A 1 182 ? 3.923 -3.867 -3.431 1.00 90.00 182 GLY A CA 1
ATOM 1378 C C . GLY A 1 182 ? 4.510 -4.287 -4.775 1.00 90.00 182 GLY A C 1
ATOM 1379 O O . GLY A 1 182 ? 4.968 -3.463 -5.571 1.00 90.00 182 GLY A O 1
ATOM 1380 N N . ALA A 1 183 ? 4.563 -5.602 -4.967 1.00 92.06 183 ALA A N 1
ATOM 1381 C CA . ALA A 1 183 ? 5.300 -6.243 -6.046 1.00 92.06 183 ALA A CA 1
ATOM 1382 C C . ALA A 1 183 ? 4.598 -6.096 -7.396 1.00 92.06 183 ALA A C 1
ATOM 1384 O O . ALA A 1 183 ? 3.369 -6.145 -7.467 1.00 92.06 183 ALA A O 1
ATOM 1385 N N . ILE A 1 184 ? 5.398 -5.983 -8.456 1.00 94.50 184 ILE A N 1
ATOM 1386 C CA . ILE A 1 184 ? 4.936 -6.029 -9.842 1.00 94.50 184 ILE A CA 1
ATOM 1387 C C . ILE A 1 184 ? 5.259 -7.417 -10.396 1.00 94.50 184 ILE A C 1
ATOM 1389 O O . ILE A 1 184 ? 6.429 -7.763 -10.557 1.00 94.50 184 ILE A O 1
ATOM 1393 N N . ILE A 1 185 ? 4.221 -8.203 -10.665 1.00 93.56 185 ILE A N 1
ATOM 1394 C CA . ILE A 1 185 ? 4.307 -9.558 -11.223 1.00 93.56 185 ILE A CA 1
ATOM 1395 C C . ILE A 1 185 ? 3.891 -9.553 -12.695 1.00 93.56 185 ILE A C 1
ATOM 1397 O O . ILE A 1 185 ? 3.110 -8.697 -13.122 1.00 93.56 185 ILE A O 1
ATOM 1401 N N . ASN A 1 186 ? 4.420 -10.487 -13.480 1.00 94.19 186 ASN A N 1
ATOM 1402 C CA . ASN A 1 186 ? 4.056 -10.625 -14.889 1.00 94.19 186 ASN A CA 1
ATOM 1403 C C . ASN A 1 186 ? 2.760 -11.432 -15.071 1.00 94.19 186 ASN A C 1
ATOM 1405 O O . ASN A 1 186 ? 2.226 -12.021 -14.129 1.00 94.19 186 ASN A O 1
ATOM 1409 N N . ALA A 1 187 ? 2.226 -11.418 -16.293 1.00 95.44 187 ALA A N 1
ATOM 1410 C CA . ALA A 1 187 ? 0.972 -12.087 -16.633 1.00 95.44 187 ALA A CA 1
ATOM 1411 C C . ALA A 1 187 ? 0.969 -13.596 -16.319 1.00 95.44 187 ALA A C 1
ATOM 1413 O O . ALA A 1 187 ? -0.073 -14.133 -15.949 1.00 95.44 187 ALA A O 1
ATOM 1414 N N . ASP A 1 188 ? 2.121 -14.266 -16.397 1.00 93.88 188 ASP A N 1
ATOM 1415 C CA . ASP A 1 188 ? 2.239 -15.712 -16.171 1.00 93.88 188 ASP A CA 1
ATOM 1416 C C . ASP A 1 188 ? 2.118 -16.096 -14.685 1.00 93.88 188 ASP A C 1
ATOM 1418 O O . ASP A 1 188 ? 1.909 -17.261 -14.352 1.00 93.88 188 ASP A O 1
ATOM 1422 N N . GLN A 1 189 ? 2.222 -15.121 -13.779 1.00 92.88 189 GLN A N 1
ATOM 1423 C CA . GLN A 1 189 ? 2.190 -15.321 -12.328 1.00 92.88 189 GLN A CA 1
ATOM 1424 C C . GLN A 1 189 ? 0.810 -15.072 -11.698 1.00 92.88 189 GLN A C 1
ATOM 1426 O O . GLN A 1 189 ? 0.663 -15.227 -10.487 1.00 92.88 189 GLN A O 1
ATOM 1431 N N . ILE A 1 190 ? -0.201 -14.659 -12.473 1.00 94.50 190 ILE A N 1
ATOM 1432 C CA . ILE A 1 190 ? -1.506 -14.251 -11.915 1.00 94.50 190 ILE A CA 1
ATOM 1433 C C . ILE A 1 190 ? -2.378 -15.412 -11.444 1.00 94.50 190 ILE A C 1
ATOM 1435 O O . ILE A 1 190 ? -3.365 -15.178 -10.751 1.00 94.50 190 ILE A O 1
ATOM 1439 N N . ASP A 1 191 ? -2.062 -16.643 -11.849 1.00 95.56 191 ASP A N 1
ATOM 1440 C CA . ASP A 1 191 ? -2.752 -17.834 -11.358 1.00 95.56 191 ASP A CA 1
ATOM 1441 C C . ASP A 1 191 ? -2.234 -18.168 -9.952 1.00 95.56 191 ASP A C 1
ATOM 1443 O O . ASP A 1 191 ? -1.405 -19.052 -9.739 1.00 95.56 191 ASP A O 1
ATOM 1447 N N . MET A 1 192 ? -2.650 -17.332 -9.002 1.00 93.12 192 MET A N 1
ATOM 1448 C CA . MET A 1 192 ? -2.122 -17.263 -7.648 1.00 93.12 192 MET A CA 1
ATOM 1449 C C . MET A 1 192 ? -3.246 -16.958 -6.666 1.00 93.12 192 MET A C 1
ATOM 1451 O O . MET A 1 192 ? -4.048 -16.047 -6.883 1.00 93.12 192 MET A O 1
ATOM 1455 N N . THR A 1 193 ? -3.270 -17.676 -5.546 1.00 95.19 193 THR A N 1
ATOM 1456 C CA . THR A 1 193 ? -4.186 -17.395 -4.440 1.00 95.19 193 THR A CA 1
ATOM 1457 C C . THR A 1 193 ? -3.718 -16.180 -3.640 1.00 95.19 193 THR A C 1
ATOM 1459 O O . THR A 1 193 ? -2.552 -16.050 -3.265 1.00 95.19 193 THR A O 1
ATOM 1462 N N . LEU A 1 194 ? -4.643 -15.259 -3.367 1.00 95.00 194 LEU A N 1
ATOM 1463 C CA . LEU A 1 194 ? -4.384 -14.043 -2.597 1.00 95.00 194 LEU A CA 1
ATOM 1464 C C . LEU A 1 194 ? -4.519 -14.306 -1.095 1.00 95.00 194 LEU A C 1
ATOM 1466 O O . LEU A 1 194 ? -5.419 -13.796 -0.425 1.00 95.00 194 LEU A O 1
ATOM 1470 N N . ASP A 1 195 ? -3.606 -15.117 -0.575 1.00 93.31 195 ASP A N 1
ATOM 1471 C CA . ASP A 1 195 ? -3.382 -15.348 0.851 1.00 93.31 195 ASP A CA 1
ATOM 1472 C C . ASP A 1 195 ? -1.959 -14.922 1.257 1.00 93.31 195 ASP A C 1
ATOM 1474 O O . ASP A 1 195 ? -1.101 -14.664 0.409 1.00 93.31 195 ASP A O 1
ATOM 1478 N N . ILE A 1 196 ? -1.712 -14.779 2.563 1.00 90.19 196 ILE A N 1
ATOM 1479 C CA . ILE A 1 196 ? -0.436 -14.258 3.075 1.00 90.19 196 ILE A CA 1
ATOM 1480 C C . ILE A 1 196 ? 0.736 -15.151 2.658 1.00 90.19 196 ILE A C 1
ATOM 1482 O O . ILE A 1 196 ? 1.783 -14.621 2.278 1.00 90.19 196 ILE A O 1
ATOM 1486 N N . ASP A 1 197 ? 0.571 -16.471 2.713 1.00 90.00 197 ASP A N 1
ATOM 1487 C CA . ASP A 1 197 ? 1.658 -17.425 2.494 1.00 90.00 197 ASP A CA 1
ATOM 1488 C C . ASP A 1 197 ? 2.063 -17.446 1.020 1.00 90.00 197 ASP A C 1
ATOM 1490 O O . ASP A 1 197 ? 3.236 -17.248 0.691 1.00 90.00 197 ASP A O 1
ATOM 1494 N N . THR A 1 198 ? 1.085 -17.600 0.128 1.00 90.69 198 THR A N 1
ATOM 1495 C CA . THR A 1 198 ? 1.305 -17.683 -1.319 1.00 90.69 198 THR A CA 1
ATOM 1496 C C . THR A 1 198 ? 1.886 -16.383 -1.868 1.00 90.69 198 THR A C 1
ATOM 1498 O O . THR A 1 198 ? 2.880 -16.396 -2.600 1.00 90.69 198 THR A O 1
ATOM 1501 N N . VAL A 1 199 ? 1.338 -15.234 -1.460 1.00 87.31 199 VAL A N 1
ATOM 1502 C CA . VAL A 1 199 ? 1.849 -13.937 -1.920 1.00 87.31 199 VAL A CA 1
ATOM 1503 C C . VAL A 1 199 ? 3.249 -13.673 -1.367 1.00 87.31 199 VAL A C 1
ATOM 1505 O O . VAL A 1 199 ? 4.104 -13.187 -2.107 1.00 87.31 199 VAL A O 1
ATOM 1508 N N . SER A 1 200 ? 3.532 -14.038 -0.114 1.00 84.56 200 SER A N 1
ATOM 1509 C CA . SER A 1 200 ? 4.881 -13.888 0.453 1.00 84.56 200 SER A CA 1
ATOM 1510 C C . SER A 1 200 ? 5.905 -14.787 -0.246 1.00 84.56 200 SER A C 1
ATOM 1512 O O . SER A 1 200 ? 7.021 -14.345 -0.518 1.00 84.56 200 SER A O 1
ATOM 1514 N N . ALA A 1 201 ? 5.527 -16.021 -0.594 1.00 82.50 201 ALA A N 1
ATOM 1515 C CA . ALA A 1 201 ? 6.385 -16.959 -1.320 1.00 82.50 201 ALA A CA 1
ATOM 1516 C C . ALA A 1 201 ? 6.758 -16.463 -2.730 1.00 82.50 201 ALA A C 1
ATOM 1518 O O . ALA A 1 201 ? 7.829 -16.792 -3.233 1.00 82.50 201 ALA A O 1
ATOM 1519 N N . SER A 1 202 ? 5.918 -15.622 -3.341 1.00 73.12 202 SER A N 1
ATOM 1520 C CA . SER A 1 202 ? 6.207 -14.975 -4.629 1.00 73.12 202 SER A CA 1
ATOM 1521 C C . SER A 1 202 ? 7.204 -13.808 -4.550 1.00 73.12 202 SER A C 1
ATOM 1523 O O . SER A 1 202 ? 7.527 -13.203 -5.570 1.00 73.12 202 SER A O 1
ATOM 1525 N N . GLY A 1 203 ? 7.668 -13.452 -3.345 1.00 69.62 203 GLY A N 1
ATOM 1526 C CA . GLY A 1 203 ? 8.461 -12.244 -3.090 1.00 69.62 203 GLY A CA 1
ATOM 1527 C C . GLY A 1 203 ? 7.615 -10.974 -2.919 1.00 69.62 203 GLY A C 1
ATOM 1528 O O . GLY A 1 203 ? 8.156 -9.899 -2.650 1.00 69.62 203 GLY A O 1
ATOM 1529 N N . GLY A 1 204 ? 6.291 -11.086 -3.048 1.00 70.69 204 GLY A N 1
ATOM 1530 C CA . GLY A 1 204 ? 5.334 -10.012 -2.814 1.00 70.69 204 GLY A CA 1
ATOM 1531 C C . GLY A 1 204 ? 4.904 -9.872 -1.354 1.00 70.69 204 GLY A C 1
ATOM 1532 O O . GLY A 1 204 ? 5.359 -10.573 -0.453 1.00 70.69 204 GLY A O 1
ATOM 1533 N N . ARG A 1 205 ? 3.988 -8.930 -1.108 1.00 77.62 205 ARG A N 1
ATOM 1534 C CA . ARG A 1 205 ? 3.259 -8.814 0.160 1.00 77.62 205 ARG A CA 1
ATOM 1535 C C . ARG A 1 205 ? 1.810 -8.473 -0.125 1.00 77.62 205 ARG A C 1
ATOM 1537 O O . ARG A 1 205 ? 1.527 -7.520 -0.853 1.00 77.62 205 ARG A O 1
ATOM 1544 N N . LEU A 1 206 ? 0.900 -9.203 0.510 1.00 81.31 206 LEU A N 1
ATOM 1545 C CA . LEU A 1 206 ? -0.527 -8.916 0.467 1.00 81.31 206 LEU A CA 1
ATOM 1546 C C . LEU A 1 206 ? -0.798 -7.699 1.368 1.00 81.31 206 LEU A C 1
ATOM 1548 O O . LEU A 1 206 ? -1.128 -7.831 2.539 1.00 81.31 206 LEU A O 1
ATOM 1552 N N . GLY A 1 207 ? -0.501 -6.507 0.836 1.00 85.62 207 GLY A N 1
ATOM 1553 C CA . GLY A 1 207 ? -0.570 -5.227 1.543 1.00 85.62 207 GLY A CA 1
ATOM 1554 C C . GLY A 1 207 ? -2.010 -4.759 1.770 1.00 85.62 207 GLY A C 1
ATOM 1555 O O . GLY A 1 207 ? -2.820 -5.432 2.394 1.00 85.62 207 GLY A O 1
ATOM 1556 N N . CYS A 1 208 ? -2.374 -3.592 1.235 1.00 89.75 208 CYS A N 1
ATOM 1557 C CA . CYS A 1 208 ? -3.722 -3.036 1.415 1.00 89.75 208 CYS A CA 1
ATOM 1558 C C . CYS A 1 208 ? -4.825 -3.737 0.593 1.00 89.75 208 CYS A C 1
ATOM 1560 O O . CYS A 1 208 ? -5.984 -3.341 0.680 1.00 89.75 208 CYS A O 1
ATOM 1562 N N . GLY A 1 209 ? -4.495 -4.762 -0.201 1.00 92.06 209 GLY A N 1
ATOM 1563 C CA . GLY A 1 209 ? -5.432 -5.415 -1.126 1.00 92.06 209 GLY A CA 1
ATOM 1564 C C . GLY A 1 209 ? -5.690 -4.626 -2.416 1.00 92.06 209 GLY A C 1
ATOM 1565 O O . GLY A 1 209 ? -6.628 -4.931 -3.143 1.00 92.06 209 GLY A O 1
ATOM 1566 N N . THR A 1 210 ? -4.884 -3.604 -2.723 1.00 95.00 210 THR A N 1
ATOM 1567 C CA . THR A 1 210 ? -4.968 -2.918 -4.024 1.00 95.00 210 THR A CA 1
ATOM 1568 C C . THR A 1 210 ? -4.293 -3.748 -5.112 1.00 95.00 210 THR A C 1
ATOM 1570 O O . THR A 1 210 ? -3.167 -4.214 -4.925 1.00 95.00 210 THR A O 1
ATOM 1573 N N . ILE A 1 211 ? -4.986 -3.899 -6.236 1.00 95.81 211 ILE A N 1
ATOM 1574 C CA . ILE A 1 211 ? -4.574 -4.618 -7.438 1.00 95.81 211 ILE A CA 1
ATOM 1575 C C . ILE A 1 211 ? -4.629 -3.614 -8.593 1.00 95.81 211 ILE A C 1
ATOM 1577 O O . ILE A 1 211 ? -5.705 -3.152 -8.979 1.00 95.81 211 ILE A O 1
ATOM 1581 N N . LEU A 1 212 ? -3.467 -3.251 -9.126 1.00 97.00 212 LEU A N 1
ATOM 1582 C CA . LEU A 1 212 ? -3.346 -2.447 -10.338 1.00 97.00 212 LEU A CA 1
ATOM 1583 C C . LEU A 1 212 ? -3.060 -3.388 -11.505 1.00 97.00 212 LEU A C 1
ATOM 1585 O O . LEU A 1 212 ? -1.987 -3.982 -11.578 1.00 97.00 212 LEU A O 1
ATOM 1589 N N . VAL A 1 213 ? -4.030 -3.526 -12.401 1.00 98.00 213 VAL A N 1
ATOM 1590 C CA . VAL A 1 213 ? -3.901 -4.330 -13.620 1.00 98.00 213 VAL A CA 1
ATOM 1591 C C . VAL A 1 213 ? -3.286 -3.472 -14.719 1.00 98.00 213 VAL A C 1
ATOM 1593 O O . VAL A 1 213 ? -3.754 -2.358 -14.949 1.00 98.00 213 VAL A O 1
ATOM 1596 N N . ILE A 1 214 ? -2.246 -3.983 -15.375 1.00 97.62 214 ILE A N 1
ATOM 1597 C CA . ILE A 1 214 ? -1.427 -3.259 -16.352 1.00 97.62 214 ILE A CA 1
ATOM 1598 C C . ILE A 1 214 ? -1.513 -4.001 -17.687 1.00 97.62 214 ILE A C 1
ATOM 1600 O O . ILE A 1 214 ? -1.200 -5.193 -17.746 1.00 97.62 214 ILE A O 1
ATOM 1604 N N . ASP A 1 215 ? -1.926 -3.316 -18.751 1.00 97.31 215 ASP A N 1
ATOM 1605 C CA . ASP A 1 215 ? -2.009 -3.904 -20.093 1.00 97.31 215 ASP A CA 1
ATOM 1606 C C . ASP A 1 215 ? -0.741 -3.662 -20.933 1.00 97.31 215 ASP A C 1
ATOM 1608 O O . ASP A 1 215 ? 0.194 -2.969 -20.522 1.00 97.31 215 ASP A O 1
ATOM 1612 N N . ASP A 1 216 ? -0.703 -4.261 -22.121 1.00 94.31 216 ASP A N 1
ATOM 1613 C CA . ASP A 1 216 ? 0.405 -4.182 -23.081 1.00 94.31 216 ASP A CA 1
ATOM 1614 C C . ASP A 1 216 ? 0.576 -2.817 -23.779 1.00 94.31 216 ASP A C 1
ATOM 1616 O O . ASP A 1 216 ? 1.508 -2.639 -24.568 1.00 94.31 216 ASP A O 1
ATOM 1620 N N . SER A 1 217 ? -0.272 -1.829 -23.478 1.00 92.69 217 SER A N 1
ATOM 1621 C CA . SER A 1 217 ? -0.096 -0.444 -23.930 1.00 92.69 217 SER A CA 1
ATOM 1622 C C . SER A 1 217 ? 0.783 0.384 -22.986 1.00 92.69 217 SER A C 1
ATOM 1624 O O . SER A 1 217 ? 1.221 1.482 -23.344 1.00 92.69 217 SER A O 1
ATOM 1626 N N . ASN A 1 218 ? 1.064 -0.132 -21.787 1.00 94.12 218 ASN A N 1
ATOM 1627 C CA . ASN A 1 218 ? 1.872 0.534 -20.775 1.00 94.12 218 ASN A CA 1
ATOM 1628 C C . ASN A 1 218 ? 3.353 0.122 -20.823 1.00 94.12 218 ASN A C 1
ATOM 1630 O O . ASN A 1 218 ? 3.744 -0.885 -21.405 1.00 94.12 218 ASN A O 1
ATOM 1634 N N . CYS A 1 219 ? 4.200 0.912 -20.160 1.00 95.12 219 CYS A N 1
ATOM 1635 C CA . CYS A 1 219 ? 5.621 0.626 -19.991 1.00 95.12 219 CYS A CA 1
ATOM 1636 C C . CYS A 1 219 ? 5.944 0.418 -18.508 1.00 95.12 219 CYS A C 1
ATOM 1638 O O . CYS A 1 219 ? 5.773 1.335 -17.703 1.00 95.12 219 CYS A O 1
ATOM 1640 N N . ILE A 1 220 ? 6.475 -0.754 -18.146 1.00 96.38 220 ILE A N 1
ATOM 1641 C CA . ILE A 1 220 ? 6.826 -1.083 -16.753 1.00 96.38 220 ILE A CA 1
ATOM 1642 C C . ILE A 1 220 ? 7.853 -0.104 -16.175 1.00 96.38 220 ILE A C 1
ATOM 1644 O O . ILE A 1 220 ? 7.686 0.357 -15.048 1.00 96.38 220 ILE A O 1
ATOM 1648 N N . VAL A 1 221 ? 8.866 0.291 -16.953 1.00 96.56 221 VAL A N 1
ATOM 1649 C CA . VAL A 1 221 ? 9.872 1.272 -16.505 1.00 96.56 221 VAL A CA 1
ATOM 1650 C C . VAL A 1 221 ? 9.223 2.621 -16.168 1.00 96.56 221 VAL A C 1
ATOM 1652 O O . VAL A 1 221 ? 9.640 3.288 -15.222 1.00 96.56 221 VAL A O 1
ATOM 1655 N N . ASP A 1 222 ? 8.177 3.013 -16.901 1.00 95.19 222 ASP A N 1
ATOM 1656 C CA . ASP A 1 222 ? 7.460 4.267 -16.656 1.00 95.19 222 ASP A CA 1
ATOM 1657 C C . ASP A 1 222 ? 6.570 4.183 -15.409 1.00 95.19 222 ASP A C 1
ATOM 1659 O O . ASP A 1 222 ? 6.570 5.096 -14.587 1.00 95.19 222 ASP A O 1
ATOM 1663 N N . ILE A 1 223 ? 5.895 3.048 -15.208 1.00 96.38 223 ILE A N 1
ATOM 1664 C CA . ILE A 1 223 ? 5.124 2.771 -13.988 1.00 96.38 223 ILE A CA 1
ATOM 1665 C C . ILE A 1 223 ? 6.034 2.826 -12.759 1.00 96.38 223 ILE A C 1
ATOM 1667 O O . ILE A 1 223 ? 5.720 3.487 -11.772 1.00 96.38 223 ILE A O 1
ATOM 1671 N N . VAL A 1 224 ? 7.201 2.187 -12.824 1.00 97.31 224 VAL A N 1
ATOM 1672 C CA . VAL A 1 224 ? 8.175 2.197 -11.725 1.00 97.31 224 VAL A CA 1
ATOM 1673 C C . VAL A 1 224 ? 8.715 3.606 -11.484 1.00 97.31 224 VAL A C 1
ATOM 1675 O O . VAL A 1 224 ? 8.830 4.029 -10.333 1.00 97.31 224 VAL A O 1
ATOM 1678 N N . ARG A 1 225 ? 8.991 4.370 -12.547 1.00 96.31 225 ARG A N 1
ATOM 1679 C CA . ARG A 1 225 ? 9.368 5.786 -12.445 1.00 96.31 225 ARG A CA 1
ATOM 1680 C C . ARG A 1 225 ? 8.283 6.606 -11.743 1.00 96.31 225 ARG A C 1
ATOM 1682 O O . ARG A 1 225 ? 8.616 7.394 -10.862 1.00 96.31 225 ARG A O 1
ATOM 1689 N N . ASN A 1 226 ? 7.011 6.404 -12.088 1.00 95.94 226 ASN A N 1
ATOM 1690 C CA . ASN A 1 226 ? 5.878 7.073 -11.447 1.00 95.94 226 ASN A CA 1
ATOM 1691 C C . ASN A 1 226 ? 5.748 6.691 -9.962 1.00 95.94 226 ASN A C 1
ATOM 1693 O O . ASN A 1 226 ? 5.598 7.569 -9.115 1.00 95.94 226 ASN A O 1
ATOM 1697 N N . ASN A 1 227 ? 5.911 5.407 -9.630 1.00 96.62 227 ASN A N 1
ATOM 1698 C CA . ASN A 1 227 ? 5.932 4.934 -8.244 1.00 96.62 227 ASN A CA 1
ATOM 1699 C C . ASN A 1 227 ? 7.053 5.616 -7.439 1.00 96.62 227 ASN A C 1
ATOM 1701 O O . ASN A 1 227 ? 6.833 6.066 -6.316 1.00 96.62 227 ASN A O 1
ATOM 1705 N N . LEU A 1 228 ? 8.253 5.735 -8.013 1.00 97.38 228 LEU A N 1
ATOM 1706 C CA . LEU A 1 228 ? 9.384 6.417 -7.377 1.00 97.38 228 LEU A CA 1
ATOM 1707 C C . LEU A 1 228 ? 9.159 7.925 -7.228 1.00 97.38 228 LEU A C 1
ATOM 1709 O O . LEU A 1 228 ? 9.554 8.493 -6.208 1.00 97.38 228 LEU A O 1
ATOM 1713 N N . ASP A 1 229 ? 8.506 8.565 -8.201 1.00 96.38 229 ASP A N 1
ATOM 1714 C CA . ASP A 1 229 ? 8.118 9.976 -8.116 1.00 96.38 229 ASP A CA 1
ATOM 1715 C C . ASP A 1 229 ? 7.141 10.222 -6.957 1.00 96.38 229 ASP A C 1
ATOM 1717 O O . ASP A 1 229 ? 7.315 11.153 -6.168 1.00 96.38 229 ASP A O 1
ATOM 1721 N N . PHE A 1 230 ? 6.176 9.316 -6.782 1.00 95.94 230 PHE A N 1
ATOM 1722 C CA . PHE A 1 230 ? 5.297 9.308 -5.619 1.00 95.94 230 PHE A CA 1
ATOM 1723 C C . PHE A 1 230 ? 6.094 9.140 -4.317 1.00 95.94 230 PHE A C 1
ATOM 1725 O O . PHE A 1 230 ? 5.999 9.981 -3.425 1.00 95.94 230 PHE A O 1
ATOM 1732 N N . PHE A 1 231 ? 6.941 8.111 -4.199 1.00 96.00 231 PHE A N 1
ATOM 1733 C CA . PHE A 1 231 ? 7.672 7.854 -2.951 1.00 96.00 231 PHE A CA 1
ATOM 1734 C C . PHE A 1 231 ? 8.628 8.977 -2.553 1.00 96.00 231 PHE A C 1
ATOM 1736 O O . PHE A 1 231 ? 8.738 9.281 -1.363 1.00 96.00 231 PHE A O 1
ATOM 1743 N N . ARG A 1 232 ? 9.320 9.605 -3.512 1.00 94.94 232 ARG A N 1
ATOM 1744 C CA . ARG A 1 232 ? 10.192 10.746 -3.201 1.00 94.94 232 ARG A CA 1
ATOM 1745 C C . ARG A 1 232 ? 9.380 11.973 -2.776 1.00 94.94 232 ARG A C 1
ATOM 1747 O O . ARG A 1 232 ? 9.817 12.680 -1.873 1.00 94.94 232 ARG A O 1
ATOM 1754 N N . GLY A 1 233 ? 8.208 12.197 -3.382 1.00 94.00 233 GLY A N 1
ATOM 1755 C CA . GLY A 1 233 ? 7.295 13.285 -3.019 1.00 94.00 233 GLY A CA 1
ATOM 1756 C C . GLY A 1 233 ? 6.652 13.097 -1.644 1.00 94.00 233 GLY A C 1
ATOM 1757 O O . GLY A 1 233 ? 6.423 14.071 -0.933 1.00 94.00 233 GLY A O 1
ATOM 1758 N N . GLU A 1 234 ? 6.435 11.845 -1.246 1.00 95.12 234 GLU A N 1
ATOM 1759 C CA . GLU A 1 234 ? 5.802 11.465 0.021 1.00 95.12 234 GLU A CA 1
ATOM 1760 C C . GLU A 1 234 ? 6.790 11.148 1.155 1.00 95.12 234 GLU A C 1
ATOM 1762 O O . GLU A 1 234 ? 6.394 10.817 2.277 1.00 95.12 234 GLU A O 1
ATOM 1767 N N . SER A 1 235 ? 8.092 11.240 0.893 1.00 96.00 235 SER A N 1
ATOM 1768 C CA . SER A 1 235 ? 9.127 11.060 1.908 1.00 96.00 235 SER A CA 1
ATOM 1769 C C . SER A 1 235 ? 9.096 12.203 2.926 1.00 96.00 235 SER A C 1
ATOM 1771 O O . SER A 1 235 ? 9.154 13.377 2.569 1.00 96.00 235 SER A O 1
ATOM 1773 N N . CYS A 1 236 ? 9.122 11.881 4.225 1.00 95.19 236 CYS A N 1
ATOM 1774 C CA . CYS A 1 236 ? 9.258 12.906 5.270 1.00 95.19 236 CYS A CA 1
ATOM 1775 C C . CYS A 1 236 ? 10.653 13.560 5.307 1.00 95.19 236 CYS A C 1
ATOM 1777 O O . CYS A 1 236 ? 10.850 14.562 5.992 1.00 95.19 236 CYS A O 1
ATOM 1779 N N . GLY A 1 237 ? 11.640 12.975 4.616 1.00 95.56 237 GLY A N 1
ATOM 1780 C CA . GLY A 1 237 ? 13.006 13.491 4.544 1.00 95.56 237 GLY A CA 1
ATOM 1781 C C . GLY A 1 237 ? 13.883 13.219 5.774 1.00 95.56 237 GLY A C 1
ATOM 1782 O O . GLY A 1 237 ? 15.016 13.693 5.818 1.00 95.56 237 GLY A O 1
ATOM 1783 N N . LYS A 1 238 ? 13.419 12.454 6.770 1.00 95.88 238 LYS A N 1
ATOM 1784 C CA . LYS A 1 238 ? 14.164 12.250 8.027 1.00 95.88 238 LYS A CA 1
ATOM 1785 C C . LYS A 1 238 ? 15.432 11.404 7.880 1.00 95.88 238 LYS A C 1
ATOM 1787 O O . LYS A 1 238 ? 16.498 11.824 8.319 1.00 95.88 238 LYS A O 1
ATOM 1792 N N . CYS A 1 239 ? 15.336 10.210 7.291 1.00 96.00 239 CYS A N 1
ATOM 1793 C CA . CYS A 1 239 ? 16.484 9.307 7.152 1.00 96.00 239 CYS A CA 1
ATOM 1794 C C . CYS A 1 239 ? 17.144 9.443 5.773 1.00 96.00 239 CYS A C 1
ATOM 1796 O O . CYS A 1 239 ? 16.471 9.375 4.745 1.00 96.00 239 CYS A O 1
ATOM 1798 N N . THR A 1 240 ? 18.472 9.589 5.760 1.00 97.19 240 THR A N 1
ATOM 1799 C CA . THR A 1 240 ? 19.302 9.665 4.548 1.00 97.19 240 THR A CA 1
ATOM 1800 C C . THR A 1 240 ? 19.034 8.546 3.535 1.00 97.19 240 THR A C 1
ATOM 1802 O O . THR A 1 240 ? 18.814 8.889 2.375 1.00 97.19 240 THR A O 1
ATOM 1805 N N . PRO A 1 241 ? 18.976 7.247 3.910 1.00 96.38 241 PRO A N 1
ATOM 1806 C CA . PRO A 1 241 ? 18.722 6.184 2.932 1.00 96.38 241 PRO A CA 1
ATOM 1807 C C . PRO A 1 241 ? 17.396 6.361 2.186 1.00 96.38 241 PRO A C 1
ATOM 1809 O O . PRO A 1 241 ? 17.345 6.157 0.982 1.00 96.38 241 PRO A O 1
ATOM 1812 N N . CYS A 1 242 ? 16.331 6.814 2.850 1.00 96.69 242 CYS A N 1
ATOM 1813 C CA . CYS A 1 242 ? 15.062 7.079 2.172 1.00 96.69 242 CYS A CA 1
ATOM 1814 C C . CYS A 1 242 ? 15.098 8.383 1.362 1.00 96.69 242 CYS A C 1
ATOM 1816 O O . CYS A 1 242 ? 14.644 8.405 0.222 1.00 96.69 242 CYS A O 1
ATOM 1818 N N . ARG A 1 243 ? 15.605 9.473 1.956 1.00 96.69 243 ARG A N 1
ATOM 1819 C CA . ARG A 1 243 ? 15.591 10.816 1.352 1.00 96.69 243 ARG A CA 1
ATOM 1820 C C . ARG A 1 243 ? 16.472 10.887 0.109 1.00 96.69 243 ARG A C 1
ATOM 1822 O O . ARG A 1 243 ? 15.992 11.252 -0.956 1.00 96.69 243 ARG A O 1
ATOM 1829 N N . GLU A 1 244 ? 17.741 10.524 0.255 1.00 97.50 244 GLU A N 1
ATOM 1830 C CA . GLU A 1 244 ? 18.710 10.590 -0.839 1.00 97.50 244 GLU A CA 1
ATOM 1831 C C . GLU A 1 244 ? 18.600 9.356 -1.730 1.00 97.50 244 GLU A C 1
ATOM 1833 O O . GLU A 1 244 ? 18.594 9.477 -2.952 1.00 97.50 244 GLU A O 1
ATOM 1838 N N . GLY A 1 245 ? 18.447 8.168 -1.134 1.00 96.81 245 GLY A N 1
ATOM 1839 C CA . GLY A 1 245 ? 18.343 6.927 -1.900 1.00 96.81 245 GLY A CA 1
ATOM 1840 C C . GLY A 1 245 ? 17.112 6.898 -2.801 1.00 96.81 245 GLY A C 1
ATOM 1841 O O . GLY A 1 245 ? 17.238 6.563 -3.973 1.00 96.81 245 GLY A O 1
ATOM 1842 N N . GLY A 1 246 ? 15.949 7.359 -2.327 1.00 96.25 246 GLY A N 1
ATOM 1843 C CA . GLY A 1 246 ? 14.753 7.471 -3.167 1.00 96.25 246 GLY A CA 1
ATOM 1844 C C . GLY A 1 246 ? 14.951 8.405 -4.367 1.00 96.25 246 GLY A C 1
ATOM 1845 O O . GLY A 1 246 ? 14.544 8.075 -5.481 1.00 96.25 246 GLY A O 1
ATOM 1846 N N . GLN A 1 247 ? 15.638 9.536 -4.172 1.00 97.31 247 GLN A N 1
ATOM 1847 C CA . GLN A 1 247 ? 15.944 10.469 -5.259 1.00 97.31 247 GLN A CA 1
ATOM 1848 C C . GLN A 1 247 ? 16.954 9.884 -6.258 1.00 97.31 247 GLN A C 1
ATOM 1850 O O . GLN A 1 247 ? 16.771 10.030 -7.466 1.00 97.31 247 GLN A O 1
ATOM 1855 N N . GLN A 1 248 ? 17.998 9.198 -5.784 1.00 97.50 248 GLN A N 1
ATOM 1856 C CA . GLN A 1 248 ? 18.969 8.534 -6.661 1.00 97.50 248 GLN A CA 1
ATOM 1857 C C . GLN A 1 248 ? 18.331 7.391 -7.453 1.00 97.50 248 GLN A C 1
ATOM 1859 O O . GLN A 1 248 ? 18.563 7.268 -8.654 1.00 97.50 248 GLN A O 1
ATOM 1864 N N . LEU A 1 249 ? 17.461 6.609 -6.815 1.00 96.88 249 LEU A N 1
ATOM 1865 C CA . LEU A 1 249 ? 16.729 5.526 -7.456 1.00 96.88 249 LEU A CA 1
ATOM 1866 C C . LEU A 1 249 ? 15.805 6.054 -8.562 1.00 96.88 249 LEU A C 1
ATOM 1868 O O . LEU A 1 249 ? 15.825 5.542 -9.681 1.00 96.88 249 LEU A O 1
ATOM 1872 N N . TYR A 1 250 ? 15.073 7.140 -8.289 1.00 97.50 250 TYR A N 1
ATOM 1873 C CA . TYR A 1 250 ? 14.287 7.849 -9.301 1.00 97.50 250 TYR A CA 1
ATOM 1874 C C . TYR A 1 250 ? 15.152 8.316 -10.479 1.00 97.50 250 TYR A C 1
ATOM 1876 O O . TYR A 1 250 ? 14.771 8.131 -11.636 1.00 97.50 250 TYR A O 1
ATOM 1884 N N . ASN A 1 251 ? 16.333 8.882 -10.213 1.00 96.06 251 ASN A N 1
ATOM 1885 C CA . ASN A 1 251 ? 17.243 9.348 -11.260 1.00 96.06 251 ASN A CA 1
ATOM 1886 C C . ASN A 1 251 ? 17.758 8.191 -12.131 1.00 96.06 251 ASN A C 1
ATOM 1888 O O . ASN A 1 251 ? 17.772 8.312 -13.356 1.00 96.06 251 ASN A O 1
ATOM 1892 N N . LEU A 1 252 ? 18.149 7.066 -11.523 1.00 96.75 252 LEU A N 1
ATOM 1893 C CA . LEU A 1 252 ? 18.621 5.874 -12.236 1.00 96.75 252 LEU A CA 1
ATOM 1894 C C . LEU A 1 252 ? 17.523 5.292 -13.135 1.00 96.75 252 LEU A C 1
ATOM 1896 O O . LEU A 1 252 ? 17.746 5.099 -14.330 1.00 96.75 252 LEU A O 1
ATOM 1900 N N . VAL A 1 253 ? 16.308 5.108 -12.612 1.00 96.31 253 VAL A N 1
ATOM 1901 C CA . VAL A 1 253 ? 15.171 4.617 -13.413 1.00 96.31 253 VAL A CA 1
ATOM 1902 C C . VAL A 1 253 ? 14.770 5.623 -14.495 1.00 96.31 253 VAL A C 1
ATOM 1904 O O . VAL A 1 253 ? 14.464 5.238 -15.622 1.00 96.31 253 VAL A O 1
ATOM 1907 N N . THR A 1 254 ? 14.852 6.924 -14.214 1.00 93.94 254 THR A N 1
ATOM 1908 C CA . THR A 1 254 ? 14.612 7.968 -15.220 1.00 93.94 254 THR A CA 1
ATOM 1909 C C . THR A 1 254 ? 15.633 7.890 -16.356 1.00 93.94 254 THR A C 1
ATOM 1911 O O . THR A 1 254 ? 15.249 7.974 -17.524 1.00 93.94 254 THR A O 1
ATOM 1914 N N . ARG A 1 255 ? 16.917 7.653 -16.056 1.00 92.81 255 ARG A N 1
ATOM 1915 C CA . ARG A 1 255 ? 17.951 7.419 -17.078 1.00 92.81 255 ARG A CA 1
ATOM 1916 C C . ARG A 1 255 ? 17.636 6.196 -17.942 1.00 92.81 255 ARG A C 1
ATOM 1918 O O . ARG A 1 255 ? 17.808 6.278 -19.156 1.00 92.81 255 ARG A O 1
ATOM 1925 N N . ILE A 1 256 ? 17.130 5.111 -17.349 1.00 93.25 256 ILE A N 1
ATOM 1926 C CA . ILE A 1 256 ? 16.686 3.916 -18.089 1.00 93.25 256 ILE A CA 1
ATOM 1927 C C . ILE A 1 256 ? 15.511 4.272 -19.005 1.00 93.25 256 ILE A C 1
ATOM 1929 O O . ILE A 1 256 ? 15.572 4.016 -20.204 1.00 93.25 256 ILE A O 1
ATOM 1933 N N . SER A 1 257 ? 14.486 4.961 -18.488 1.00 90.00 257 SER A N 1
ATOM 1934 C CA . SER A 1 257 ? 13.326 5.380 -19.293 1.00 90.00 257 SER A CA 1
ATOM 1935 C C . SER A 1 257 ? 13.727 6.220 -20.516 1.00 90.00 257 SER A C 1
ATOM 1937 O O . SER A 1 257 ? 13.098 6.133 -21.570 1.00 90.00 257 SER A O 1
ATOM 1939 N N . ARG A 1 258 ? 14.823 6.977 -20.394 1.00 85.50 258 ARG A N 1
ATOM 1940 C CA . ARG A 1 258 ? 15.386 7.855 -21.424 1.00 85.50 258 ARG A CA 1
ATOM 1941 C C . ARG A 1 258 ? 16.439 7.191 -22.313 1.00 85.50 258 ARG A C 1
ATOM 1943 O O . ARG A 1 258 ? 16.998 7.898 -23.133 1.00 85.50 258 ARG A O 1
ATOM 1950 N N . GLY A 1 259 ? 16.749 5.902 -22.151 1.00 85.81 259 GLY A N 1
ATOM 1951 C CA . GLY A 1 259 ? 17.783 5.210 -22.939 1.00 85.81 259 GLY A CA 1
ATOM 1952 C C . GLY A 1 259 ? 19.207 5.756 -22.747 1.00 85.81 259 GLY A C 1
ATOM 1953 O O . GLY A 1 259 ? 20.051 5.679 -23.643 1.00 85.81 259 GLY A O 1
ATOM 1954 N N . LEU A 1 260 ? 19.468 6.348 -21.576 1.00 86.69 260 LEU A N 1
ATOM 1955 C CA . LEU A 1 260 ? 20.764 6.919 -21.182 1.00 86.69 260 LEU A CA 1
ATOM 1956 C C . LEU A 1 260 ? 21.508 6.051 -20.157 1.00 86.69 260 LEU A C 1
ATOM 1958 O O . LEU A 1 260 ? 22.630 6.383 -19.767 1.00 86.69 260 LEU A O 1
ATOM 1962 N N . ALA A 1 261 ? 20.860 4.997 -19.663 1.00 90.62 261 ALA A N 1
ATOM 1963 C CA . ALA A 1 261 ? 21.427 4.079 -18.687 1.00 90.62 261 ALA A CA 1
ATOM 1964 C C . ALA A 1 261 ? 22.286 2.994 -19.341 1.00 90.62 261 ALA A C 1
ATOM 1966 O O . ALA A 1 261 ? 22.204 2.743 -20.539 1.00 90.62 261 ALA A O 1
ATOM 1967 N N . THR A 1 262 ? 23.102 2.345 -18.520 1.00 92.12 262 THR A N 1
ATOM 1968 C CA . THR A 1 262 ? 23.982 1.236 -18.913 1.00 92.12 262 THR A CA 1
ATOM 1969 C C . THR A 1 262 ? 23.760 0.030 -18.000 1.00 92.12 262 THR A C 1
ATOM 1971 O O . THR A 1 262 ? 23.137 0.167 -16.949 1.00 92.12 262 THR A O 1
ATOM 1974 N N . LEU A 1 263 ? 24.283 -1.151 -18.355 1.00 93.56 263 LEU A N 1
ATOM 1975 C CA . LEU A 1 263 ? 24.179 -2.347 -17.500 1.00 93.56 263 LEU A CA 1
ATOM 1976 C C . LEU A 1 263 ? 24.669 -2.120 -16.051 1.00 93.56 263 LEU A C 1
ATOM 1978 O O . LEU A 1 263 ? 23.936 -2.503 -15.140 1.00 93.56 263 LEU A O 1
ATOM 1982 N N . PRO A 1 264 ? 25.801 -1.428 -15.795 1.00 95.88 264 PRO A N 1
ATOM 1983 C CA . PRO A 1 264 ? 26.215 -1.087 -14.430 1.00 95.88 264 PRO A CA 1
ATOM 1984 C C . PRO A 1 264 ? 25.218 -0.225 -13.646 1.00 95.88 264 PRO A C 1
ATOM 1986 O O . PRO A 1 264 ? 25.261 -0.191 -12.420 1.00 95.88 264 PRO A O 1
ATOM 1989 N N . ASP A 1 265 ? 24.319 0.506 -14.313 1.00 94.81 265 ASP A N 1
ATOM 1990 C CA . ASP A 1 265 ? 23.275 1.253 -13.607 1.00 94.81 265 ASP A CA 1
ATOM 1991 C C . ASP A 1 265 ? 22.217 0.312 -12.996 1.00 94.81 265 ASP A C 1
ATOM 1993 O O . ASP A 1 265 ? 21.639 0.670 -11.973 1.00 94.81 265 ASP A O 1
ATOM 1997 N N . LEU A 1 266 ? 22.004 -0.896 -13.544 1.00 95.50 266 LEU A N 1
ATOM 1998 C CA . LEU A 1 266 ? 21.143 -1.913 -12.919 1.00 95.50 266 LEU A CA 1
ATOM 1999 C C . LEU A 1 266 ? 21.767 -2.467 -11.632 1.00 95.50 266 LEU A C 1
ATOM 2001 O O . LEU A 1 266 ? 21.074 -2.593 -10.629 1.00 95.50 266 LEU A O 1
ATOM 2005 N N . GLU A 1 267 ? 23.075 -2.723 -11.630 1.00 95.00 267 GLU A N 1
ATOM 2006 C CA . GLU A 1 267 ? 23.797 -3.192 -10.436 1.00 95.00 267 GLU A CA 1
ATOM 2007 C C . GLU A 1 267 ? 23.721 -2.156 -9.305 1.00 95.00 267 GLU A C 1
ATOM 2009 O O . GLU A 1 267 ? 23.399 -2.490 -8.166 1.00 95.00 267 GLU A O 1
ATOM 2014 N N . LYS A 1 268 ? 23.897 -0.867 -9.632 1.00 96.75 268 LYS A N 1
ATOM 2015 C CA . LYS A 1 268 ? 23.710 0.230 -8.665 1.00 96.75 268 LYS A CA 1
ATOM 2016 C C . LYS A 1 268 ? 22.286 0.298 -8.119 1.00 96.75 268 LYS A C 1
ATOM 2018 O O . LYS A 1 268 ? 22.103 0.649 -6.955 1.00 96.75 268 LYS A O 1
ATOM 2023 N N . ILE A 1 269 ? 21.274 0.024 -8.948 1.00 97.62 269 ILE A N 1
ATOM 2024 C CA . ILE A 1 269 ? 19.879 -0.038 -8.493 1.00 97.62 269 ILE A CA 1
ATOM 2025 C C . ILE A 1 269 ? 19.718 -1.165 -7.467 1.00 97.62 269 ILE A C 1
ATOM 2027 O O . ILE A 1 269 ? 19.127 -0.933 -6.410 1.00 97.62 269 ILE A O 1
ATOM 2031 N N . ASP A 1 270 ? 20.264 -2.349 -7.733 1.00 95.69 270 ASP A N 1
ATOM 2032 C CA . ASP A 1 270 ? 20.178 -3.491 -6.819 1.00 95.69 270 ASP A CA 1
ATOM 2033 C C . ASP A 1 270 ? 20.873 -3.196 -5.476 1.00 95.69 270 ASP A C 1
ATOM 2035 O O . ASP A 1 270 ? 20.270 -3.365 -4.413 1.00 95.69 270 ASP A O 1
ATOM 2039 N N . GLU A 1 271 ? 22.089 -2.642 -5.499 1.00 96.88 271 GLU A N 1
ATOM 2040 C CA . GLU A 1 271 ? 22.812 -2.238 -4.283 1.00 96.88 271 GLU A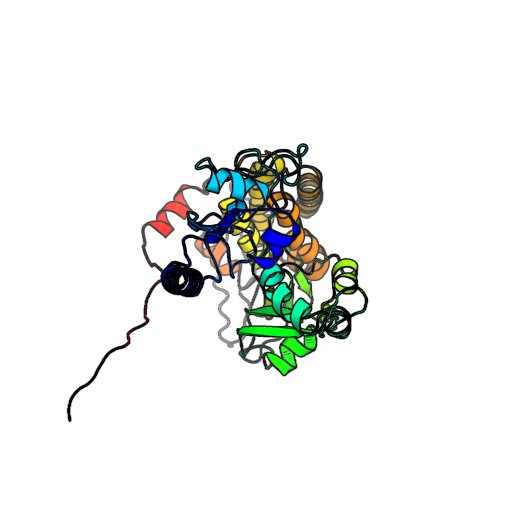 CA 1
ATOM 2041 C C . GLU A 1 271 ? 22.057 -1.169 -3.476 1.00 96.88 271 GLU A C 1
ATOM 2043 O O . GLU A 1 271 ? 21.946 -1.243 -2.244 1.00 96.88 271 GLU A O 1
ATOM 2048 N N . LEU A 1 272 ? 21.516 -0.159 -4.164 1.00 97.25 272 LEU A N 1
ATOM 2049 C CA . LEU A 1 272 ? 20.809 0.946 -3.528 1.00 97.25 272 LEU A CA 1
ATOM 2050 C C . LEU A 1 272 ? 19.482 0.490 -2.918 1.00 97.25 272 LEU A C 1
ATOM 2052 O O . LEU A 1 272 ? 19.172 0.856 -1.782 1.00 97.25 272 LEU A O 1
ATOM 2056 N N . THR A 1 273 ? 18.708 -0.313 -3.647 1.00 96.12 273 THR A N 1
ATOM 2057 C CA . THR A 1 273 ? 17.427 -0.844 -3.163 1.00 96.12 273 THR A CA 1
ATOM 2058 C C . THR A 1 273 ? 17.620 -1.720 -1.929 1.00 96.12 273 THR A C 1
ATOM 2060 O O . THR A 1 273 ? 16.882 -1.559 -0.954 1.00 96.12 273 THR A O 1
ATOM 2063 N N . GLU A 1 274 ? 18.659 -2.559 -1.901 1.00 95.50 274 GLU A N 1
ATOM 2064 C CA . GLU A 1 274 ? 18.986 -3.366 -0.724 1.00 95.50 274 GLU A CA 1
ATOM 2065 C C . GLU A 1 274 ? 19.442 -2.503 0.460 1.00 95.50 274 GLU A C 1
ATOM 2067 O O . GLU A 1 274 ? 18.966 -2.673 1.586 1.00 95.50 274 GLU A O 1
ATOM 2072 N N . THR A 1 275 ? 20.283 -1.496 0.208 1.00 96.50 275 THR A N 1
ATOM 2073 C CA . THR A 1 275 ? 20.709 -0.539 1.240 1.00 96.50 275 THR A CA 1
ATOM 2074 C C . THR A 1 275 ? 19.508 0.173 1.862 1.00 96.50 275 THR A C 1
ATOM 2076 O O . THR A 1 275 ? 19.398 0.261 3.089 1.00 96.50 275 THR A O 1
ATOM 2079 N N . MET A 1 276 ? 18.570 0.656 1.043 1.00 96.44 276 MET A N 1
ATOM 2080 C CA . MET A 1 276 ? 17.343 1.305 1.513 1.00 96.44 276 MET A CA 1
ATOM 2081 C C . MET A 1 276 ? 16.481 0.354 2.347 1.00 96.44 276 MET A C 1
ATOM 2083 O O . MET A 1 276 ? 16.025 0.734 3.430 1.00 96.44 276 MET A O 1
ATOM 2087 N N . ARG A 1 277 ? 16.303 -0.888 1.884 1.00 93.94 277 ARG A N 1
ATOM 2088 C CA . ARG A 1 277 ? 15.530 -1.927 2.576 1.00 93.94 277 ARG A CA 1
ATOM 2089 C C . ARG A 1 277 ? 16.094 -2.251 3.958 1.00 93.94 277 ARG A C 1
ATOM 2091 O O . ARG A 1 277 ? 15.325 -2.454 4.893 1.00 93.94 277 ARG A O 1
ATOM 2098 N N . LEU A 1 278 ? 17.418 -2.282 4.095 1.00 94.38 278 LEU A N 1
ATOM 2099 C CA . LEU A 1 278 ? 18.088 -2.618 5.351 1.00 94.38 278 LEU A CA 1
ATOM 2100 C C . LEU A 1 278 ? 18.182 -1.442 6.330 1.00 94.38 278 LEU A C 1
ATOM 2102 O O . LEU A 1 278 ? 18.200 -1.660 7.539 1.00 94.38 278 LEU A O 1
ATOM 2106 N N . THR A 1 279 ? 18.269 -0.205 5.832 1.00 95.38 279 THR A N 1
ATOM 2107 C CA . THR A 1 279 ? 18.704 0.938 6.659 1.00 95.38 279 THR A CA 1
ATOM 2108 C C . THR A 1 279 ? 17.687 2.070 6.791 1.00 95.38 279 THR A C 1
ATOM 2110 O O . THR A 1 279 ? 17.877 2.958 7.627 1.00 95.38 279 THR A O 1
ATOM 2113 N N . ALA A 1 280 ? 16.598 2.082 6.012 1.00 95.44 280 ALA A N 1
ATOM 2114 C CA . ALA A 1 280 ? 15.579 3.114 6.177 1.00 95.44 280 ALA A CA 1
ATOM 2115 C C . ALA A 1 280 ? 14.853 2.993 7.525 1.00 95.44 280 ALA A C 1
ATOM 2117 O O . ALA A 1 280 ? 14.702 1.915 8.095 1.00 95.44 280 ALA A O 1
ATOM 2118 N N . LEU A 1 281 ? 14.391 4.133 8.039 1.00 94.88 281 LEU A N 1
ATOM 2119 C CA . LEU A 1 281 ? 13.792 4.213 9.371 1.00 94.88 281 LEU A CA 1
ATOM 2120 C C . LEU A 1 281 ? 12.409 3.551 9.454 1.00 94.88 281 LEU A C 1
ATOM 2122 O O . LEU A 1 281 ? 12.032 3.041 10.504 1.00 94.88 281 LEU A O 1
ATOM 2126 N N . CYS A 1 282 ? 11.624 3.615 8.378 1.00 94.19 282 CYS A N 1
ATOM 2127 C CA . CYS A 1 282 ? 10.223 3.205 8.388 1.00 94.19 282 CYS A CA 1
ATOM 2128 C C . CYS A 1 282 ? 9.836 2.447 7.118 1.00 94.19 282 CYS A C 1
ATOM 2130 O O . CYS A 1 282 ? 10.578 2.434 6.132 1.00 94.19 282 CYS A O 1
ATOM 2132 N N . GLY A 1 283 ? 8.624 1.885 7.134 1.00 91.38 283 GLY A N 1
ATOM 2133 C CA . GLY A 1 283 ? 8.103 1.058 6.049 1.00 91.38 283 GLY A CA 1
ATOM 2134 C C . GLY A 1 283 ? 8.049 1.749 4.685 1.00 91.38 283 GLY A C 1
ATOM 2135 O O . GLY A 1 283 ? 8.166 1.054 3.682 1.00 91.38 283 GLY A O 1
ATOM 2136 N N . LEU A 1 284 ? 7.941 3.085 4.617 1.00 93.12 284 LEU A N 1
ATOM 2137 C CA . LEU A 1 284 ? 7.989 3.812 3.341 1.00 93.12 284 LEU A CA 1
ATOM 2138 C C . LEU A 1 284 ? 9.326 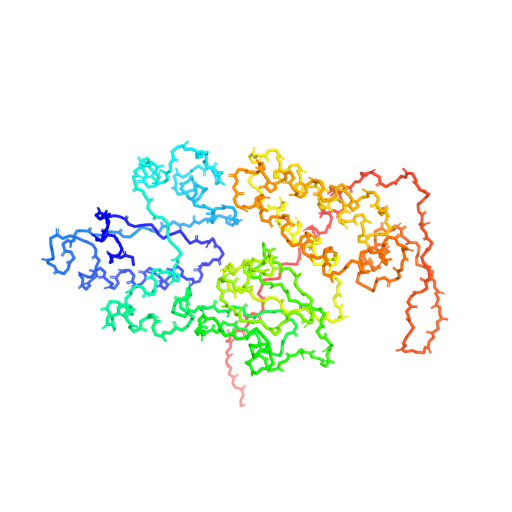3.571 2.638 1.00 93.12 284 LEU A C 1
ATOM 2140 O O . LEU A 1 284 ? 9.343 3.039 1.536 1.00 93.12 284 LEU A O 1
ATOM 2144 N N . GLY A 1 285 ? 10.443 3.876 3.306 1.00 93.19 285 GLY A N 1
ATOM 2145 C CA . GLY A 1 285 ? 11.772 3.720 2.714 1.00 93.19 285 GLY A CA 1
ATOM 2146 C C . GLY A 1 285 ? 12.130 2.266 2.407 1.00 93.19 285 GLY A C 1
ATOM 2147 O O . GLY A 1 285 ? 12.795 2.011 1.408 1.00 93.19 285 GLY A O 1
ATOM 2148 N N . HIS A 1 286 ? 11.644 1.312 3.213 1.00 91.50 286 HIS A N 1
ATOM 2149 C CA . HIS A 1 286 ? 11.801 -0.116 2.911 1.00 91.50 286 HIS A CA 1
ATOM 2150 C C . HIS A 1 286 ? 11.026 -0.527 1.661 1.00 91.50 286 HIS A C 1
ATOM 2152 O O . HIS A 1 286 ? 11.534 -1.289 0.845 1.00 91.50 286 HIS A O 1
ATOM 2158 N N . SER A 1 287 ? 9.796 -0.035 1.514 1.00 90.06 287 SER A N 1
ATOM 2159 C CA . SER A 1 287 ? 8.893 -0.498 0.459 1.00 90.06 287 SER A CA 1
ATOM 2160 C C . SER A 1 287 ? 9.126 0.190 -0.883 1.00 90.06 287 SER A C 1
ATOM 2162 O O . SER A 1 287 ? 8.734 -0.363 -1.903 1.00 90.06 287 SER A O 1
ATOM 2164 N N . THR A 1 288 ? 9.817 1.337 -0.919 1.00 92.88 288 THR A N 1
ATOM 2165 C CA . THR A 1 288 ? 10.243 1.990 -2.171 1.00 92.88 288 THR A CA 1
ATOM 2166 C C . THR A 1 288 ? 11.047 1.045 -3.077 1.00 92.88 288 THR A C 1
ATOM 2168 O O . THR A 1 288 ? 10.955 1.135 -4.298 1.00 92.88 288 THR A O 1
ATOM 2171 N N . ALA A 1 289 ? 11.811 0.118 -2.489 1.00 92.38 289 ALA A N 1
ATOM 2172 C CA . ALA A 1 289 ? 12.629 -0.854 -3.211 1.00 92.38 289 ALA A CA 1
ATOM 2173 C C . ALA A 1 289 ? 11.812 -1.944 -3.929 1.00 92.38 289 ALA A C 1
ATOM 2175 O O . ALA A 1 289 ? 12.192 -2.389 -5.010 1.00 92.38 289 ALA A O 1
ATOM 2176 N N . VAL A 1 290 ? 10.682 -2.361 -3.353 1.00 92.06 290 VAL A N 1
ATOM 2177 C CA . VAL A 1 290 ? 9.919 -3.548 -3.777 1.00 92.06 290 VAL A CA 1
ATOM 2178 C C . VAL A 1 290 ? 9.449 -3.485 -5.238 1.00 92.06 290 VAL A C 1
ATOM 2180 O O . VAL A 1 290 ? 9.761 -4.416 -5.988 1.00 92.06 290 VAL A O 1
ATOM 2183 N N . PRO A 1 291 ? 8.737 -2.435 -5.701 1.00 94.12 291 PRO A N 1
ATOM 2184 C CA . PRO A 1 291 ? 8.294 -2.379 -7.093 1.00 94.12 291 PRO A CA 1
ATOM 2185 C C . PRO A 1 291 ? 9.469 -2.288 -8.073 1.00 94.12 291 PRO A C 1
ATOM 2187 O O . PRO A 1 291 ? 9.355 -2.770 -9.195 1.00 94.12 291 PRO A O 1
ATOM 2190 N N . VAL A 1 292 ? 10.611 -1.718 -7.669 1.00 95.75 292 VAL A N 1
ATOM 2191 C CA . VAL A 1 292 ? 11.809 -1.640 -8.522 1.00 95.75 292 VAL A CA 1
ATOM 2192 C C . VAL A 1 292 ? 12.464 -3.010 -8.679 1.00 95.75 292 VAL A C 1
ATOM 2194 O O . VAL A 1 292 ? 12.719 -3.445 -9.796 1.00 95.75 292 VAL A O 1
ATOM 2197 N N . GLN A 1 293 ? 12.697 -3.717 -7.575 1.00 94.25 293 GLN A N 1
ATOM 2198 C CA . GLN A 1 293 ? 13.340 -5.032 -7.610 1.00 94.25 293 GLN A CA 1
ATOM 2199 C C . GLN A 1 293 ? 12.482 -6.048 -8.373 1.00 94.25 293 GLN A C 1
ATOM 2201 O O . GLN A 1 293 ? 12.967 -6.736 -9.268 1.00 94.25 293 GLN A O 1
ATOM 2206 N N . THR A 1 294 ? 11.184 -6.100 -8.069 1.00 94.12 294 THR A N 1
ATOM 2207 C CA . THR A 1 294 ? 10.267 -7.070 -8.691 1.00 94.12 294 THR A CA 1
ATOM 2208 C C . THR A 1 294 ? 10.020 -6.782 -10.170 1.00 94.12 294 THR A C 1
ATOM 2210 O O . THR A 1 294 ? 9.940 -7.715 -10.965 1.00 94.12 294 THR A O 1
ATOM 2213 N N . SER A 1 295 ? 9.991 -5.511 -10.582 1.00 95.62 295 SER A N 1
ATOM 2214 C CA . SER A 1 295 ? 9.899 -5.174 -12.008 1.00 95.62 295 SER A CA 1
ATOM 2215 C C . SER A 1 295 ? 11.154 -5.556 -12.787 1.00 95.62 295 SER A C 1
ATOM 2217 O O . SER A 1 295 ? 11.029 -6.116 -13.870 1.00 95.62 295 SER A O 1
ATOM 2219 N N . ILE A 1 296 ? 12.356 -5.335 -12.248 1.00 95.62 296 ILE A N 1
ATOM 2220 C CA . ILE A 1 296 ? 13.597 -5.778 -12.902 1.00 95.62 296 ILE A CA 1
ATOM 2221 C C . ILE A 1 296 ? 13.640 -7.306 -13.000 1.00 95.62 296 ILE A C 1
ATOM 2223 O O . ILE A 1 296 ? 14.048 -7.839 -14.030 1.00 95.62 296 ILE A O 1
ATOM 2227 N N . GLN A 1 297 ? 13.207 -8.016 -11.956 1.00 94.38 297 GLN A N 1
ATOM 2228 C CA . GLN A 1 297 ? 13.161 -9.480 -11.941 1.00 94.38 297 GLN A CA 1
ATOM 2229 C C . GLN A 1 297 ? 12.186 -10.038 -12.986 1.00 94.38 297 GLN A C 1
ATOM 2231 O O . GLN A 1 297 ? 12.559 -10.917 -13.761 1.00 94.38 297 GLN A O 1
ATOM 2236 N N . ASN A 1 298 ? 10.960 -9.511 -13.035 1.00 94.50 298 ASN A N 1
ATOM 2237 C CA . ASN A 1 298 ? 9.890 -10.058 -13.873 1.00 94.50 298 ASN A CA 1
ATOM 2238 C C . ASN A 1 298 ? 9.883 -9.508 -15.309 1.00 94.50 298 ASN A C 1
ATOM 2240 O O . ASN A 1 298 ? 9.363 -10.176 -16.200 1.00 94.50 298 ASN A O 1
ATOM 2244 N N . PHE A 1 299 ? 10.482 -8.334 -15.539 1.00 96.38 299 PHE A N 1
ATOM 2245 C CA . PHE A 1 299 ? 10.478 -7.611 -16.819 1.00 96.38 299 PHE A CA 1
ATOM 2246 C C . PHE A 1 299 ? 11.890 -7.198 -17.253 1.00 96.38 299 PHE A C 1
ATOM 2248 O O . PHE A 1 299 ? 12.117 -6.127 -17.816 1.00 96.38 299 PHE A O 1
ATOM 2255 N N . ARG A 1 300 ? 12.900 -8.035 -16.974 1.00 95.62 300 ARG A N 1
ATOM 2256 C CA . ARG A 1 300 ? 14.303 -7.717 -17.296 1.00 95.62 300 ARG A CA 1
ATOM 2257 C C . ARG A 1 300 ? 14.508 -7.370 -18.773 1.00 95.62 300 ARG A C 1
ATOM 2259 O O . ARG A 1 300 ? 15.335 -6.518 -19.086 1.00 95.62 300 ARG A O 1
ATOM 2266 N N . LYS A 1 301 ? 13.777 -8.029 -19.678 1.00 94.69 301 LYS A N 1
ATOM 2267 C CA . LYS A 1 301 ? 13.900 -7.817 -21.129 1.00 94.69 301 LYS A CA 1
ATOM 2268 C C . LYS A 1 301 ? 13.523 -6.390 -21.516 1.00 94.69 301 LYS A C 1
ATOM 2270 O O . LYS A 1 301 ? 14.194 -5.789 -22.342 1.00 94.69 301 LYS A O 1
ATOM 2275 N N . GLU A 1 302 ? 12.509 -5.835 -20.873 1.00 93.81 302 GLU A N 1
ATOM 2276 C CA . GLU A 1 302 ? 12.021 -4.479 -21.068 1.00 93.81 302 GLU A CA 1
ATOM 2277 C C . GLU A 1 302 ? 13.080 -3.467 -20.611 1.00 93.81 302 GLU A C 1
ATOM 2279 O O . GLU A 1 302 ? 13.376 -2.516 -21.330 1.00 93.81 302 GLU A O 1
ATOM 2284 N N . TYR A 1 303 ? 13.732 -3.708 -19.470 1.00 95.50 303 TYR A N 1
ATOM 2285 C CA . TYR A 1 303 ? 14.857 -2.882 -19.013 1.00 95.50 303 TYR A CA 1
ATOM 2286 C C . TYR A 1 303 ? 16.045 -2.921 -19.983 1.00 95.50 303 TYR A C 1
ATOM 2288 O O . TYR A 1 303 ? 16.627 -1.875 -20.272 1.00 95.50 303 TYR A O 1
ATOM 2296 N N . LEU A 1 304 ? 16.394 -4.103 -20.501 1.00 94.12 304 LEU A N 1
ATOM 2297 C CA . LEU A 1 304 ? 17.472 -4.255 -21.483 1.00 94.12 304 LEU A CA 1
ATOM 2298 C C . LEU A 1 304 ? 17.141 -3.546 -22.800 1.00 94.12 304 LEU A C 1
ATOM 2300 O O . LEU A 1 304 ? 17.971 -2.790 -23.283 1.00 94.12 304 LEU A O 1
ATOM 2304 N N . ALA A 1 305 ? 15.911 -3.676 -23.304 1.00 91.38 305 ALA A N 1
ATOM 2305 C CA . ALA A 1 305 ? 15.455 -2.960 -24.495 1.00 91.38 305 ALA A CA 1
ATOM 2306 C C . ALA A 1 305 ? 15.598 -1.434 -24.331 1.00 91.38 305 ALA A C 1
ATOM 2308 O O . ALA A 1 305 ? 16.079 -0.739 -25.223 1.00 91.38 305 ALA A O 1
ATOM 2309 N N . HIS A 1 306 ? 15.258 -0.897 -23.155 1.00 90.12 306 HIS A N 1
ATOM 2310 C CA . HIS A 1 306 ? 15.484 0.515 -22.842 1.00 90.12 306 HIS A CA 1
ATOM 2311 C C . HIS A 1 306 ? 16.973 0.906 -22.852 1.00 90.12 306 HIS A C 1
ATOM 2313 O O . HIS A 1 306 ? 17.316 1.966 -23.376 1.00 90.12 306 HIS A O 1
ATOM 2319 N N . ILE A 1 307 ? 17.852 0.071 -22.288 1.00 89.56 307 ILE A N 1
ATOM 2320 C CA . ILE A 1 307 ? 19.310 0.295 -22.261 1.00 89.56 307 ILE A CA 1
ATOM 2321 C C . ILE A 1 307 ? 19.907 0.231 -23.674 1.00 89.56 307 ILE A C 1
ATOM 2323 O O . ILE A 1 307 ? 20.714 1.088 -24.033 1.00 89.56 307 ILE A O 1
ATOM 2327 N N . ASP A 1 308 ? 19.444 -0.708 -24.496 1.00 86.44 308 ASP A N 1
ATOM 2328 C CA . ASP A 1 308 ? 19.845 -0.875 -25.898 1.00 86.44 308 ASP A CA 1
ATOM 2329 C C . ASP A 1 308 ? 19.244 0.204 -26.823 1.00 86.44 308 ASP A C 1
ATOM 2331 O O . ASP A 1 308 ? 19.549 0.259 -28.015 1.00 86.44 308 ASP A O 1
ATOM 2335 N N . ARG A 1 309 ? 18.452 1.127 -26.252 1.00 81.00 309 ARG A N 1
ATOM 2336 C CA . ARG A 1 309 ? 17.771 2.243 -26.928 1.00 81.00 309 ARG A CA 1
ATOM 2337 C C . ARG A 1 309 ? 16.744 1.788 -27.962 1.00 81.00 309 ARG A C 1
ATOM 2339 O O . ARG A 1 309 ? 16.476 2.506 -28.932 1.00 81.00 309 ARG A O 1
ATOM 2346 N N . ASP A 1 310 ? 16.119 0.643 -27.721 1.00 78.75 310 ASP A N 1
ATOM 2347 C CA . ASP A 1 310 ? 14.956 0.220 -28.483 1.00 78.75 310 ASP A CA 1
ATOM 2348 C C . ASP A 1 310 ? 13.797 1.203 -28.294 1.00 78.75 310 ASP A C 1
ATOM 2350 O O . ASP A 1 310 ? 13.643 1.900 -27.281 1.00 78.75 310 ASP A O 1
ATOM 2354 N N . TYR A 1 311 ? 12.947 1.275 -29.315 1.00 72.81 311 TYR A N 1
ATOM 2355 C CA . TYR A 1 311 ? 11.808 2.172 -29.291 1.00 72.81 311 TYR A CA 1
ATOM 2356 C C . TYR A 1 311 ? 10.766 1.727 -28.254 1.00 72.81 311 TYR A C 1
ATOM 2358 O O . TYR A 1 311 ? 10.049 0.747 -28.451 1.00 72.81 311 TYR A O 1
ATOM 2366 N N . CYS A 1 312 ? 10.624 2.512 -27.184 1.00 80.75 312 CYS A N 1
ATOM 2367 C CA . CYS A 1 312 ? 9.492 2.430 -26.262 1.00 80.75 312 CYS A CA 1
ATOM 2368 C C . CYS A 1 312 ? 8.444 3.512 -26.592 1.00 80.75 312 CYS A C 1
ATOM 2370 O O . CYS A 1 312 ? 8.774 4.694 -26.459 1.00 80.75 312 CYS A O 1
ATOM 2372 N N . PRO A 1 313 ? 7.197 3.159 -26.968 1.00 74.31 313 PRO A N 1
ATOM 2373 C CA . PRO A 1 313 ? 6.173 4.126 -27.383 1.00 74.31 313 PRO A CA 1
ATOM 2374 C C . PRO A 1 313 ? 5.751 5.097 -26.275 1.00 74.31 313 PRO A C 1
ATOM 2376 O O . PRO A 1 313 ? 5.410 6.241 -26.562 1.00 74.31 313 PRO A O 1
ATOM 2379 N N . VAL A 1 314 ? 5.835 4.669 -25.013 1.00 81.75 314 VAL A N 1
ATOM 2380 C CA . VAL A 1 314 ? 5.467 5.484 -23.846 1.00 81.75 314 VAL A CA 1
ATOM 2381 C C . VAL A 1 314 ? 6.577 6.483 -23.513 1.00 81.75 314 VAL A C 1
ATOM 2383 O O . VAL A 1 314 ? 6.354 7.690 -23.448 1.00 81.75 314 VAL A O 1
ATOM 2386 N N . CYS A 1 315 ? 7.813 6.004 -23.361 1.00 80.06 315 CYS A N 1
ATOM 2387 C CA . CYS A 1 315 ? 8.928 6.857 -22.947 1.00 80.06 315 CYS A CA 1
ATOM 2388 C C . CYS A 1 315 ? 9.522 7.686 -24.099 1.00 80.06 315 CYS A C 1
ATOM 2390 O O . CYS A 1 315 ? 10.208 8.677 -23.846 1.00 80.06 315 CYS A O 1
ATOM 2392 N N . ALA A 1 316 ? 9.277 7.308 -25.362 1.00 71.50 316 ALA A N 1
ATOM 2393 C CA . ALA A 1 316 ? 9.731 8.062 -26.535 1.00 71.50 316 ALA A CA 1
ATOM 2394 C C . ALA A 1 316 ? 9.238 9.492 -26.543 1.00 71.50 316 ALA A C 1
ATOM 2396 O O . ALA A 1 316 ? 10.026 10.417 -26.716 1.00 71.50 316 ALA A O 1
ATOM 2397 N N . GLN A 1 317 ? 7.931 9.651 -26.360 1.00 65.12 317 GLN A N 1
ATOM 2398 C CA . GLN A 1 317 ? 7.273 10.939 -26.491 1.00 65.12 317 GLN A CA 1
ATOM 2399 C C . GLN A 1 317 ? 7.799 11.917 -25.441 1.00 65.12 317 GLN A C 1
ATOM 2401 O O . GLN A 1 317 ? 8.114 13.058 -25.768 1.00 65.12 317 GLN A O 1
ATOM 2406 N N . ALA A 1 318 ? 7.991 11.440 -24.207 1.00 67.75 318 ALA A N 1
ATOM 2407 C CA . ALA A 1 318 ? 8.589 12.228 -23.135 1.00 67.75 318 ALA A CA 1
ATOM 2408 C C . ALA A 1 318 ? 10.031 12.646 -23.465 1.00 67.75 318 ALA A C 1
ATOM 2410 O O . ALA A 1 318 ? 10.379 13.813 -23.325 1.00 67.75 318 ALA A O 1
ATOM 2411 N N . ALA A 1 319 ? 10.862 11.724 -23.956 1.00 67.06 319 ALA A N 1
ATOM 2412 C CA . ALA A 1 319 ? 12.261 12.022 -24.250 1.00 67.06 319 ALA A CA 1
ATOM 2413 C C . ALA A 1 319 ? 12.439 12.974 -25.454 1.00 67.06 319 ALA A C 1
ATOM 2415 O O . ALA A 1 319 ? 13.366 13.783 -25.458 1.00 67.06 319 ALA A O 1
ATOM 2416 N N . VAL A 1 320 ? 11.545 12.920 -26.450 1.00 64.88 320 VAL A N 1
ATOM 2417 C CA . VAL A 1 320 ? 11.496 13.895 -27.557 1.00 64.88 320 VAL A CA 1
ATOM 2418 C C . VAL A 1 320 ? 11.028 15.264 -27.057 1.00 64.88 320 VAL A C 1
ATOM 2420 O O . VAL A 1 320 ? 11.647 16.272 -27.384 1.00 64.88 320 VAL A O 1
ATOM 2423 N N . ALA A 1 321 ? 9.986 15.318 -26.220 1.00 61.50 321 ALA A N 1
ATOM 2424 C CA . ALA A 1 321 ? 9.504 16.571 -25.632 1.00 61.50 321 ALA A CA 1
ATOM 2425 C C . ALA A 1 321 ? 10.569 17.270 -24.764 1.00 61.50 321 ALA A C 1
ATOM 2427 O O . ALA A 1 321 ? 10.598 18.495 -24.681 1.00 61.50 321 ALA A O 1
ATOM 2428 N N . GLU A 1 322 ? 11.458 16.494 -24.142 1.00 66.62 322 GLU A N 1
ATOM 2429 C CA . GLU A 1 322 ? 12.596 16.981 -23.355 1.00 66.62 322 GLU A CA 1
ATOM 2430 C C . GLU A 1 322 ? 13.838 17.319 -24.206 1.00 66.62 322 GLU A C 1
ATOM 2432 O O . GLU A 1 322 ? 14.847 17.753 -23.654 1.00 66.62 322 GLU A O 1
ATOM 2437 N N . GLY A 1 323 ? 13.797 17.119 -25.530 1.00 61.72 323 GLY A N 1
ATOM 2438 C CA . GLY A 1 323 ? 14.918 17.400 -26.434 1.00 61.72 323 GLY A CA 1
ATOM 2439 C C . GLY A 1 323 ? 16.110 16.445 -26.290 1.00 61.72 323 GLY A C 1
ATOM 2440 O O . GLY A 1 323 ? 17.210 16.774 -26.719 1.00 61.72 323 GLY A O 1
ATOM 2441 N N . ILE A 1 324 ? 15.920 15.270 -25.679 1.00 64.44 324 ILE A N 1
ATOM 2442 C CA . ILE A 1 324 ? 16.980 14.261 -25.485 1.00 64.44 324 ILE A CA 1
ATOM 2443 C C . ILE A 1 324 ? 17.273 13.528 -26.797 1.00 64.44 324 ILE A C 1
ATOM 2445 O O . ILE A 1 324 ? 18.423 13.211 -27.115 1.00 64.44 324 ILE A O 1
ATOM 2449 N N . TYR A 1 325 ? 16.222 13.267 -27.568 1.00 62.44 325 TYR A N 1
ATOM 2450 C CA . TYR A 1 325 ? 16.302 12.667 -28.891 1.00 62.44 325 TYR A CA 1
ATOM 2451 C C . TYR A 1 325 ? 15.748 13.635 -29.924 1.00 62.44 325 TYR A C 1
ATOM 2453 O O . TYR A 1 325 ? 14.718 14.268 -29.683 1.00 62.44 325 TYR A O 1
ATOM 2461 N N . GLU A 1 326 ? 16.401 13.711 -31.080 1.00 57.38 326 GLU A N 1
ATOM 2462 C CA . GLU A 1 326 ? 15.782 14.328 -32.249 1.00 57.38 326 GLU A CA 1
ATOM 2463 C C . GLU A 1 326 ? 14.685 13.385 -32.755 1.00 57.38 326 GLU A C 1
ATOM 2465 O O . GLU A 1 326 ? 14.860 12.162 -32.785 1.00 57.38 326 GLU A O 1
ATOM 2470 N N . ALA A 1 327 ? 13.528 13.940 -33.114 1.00 53.78 327 ALA A N 1
ATOM 2471 C CA . ALA A 1 327 ? 12.530 13.177 -33.844 1.00 53.78 327 ALA A CA 1
ATOM 2472 C C . ALA A 1 327 ? 13.076 12.933 -35.258 1.00 53.78 327 ALA A C 1
ATOM 2474 O O . ALA A 1 327 ? 13.113 13.859 -36.064 1.00 53.78 327 ALA A O 1
ATOM 2475 N N . GLU A 1 328 ? 13.520 11.714 -35.566 1.00 51.44 328 GLU A N 1
ATOM 2476 C CA . GLU A 1 328 ? 13.720 11.328 -36.964 1.00 51.44 328 GLU A CA 1
ATOM 2477 C C . GLU A 1 328 ? 12.333 11.086 -37.589 1.00 51.44 328 GLU A C 1
ATOM 2479 O O . GLU A 1 328 ? 11.551 10.262 -37.104 1.00 51.44 328 GLU A O 1
ATOM 2484 N N . GLU A 1 329 ? 11.997 11.851 -38.634 1.00 43.03 329 GLU A N 1
ATOM 2485 C CA . GLU A 1 329 ? 10.799 11.644 -39.456 1.00 43.03 329 GLU A CA 1
ATOM 2486 C C . GLU A 1 329 ? 10.949 10.360 -40.288 1.00 43.03 329 GLU A C 1
ATOM 2488 O O . GLU A 1 329 ? 11.184 10.410 -41.493 1.00 43.03 329 GLU A O 1
ATOM 2493 N N . ASP A 1 330 ? 10.786 9.186 -39.678 1.00 41.34 330 ASP A N 1
ATOM 2494 C CA . ASP A 1 330 ? 10.589 7.964 -40.460 1.00 41.34 330 ASP A CA 1
ATOM 2495 C C . ASP A 1 330 ? 9.120 7.878 -40.902 1.00 41.34 330 ASP A C 1
ATOM 2497 O O . ASP A 1 330 ? 8.258 7.254 -40.278 1.00 41.34 330 ASP A O 1
ATOM 2501 N N . TYR A 1 331 ? 8.833 8.552 -42.018 1.00 35.84 331 TYR A N 1
ATOM 2502 C CA . TYR A 1 331 ? 7.618 8.364 -42.805 1.00 35.84 331 TYR A CA 1
ATOM 2503 C C . TYR A 1 331 ? 7.561 6.921 -43.337 1.00 35.84 331 TYR A C 1
ATOM 2505 O O . TYR A 1 331 ? 8.191 6.598 -44.345 1.00 35.84 331 TYR A O 1
ATOM 2513 N N . ARG A 1 332 ? 6.707 6.077 -42.745 1.00 33.62 332 ARG A N 1
ATOM 2514 C CA . ARG A 1 332 ? 5.919 5.090 -43.505 1.00 33.62 332 ARG A CA 1
ATOM 2515 C C . ARG A 1 332 ? 4.473 5.086 -43.028 1.00 33.62 332 ARG A C 1
ATOM 2517 O O . ARG A 1 332 ? 4.163 4.846 -41.864 1.00 33.62 332 ARG A O 1
ATOM 2524 N N . ASN A 1 333 ? 3.620 5.470 -43.970 1.00 35.91 333 ASN A N 1
ATOM 2525 C CA . ASN A 1 333 ? 2.197 5.725 -43.835 1.00 35.91 333 ASN A CA 1
ATOM 2526 C C . ASN A 1 333 ? 1.421 4.426 -44.092 1.00 35.91 333 ASN A C 1
ATOM 2528 O O . ASN A 1 333 ? 0.760 4.269 -45.115 1.00 35.91 333 ASN A O 1
ATOM 2532 N N . ASP A 1 334 ? 1.578 3.459 -43.200 1.00 35.06 334 ASP A N 1
ATOM 2533 C CA . ASP A 1 334 ? 0.956 2.140 -43.284 1.00 35.06 334 ASP A CA 1
ATOM 2534 C C . ASP A 1 334 ? 0.494 1.668 -41.900 1.00 35.06 334 ASP A C 1
ATOM 2536 O O . ASP A 1 334 ? 0.694 0.525 -41.515 1.00 35.06 334 ASP A O 1
ATOM 2540 N N . GLY A 1 335 ? -0.135 2.573 -41.139 1.00 38.38 335 GLY A N 1
ATOM 2541 C CA . GLY A 1 335 ? -1.056 2.267 -40.031 1.00 38.38 335 GLY A CA 1
ATOM 2542 C C . GLY A 1 335 ? -0.530 1.409 -38.870 1.00 38.38 335 GLY A C 1
ATOM 2543 O O . GLY A 1 335 ? -1.314 1.069 -37.990 1.00 38.38 335 GLY A O 1
ATOM 2544 N N . ASN A 1 336 ? 0.754 1.036 -38.867 1.00 38.66 336 ASN A N 1
ATOM 2545 C CA . ASN A 1 336 ? 1.314 0.042 -37.951 1.00 38.66 336 ASN A CA 1
ATOM 2546 C C . ASN A 1 336 ? 2.841 0.179 -37.733 1.00 38.66 336 ASN A C 1
ATOM 2548 O O . ASN A 1 336 ? 3.496 -0.760 -37.277 1.00 38.66 336 ASN A O 1
ATOM 2552 N N . SER A 1 337 ? 3.443 1.321 -38.079 1.00 35.94 337 SER A N 1
ATOM 2553 C CA . SER A 1 337 ? 4.897 1.524 -38.058 1.00 35.94 337 SER A CA 1
ATOM 2554 C C . SER A 1 337 ? 5.397 2.064 -36.706 1.00 35.94 337 SER A C 1
ATOM 2556 O O . SER A 1 337 ? 5.017 3.135 -36.236 1.00 35.94 337 SER A O 1
ATOM 2558 N N . ARG A 1 338 ? 6.275 1.282 -36.058 1.00 42.97 338 ARG A N 1
ATOM 2559 C CA . ARG A 1 338 ? 7.080 1.687 -34.893 1.00 42.97 338 ARG A CA 1
ATOM 2560 C C . ARG A 1 338 ? 8.022 2.820 -35.318 1.00 42.97 338 ARG A C 1
ATOM 2562 O O . ARG A 1 338 ? 8.707 2.679 -36.326 1.00 42.97 338 ARG A O 1
ATOM 2569 N N . MET A 1 339 ? 8.066 3.903 -34.542 1.00 44.44 339 MET A N 1
ATOM 2570 C CA . MET A 1 339 ? 9.006 5.019 -34.726 1.00 44.44 339 MET A CA 1
ATOM 2571 C C . MET A 1 339 ? 10.444 4.476 -34.854 1.00 44.44 339 MET A C 1
ATOM 2573 O O . MET A 1 339 ? 10.852 3.614 -34.068 1.00 44.44 339 MET A O 1
ATOM 2577 N N . GLY A 1 340 ? 11.170 4.964 -35.863 1.00 42.81 340 GLY A N 1
ATOM 2578 C CA . GLY A 1 340 ? 12.536 4.569 -36.212 1.00 42.81 340 GLY A CA 1
ATOM 2579 C C . GLY A 1 340 ? 13.571 4.840 -35.115 1.00 42.81 340 GLY A C 1
ATOM 2580 O O . GLY A 1 340 ? 13.283 5.444 -34.077 1.00 42.81 340 GLY A O 1
ATOM 2581 N N . ARG A 1 341 ? 14.790 4.325 -35.328 1.00 48.50 341 ARG A N 1
ATOM 2582 C CA . ARG A 1 341 ? 15.923 4.434 -34.389 1.00 48.50 341 ARG A CA 1
ATOM 2583 C C . ARG A 1 341 ? 16.139 5.897 -33.989 1.00 48.50 341 ARG A C 1
ATOM 2585 O O . ARG A 1 341 ? 16.112 6.779 -34.829 1.00 48.50 341 ARG A O 1
ATOM 2592 N N . ARG A 1 342 ? 16.377 6.160 -32.701 1.00 53.38 342 ARG A N 1
ATOM 2593 C CA . ARG A 1 342 ? 16.596 7.530 -32.214 1.00 53.38 342 ARG A CA 1
ATOM 2594 C C . ARG A 1 342 ? 18.062 7.930 -32.337 1.00 53.38 342 ARG A C 1
ATOM 2596 O O . ARG A 1 342 ? 18.937 7.204 -31.860 1.00 53.38 342 ARG A O 1
ATOM 2603 N N . ARG A 1 343 ? 18.324 9.129 -32.856 1.00 51.41 343 ARG A N 1
ATOM 2604 C CA . ARG A 1 343 ? 19.624 9.797 -32.734 1.00 51.41 343 ARG A CA 1
ATOM 2605 C C . ARG A 1 343 ? 19.596 10.720 -31.513 1.00 51.41 343 ARG A C 1
ATOM 2607 O O . ARG A 1 343 ? 18.691 11.539 -31.363 1.00 51.41 343 ARG A O 1
ATOM 2614 N N . ALA A 1 344 ? 20.534 10.534 -30.583 1.00 53.47 344 ALA A N 1
ATOM 2615 C CA . ALA A 1 344 ? 20.653 11.406 -29.413 1.00 53.47 344 ALA A CA 1
ATOM 2616 C C . ALA A 1 344 ? 20.982 12.835 -29.878 1.00 53.47 344 ALA A C 1
ATOM 2618 O O . ALA A 1 344 ? 21.938 13.018 -30.631 1.00 53.47 344 ALA A O 1
ATOM 2619 N N . ALA A 1 345 ? 20.193 13.819 -29.438 1.00 53.00 345 ALA A N 1
ATOM 2620 C CA . ALA A 1 345 ? 20.363 15.226 -29.815 1.00 53.00 345 ALA A CA 1
ATOM 2621 C C . ALA A 1 345 ? 21.576 15.869 -29.119 1.00 53.00 345 ALA A C 1
ATOM 2623 O O . ALA A 1 345 ? 22.184 16.811 -29.621 1.00 53.00 345 ALA A O 1
ATOM 2624 N N . VAL A 1 346 ? 21.941 15.345 -27.947 1.00 48.78 346 VAL A N 1
ATOM 2625 C CA . VAL A 1 346 ? 23.021 15.864 -27.108 1.00 48.78 346 VAL A CA 1
ATOM 2626 C C . VAL A 1 346 ? 24.159 14.846 -27.106 1.00 48.78 346 VAL A C 1
ATOM 2628 O O . VAL A 1 346 ? 23.938 13.663 -26.841 1.00 48.78 346 VAL A O 1
ATOM 2631 N N . GLY A 1 347 ? 25.379 15.295 -27.424 1.00 44.34 347 GLY A N 1
ATOM 2632 C CA . GLY A 1 347 ? 26.581 14.463 -27.326 1.00 44.34 347 GLY A CA 1
ATOM 2633 C C . GLY A 1 347 ? 26.698 13.834 -25.934 1.00 44.34 347 GLY A C 1
ATOM 2634 O O . GLY A 1 347 ? 26.261 14.430 -24.954 1.00 44.34 347 GLY A O 1
ATOM 2635 N N . GLU A 1 348 ? 27.283 12.636 -25.852 1.00 44.50 348 GLU A N 1
ATOM 2636 C CA . GLU A 1 348 ? 27.286 11.703 -24.702 1.00 44.50 348 GLU A CA 1
ATOM 2637 C C . GLU A 1 348 ? 27.790 12.238 -23.337 1.00 44.50 348 GLU A C 1
ATOM 2639 O O . GLU A 1 348 ? 28.011 11.448 -22.421 1.00 44.50 348 GLU A O 1
ATOM 2644 N N . ARG A 1 349 ? 27.993 13.547 -23.149 1.00 38.19 349 ARG A N 1
ATOM 2645 C CA . ARG A 1 349 ? 28.599 14.121 -21.941 1.00 38.19 349 ARG A CA 1
ATOM 2646 C C . ARG A 1 349 ? 27.766 15.112 -21.130 1.00 38.19 349 ARG A C 1
ATOM 2648 O O . ARG A 1 349 ? 28.101 15.268 -19.965 1.00 38.19 349 ARG A O 1
ATOM 2655 N N . ASP A 1 350 ? 26.669 15.678 -21.631 1.00 37.50 350 ASP A N 1
ATOM 2656 C CA . ASP A 1 350 ? 26.013 16.795 -20.925 1.00 37.50 350 ASP A CA 1
ATOM 2657 C C . ASP A 1 350 ? 24.499 16.621 -20.740 1.00 37.50 350 ASP A C 1
ATOM 2659 O O . ASP A 1 350 ? 23.695 17.405 -21.234 1.00 37.50 350 ASP A O 1
ATOM 2663 N N . VAL A 1 351 ? 24.088 15.609 -19.969 1.00 41.66 351 VAL A N 1
ATOM 2664 C CA . VAL A 1 351 ? 22.740 15.601 -19.362 1.00 41.66 351 VAL A CA 1
ATOM 2665 C C . VAL A 1 351 ? 22.848 15.341 -17.860 1.00 41.66 351 VAL A C 1
ATOM 2667 O O . VAL A 1 351 ? 22.317 14.373 -17.317 1.00 41.66 351 VAL A O 1
ATOM 2670 N N . MET A 1 352 ? 23.592 16.209 -17.178 1.00 38.25 352 MET A N 1
ATOM 2671 C CA . MET A 1 352 ? 23.494 16.397 -15.734 1.00 38.25 352 MET A CA 1
ATOM 2672 C C . MET A 1 352 ? 22.950 17.801 -15.482 1.00 38.25 352 MET A C 1
ATOM 2674 O O . MET A 1 352 ? 23.517 18.770 -15.969 1.00 38.25 352 MET A O 1
ATOM 2678 N N . TYR A 1 353 ? 21.890 17.868 -14.671 1.00 37.50 353 TYR A N 1
ATOM 2679 C CA . TYR A 1 353 ? 21.259 19.080 -14.135 1.00 37.50 353 TYR A CA 1
ATOM 2680 C C . TYR A 1 353 ? 20.460 19.959 -15.116 1.00 37.50 353 TYR A C 1
ATOM 2682 O O . TYR A 1 353 ? 21.026 20.764 -15.838 1.00 37.50 353 TYR A O 1
ATOM 2690 N N . ASP A 1 354 ? 19.124 19.864 -15.044 1.00 35.38 354 ASP A N 1
ATOM 2691 C CA . ASP A 1 354 ? 18.268 20.967 -14.558 1.00 35.38 354 ASP A CA 1
ATOM 2692 C C . ASP A 1 354 ? 16.819 20.467 -14.338 1.00 35.38 354 ASP A C 1
ATOM 2694 O O . ASP A 1 354 ? 15.914 20.657 -15.150 1.00 35.38 354 ASP A O 1
ATOM 2698 N N . SER A 1 355 ? 16.586 19.714 -13.255 1.00 39.72 355 SER A N 1
ATOM 2699 C CA . SER A 1 355 ? 15.265 19.131 -12.958 1.00 39.72 355 SER A CA 1
ATOM 2700 C C . SER A 1 355 ? 14.355 20.040 -12.125 1.00 39.72 355 SER A C 1
ATOM 2702 O O . SER A 1 355 ? 13.275 19.602 -11.731 1.00 39.72 355 SER A O 1
ATOM 2704 N N . TYR A 1 356 ? 14.772 21.272 -11.816 1.00 30.81 356 TYR A N 1
ATOM 2705 C CA . TYR A 1 356 ? 13.947 22.205 -11.042 1.00 30.81 356 TYR A CA 1
ATOM 2706 C C . TYR A 1 356 ? 13.132 23.138 -11.944 1.00 30.81 356 TYR A C 1
ATOM 2708 O O . TYR A 1 356 ? 11.949 23.362 -11.678 1.00 30.81 356 TYR A O 1
ATOM 2716 N N . ASP A 1 357 ? 13.708 23.619 -13.049 1.00 31.14 357 ASP A N 1
ATOM 2717 C CA . ASP A 1 357 ? 13.097 24.713 -13.810 1.00 31.14 357 ASP A CA 1
ATOM 2718 C C . ASP A 1 357 ? 12.076 24.247 -14.870 1.00 31.14 357 ASP A C 1
ATOM 2720 O O . ASP A 1 357 ? 11.067 24.913 -15.118 1.00 31.14 357 ASP A O 1
ATOM 2724 N N . ALA A 1 358 ? 12.244 23.043 -15.430 1.00 34.25 358 ALA A N 1
ATOM 2725 C CA . ALA A 1 358 ? 11.264 22.452 -16.350 1.00 34.25 358 ALA A CA 1
ATOM 2726 C C . ALA A 1 358 ? 9.975 21.996 -15.631 1.00 34.25 358 ALA A C 1
ATOM 2728 O O . ALA A 1 358 ? 8.870 22.141 -16.160 1.00 34.25 358 ALA A O 1
ATOM 2729 N N . TYR A 1 359 ? 10.094 21.515 -14.387 1.00 35.19 359 TYR A N 1
ATOM 2730 C CA . TYR A 1 359 ? 8.957 21.054 -13.582 1.00 35.19 359 TYR A CA 1
ATOM 2731 C C . TYR A 1 359 ? 8.111 22.227 -13.049 1.00 35.19 359 TYR A C 1
ATOM 2733 O O . TYR A 1 359 ? 6.879 22.157 -13.019 1.00 35.19 359 TYR A O 1
ATOM 2741 N N . ALA A 1 360 ? 8.747 23.356 -12.706 1.00 31.30 360 ALA A N 1
ATOM 2742 C CA . ALA A 1 360 ? 8.057 24.575 -12.277 1.00 31.30 360 ALA A CA 1
ATOM 2743 C C . ALA A 1 360 ? 7.190 25.196 -13.392 1.00 31.30 360 ALA A C 1
ATOM 2745 O O . ALA A 1 360 ? 6.095 25.699 -13.121 1.00 31.30 360 ALA A O 1
ATOM 2746 N N . ARG A 1 361 ? 7.621 25.098 -14.658 1.00 31.52 361 ARG A N 1
ATOM 2747 C CA . ARG A 1 361 ? 6.872 25.620 -15.818 1.00 31.52 361 ARG A CA 1
ATOM 2748 C C . ARG A 1 361 ? 5.628 24.801 -16.170 1.00 31.52 361 ARG A C 1
ATOM 2750 O O . ARG A 1 361 ? 4.697 25.348 -16.756 1.00 31.52 361 ARG A O 1
ATOM 2757 N N . HIS A 1 362 ? 5.567 23.525 -15.785 1.00 34.25 362 HIS A N 1
ATOM 2758 C CA . HIS A 1 362 ? 4.372 22.705 -16.007 1.00 34.25 362 HIS A CA 1
ATOM 2759 C C . HIS A 1 362 ? 3.283 22.940 -14.950 1.00 34.25 362 HIS A C 1
ATOM 2761 O O . HIS A 1 362 ? 2.098 22.877 -15.270 1.00 34.25 362 HIS A O 1
ATOM 2767 N N . ARG A 1 363 ? 3.661 23.295 -13.712 1.00 35.69 363 ARG A N 1
ATOM 2768 C CA . ARG A 1 363 ? 2.709 23.619 -12.632 1.00 35.69 363 ARG A CA 1
ATOM 2769 C C . ARG A 1 363 ? 2.080 25.010 -12.749 1.00 35.69 363 ARG A C 1
ATOM 2771 O O . ARG A 1 363 ? 0.980 25.210 -12.242 1.00 35.69 363 ARG A O 1
ATOM 2778 N N . SER A 1 364 ? 2.731 25.954 -13.432 1.00 29.77 364 SER A N 1
ATOM 2779 C CA . SER A 1 364 ? 2.167 27.288 -13.690 1.00 29.77 364 SER A CA 1
ATOM 2780 C C . SER A 1 364 ? 1.061 27.290 -14.756 1.00 29.77 364 SER A C 1
ATOM 2782 O O . SER A 1 364 ? 0.325 28.268 -14.875 1.00 29.77 364 SER A O 1
ATOM 2784 N N . ARG A 1 365 ? 0.865 26.178 -15.478 1.00 32.19 365 ARG A N 1
ATOM 2785 C CA . ARG A 1 365 ? -0.319 25.933 -16.311 1.00 32.19 365 ARG A CA 1
ATOM 2786 C C . ARG A 1 365 ? -1.316 25.075 -15.539 1.00 32.19 365 ARG A C 1
ATOM 2788 O O . ARG A 1 365 ? -1.427 23.870 -15.742 1.00 32.19 365 ARG A O 1
ATOM 2795 N N . GLY A 1 366 ? -2.021 25.722 -14.615 1.00 32.47 366 GLY A N 1
ATOM 2796 C CA . GLY A 1 366 ? -3.065 25.109 -13.804 1.00 32.47 366 GLY A CA 1
ATOM 2797 C C . GLY A 1 366 ? -4.112 24.387 -14.652 1.00 32.47 366 GLY A C 1
ATOM 2798 O O . GLY A 1 366 ? -4.917 25.009 -15.334 1.00 32.47 366 GLY A O 1
ATOM 2799 N N . THR A 1 367 ? -4.125 23.062 -14.561 1.00 26.28 367 THR A N 1
ATOM 2800 C CA . THR A 1 367 ? -5.305 22.238 -14.831 1.00 26.28 367 THR A CA 1
ATOM 2801 C C . THR A 1 367 ? -5.446 21.269 -13.669 1.00 26.28 367 THR A C 1
ATOM 2803 O O . THR A 1 367 ? -4.848 20.199 -13.616 1.00 26.28 367 THR A O 1
ATOM 2806 N N . SER A 1 368 ? -6.209 21.700 -12.668 1.00 26.78 368 SER A N 1
ATOM 2807 C CA . SER A 1 368 ? -6.711 20.825 -11.621 1.00 26.78 368 SER A CA 1
ATOM 2808 C C . SER A 1 368 ? -7.610 19.770 -12.264 1.00 26.78 368 SER A C 1
ATOM 2810 O O . SER A 1 368 ? -8.677 20.100 -12.781 1.00 26.78 368 SER A O 1
ATOM 2812 N N . TYR A 1 369 ? -7.221 18.499 -12.193 1.00 25.97 369 TYR A N 1
ATOM 2813 C CA . TYR A 1 369 ? -8.110 17.357 -12.436 1.00 25.97 369 TYR A CA 1
ATOM 2814 C C . TYR A 1 369 ? -9.070 17.176 -11.242 1.00 25.97 369 TYR A C 1
ATOM 2816 O O . TYR A 1 369 ? -9.120 16.143 -10.583 1.00 25.97 369 TYR A O 1
ATOM 2824 N N . ALA A 1 370 ? -9.816 18.234 -10.929 1.00 24.61 370 ALA A N 1
ATOM 2825 C CA . ALA A 1 370 ? -10.863 18.260 -9.925 1.00 24.61 370 ALA A CA 1
ATOM 2826 C C . ALA A 1 370 ? -12.083 18.958 -10.534 1.00 24.61 370 ALA A C 1
ATOM 2828 O O . ALA A 1 370 ? -12.037 20.146 -10.835 1.00 24.61 370 ALA A O 1
ATOM 2829 N N . GLY A 1 371 ? -13.172 18.207 -10.705 1.00 25.89 371 GLY A N 1
ATOM 2830 C CA . GLY A 1 371 ? -14.509 18.766 -10.898 1.00 25.89 371 GLY A CA 1
ATOM 2831 C C . GLY A 1 371 ? -14.989 18.889 -12.344 1.00 25.89 371 GLY A C 1
ATOM 2832 O O . GLY A 1 371 ? -14.929 19.953 -12.948 1.00 25.89 371 GLY A O 1
ATOM 2833 N N . ARG A 1 372 ? -15.633 17.832 -12.847 1.00 25.56 372 ARG A N 1
ATOM 2834 C CA . ARG A 1 372 ? -16.830 18.008 -13.683 1.00 25.56 372 ARG A CA 1
ATOM 2835 C C . ARG A 1 372 ? -17.895 16.975 -13.301 1.00 25.56 372 ARG A C 1
ATOM 2837 O O . ARG A 1 372 ? -18.292 16.121 -14.079 1.00 25.56 372 ARG A O 1
ATOM 2844 N N . PHE A 1 373 ? -18.312 17.046 -12.037 1.00 25.17 373 PHE A N 1
ATOM 2845 C CA . PHE A 1 373 ? -19.627 16.583 -11.602 1.00 25.17 373 PHE A CA 1
ATOM 2846 C C . PHE A 1 373 ? -20.565 17.789 -11.706 1.00 25.17 373 PHE A C 1
ATOM 2848 O O . PHE A 1 373 ? -20.623 18.608 -10.794 1.00 25.17 373 PHE A O 1
ATOM 2855 N N . GLU A 1 374 ? -21.283 17.915 -12.817 1.00 26.19 374 GLU A N 1
ATOM 2856 C CA . GLU A 1 374 ? -22.457 18.783 -12.884 1.00 26.19 374 GLU A CA 1
ATOM 2857 C C . GLU A 1 374 ? -23.701 17.908 -12.697 1.00 26.19 374 GLU A C 1
ATOM 2859 O O . GLU A 1 374 ? -24.023 17.050 -13.517 1.00 26.19 374 GLU A O 1
ATOM 2864 N N . ARG A 1 375 ? -24.402 18.105 -11.576 1.00 27.62 375 ARG A N 1
ATOM 2865 C CA . ARG A 1 375 ? -25.813 17.736 -11.431 1.00 27.62 375 ARG A CA 1
ATOM 2866 C C . ARG A 1 375 ? -26.606 18.964 -11.001 1.00 27.62 375 ARG A C 1
ATOM 2868 O O . ARG A 1 375 ? -26.210 19.628 -10.046 1.00 27.62 375 ARG A O 1
ATOM 2875 N N . ARG A 1 376 ? -27.790 19.077 -11.622 1.00 25.16 376 ARG A N 1
ATOM 2876 C CA . ARG A 1 376 ? -28.988 19.919 -11.372 1.00 25.16 376 ARG A CA 1
ATOM 2877 C C . ARG A 1 376 ? -29.183 20.934 -12.500 1.00 25.16 376 ARG A C 1
ATOM 2879 O O . ARG A 1 376 ? -28.255 21.651 -12.818 1.00 25.16 376 ARG A O 1
ATOM 2886 N N . GLY A 1 377 ? -30.347 21.065 -13.129 1.00 25.03 377 GLY A N 1
ATOM 2887 C CA . GLY A 1 377 ? -31.699 20.539 -12.902 1.00 25.03 377 GLY A CA 1
ATOM 2888 C C . GLY A 1 377 ? -32.641 21.193 -13.935 1.00 25.03 377 GLY A C 1
ATOM 2889 O O . GLY A 1 377 ? -32.226 22.142 -14.590 1.00 25.03 377 GLY A O 1
ATOM 2890 N N . GLY A 1 378 ? -33.863 20.662 -14.101 1.00 23.78 378 GLY A N 1
ATOM 2891 C CA . GLY A 1 378 ? -34.844 21.016 -15.155 1.00 23.78 378 GLY A CA 1
ATOM 2892 C C . GLY A 1 378 ? -35.231 22.502 -15.277 1.00 23.78 378 GLY A C 1
ATOM 2893 O O . GLY A 1 378 ? -34.919 23.304 -14.405 1.00 23.78 378 GLY A O 1
ATOM 2894 N N . ARG A 1 379 ? -35.916 22.921 -16.349 1.00 26.42 379 ARG A N 1
ATOM 2895 C CA . ARG A 1 379 ? -37.342 22.678 -16.669 1.00 26.42 379 ARG A CA 1
ATOM 2896 C C . ARG A 1 379 ? -37.670 23.088 -18.124 1.00 26.42 379 ARG A C 1
ATOM 2898 O O . ARG A 1 379 ? -36.947 23.907 -18.677 1.00 26.42 379 ARG A O 1
ATOM 2905 N N . GLU A 1 380 ? -38.831 22.599 -18.590 1.00 30.42 380 GLU A N 1
ATOM 2906 C CA . GLU A 1 380 ? -39.668 23.031 -19.742 1.00 30.42 380 GLU A CA 1
ATOM 2907 C C . GLU A 1 380 ? -39.106 22.708 -21.144 1.00 30.42 380 GLU A C 1
ATOM 2909 O O . GLU A 1 380 ? -37.935 22.937 -21.410 1.00 30.42 380 GLU A O 1
ATOM 2914 N N . ALA A 1 381 ? -39.845 22.122 -22.093 1.00 32.69 381 ALA A N 1
ATOM 2915 C CA . ALA A 1 381 ? -41.284 21.909 -22.290 1.00 32.69 381 ALA A CA 1
ATOM 2916 C C . ALA A 1 381 ? -41.587 20.452 -22.692 1.00 32.69 381 ALA A C 1
ATOM 2918 O O . ALA A 1 381 ? -40.660 19.781 -23.203 1.00 32.69 381 ALA A O 1
#